Protein 6ZMX (pdb70)

Secondary structure (DSSP, 8-state):
---HHHHHHHHHHHHHHTT-HHHHHHHHHHHHHHHSGGGGGG-TTS--STT-HHHHHHHHHHHHHHHHHHHTTT-HHHHHHHHHIIIIIIS---THHHHHHHHHHHHHHHHH-TTT--HHHHHHHHHHHHHHHHHHT-/----HHHHHHHHHHHTT--HHHHHHHHHHHHHHHSGGGGGGGGGG---SSHHHHHH-HHHHHHHHHHHHHHHHHHTTTT-HHHHTHHHHIIIIIIS---THHHHHHHHHHHHHHHHHHGGGS-HHHHHHHHHHHHHHHHHHHGGG-/---HHHHHHHHHHHHHHGGGHHHHHHHHHHHHHHHSGGGGGG-TTS--STT-HHHHHHHHHHHHHHHHHHHTGGGHHHHHHHHHIIIIIIS---THHHHHHHHHHHHHHHHH-TTT--HHHHHHHHHHHHHHHHHHT-/----HHHHHHHHHHHTT--HHHHHHHHHHHHHHHSGGGGGGGGGG---SSHHHHHH-HHHHHHHHHHHHHHHHHHTTTT-HHHHTHHHHIIIIIIS---THHHHHHHHHHHHHHHHHHGGGS-HHHHHHHHHHHHHHHHHHTGGG-

Solvent-accessible surface area: 25103 Å² total; per-residue (Å²): 147,23,54,86,65,15,62,115,40,0,86,39,8,10,103,110,0,44,77,76,17,71,83,5,1,12,35,5,3,18,5,10,8,63,15,25,66,60,3,90,74,33,31,114,126,36,78,49,66,162,23,10,88,75,0,89,36,56,0,108,152,34,1,48,26,16,36,69,0,4,94,90,10,119,83,15,48,47,40,6,66,173,51,12,88,61,40,27,118,150,62,48,18,8,37,28,20,33,121,25,44,10,14,0,4,7,0,0,0,0,3,42,31,57,91,27,2,51,11,68,21,2,8,2,0,33,73,0,27,83,33,11,9,87,21,16,46,72,88,137,14,29,82,119,39,83,118,54,0,64,28,9,39,68,132,17,76,38,38,62,0,3,4,54,7,5,1,16,12,0,15,4,27,43,46,3,21,78,61,31,80,93,28,54,91,19,98,44,48,112,21,4,54,54,11,104,90,0,95,49,56,0,106,137,37,5,62,20,18,0,56,0,8,146,78,16,112,57,4,104,111,50,5,31,151,62,0,75,73,39,1,88,155,74,89,16,45,46,63,9,18,76,23,31,2,12,2,3,0,4,4,1,0,28,90,27,42,143,95,0,51,29,92,4,0,24,2,1,9,33,0,6,100,23,5,18,31,2,22,10,89,77,52,51,149,24,52,82,66,18,54,108,41,0,82,36,6,9,107,98,0,52,71,78,15,73,88,5,1,11,33,5,2,16,5,10,8,64,14,30,68,61,2,88,65,34,30,113,127,34,79,52,65,162,22,11,90,74,0,90,31,53,0,111,148,36,1,42,18,14,34,66,0,4,104,108,6,124,82,15,46,44,21,2,64,134,40,14,91,68,37,26,112,151,63,50,18,8,41,31,19,38,122,26,41,9,14,0,4,8,0,0,0,0,3,35,36,59,94,26,4,49,11,73,21,2,16,2,0,37,90,0,26,78,28,11,9,81,20,15,48,63,75,154,32,44,81,118,38,85,116,53,0,56,25,12,29,69,130,15,66,37,37,73,3,3,4,48,6,5,2,15,10,0,17,6,28,42,49,3,23,80,68,33,80,93,28,52,90,15,100,43,46,112,19,3,61,55,11,104,89,0,102,57,56,0,105,148,36,6,66,22,16,0,69,0,5,148,70,10,124,59,5,91,108,53,3,31,152,62,0,74,72,42,1,75,154,78,87,15,45,48,63,8,19,76,24,30,2,14,1,3,0,4,8,1,0,33,82,22,44,131,105,0,52,28,90,4,0,22,2,1,20,32,0,5,86,14,5,19,23,0,23,9,66,80,54,58

InterPro domains:
  IPR000971 Globin [PF00042] (28-136)
  IPR000971 Globin [PS01033] (2-142)
  IPR002338 Hemoglobin, alpha-type [PR00612] (16-28)
  IPR002338 Hemoglobin, alpha-type [PR00612] (33-43)
  IPR002338 Hemoglobin, alpha-type [PR00612] (48-57)
  IPR002338 Hemoglobin, alpha-type [PR00612] (75-88)
  IPR002338 Hemoglobin, alpha-type [PR00612] (123-139)
  IPR002338 Hemoglobin, alpha-type [cd08927] (3-142)
  IPR002339 Hemoglobin, pi [PR00815] (4-29)
  IPR002339 Hemoglobin, pi [PR00815] (49-58)
  IPR002339 Hemoglobin, pi [PR00815] (73-83)
  IPR002339 Hemoglobin, pi [PR00815] (105-116)
  IPR009050 Globin-like superfamily [SSF46458] (1-142)
  IPR012292 Globin/Protoglobin [G3DSA:1.10.490.10] (2-142)
  IPR050056 Hemoglobin and related oxygen transporters [PTHR11442] (1-142)

Structure (mmCIF, N/CA/C/O backbone):
data_6ZMX
#
_entry.id   6ZMX
#
_cell.length_a   79.760
_cell.length_b   82.140
_cell.length_c   90.540
_cell.angle_alpha   90.000
_cell.angle_beta   90.000
_cell.angle_gamma   90.000
#
_symmetry.space_group_name_H-M   'P 21 21 21'
#
loop_
_entity.id
_entity.type
_entity.pdbx_description
1 polymer 'Hemoglobin subunit alpha-A'
2 polymer 'Hemoglobin beta chain'
3 non-polymer 'PROTOPORPHYRIN IX CONTAINING FE'
4 non-polymer 'SODIUM ION'
5 water water
#
loop_
_atom_site.group_PDB
_atom_site.id
_atom_site.type_symbol
_atom_site.label_atom_id
_atom_site.label_alt_id
_atom_site.label_comp_id
_atom_site.label_asym_id
_atom_site.label_entity_id
_atom_site.label_seq_id
_atom_site.pdbx_PDB_ins_code
_atom_site.Cartn_x
_atom_site.Cartn_y
_atom_site.Cartn_z
_atom_site.occupancy
_atom_site.B_iso_or_equiv
_atom_site.auth_seq_id
_atom_site.auth_comp_id
_atom_site.auth_asym_id
_atom_site.auth_atom_id
_atom_site.pdbx_PDB_model_num
ATOM 1 N N . VAL A 1 1 ? 12.750 -16.121 -2.029 1.00 67.62 1 VAL A N 1
ATOM 2 C CA . VAL A 1 1 ? 12.879 -17.426 -1.390 1.00 83.38 1 VAL A CA 1
ATOM 3 C C . VAL A 1 1 ? 11.561 -18.190 -1.468 1.00 59.90 1 VAL A C 1
ATOM 4 O O . VAL A 1 1 ? 10.606 -17.726 -2.090 1.00 62.47 1 VAL A O 1
ATOM 8 N N . LEU A 1 2 ? 11.504 -19.355 -0.824 1.00 47.24 2 LEU A N 1
ATOM 9 C CA . LEU A 1 2 ? 10.268 -20.125 -0.777 1.00 35.39 2 LEU A CA 1
ATOM 10 C C . LEU A 1 2 ? 9.351 -19.525 0.277 1.00 38.79 2 LEU A C 1
ATOM 11 O O . LEU A 1 2 ? 9.705 -19.466 1.460 1.00 39.87 2 LEU A O 1
ATOM 16 N N . SER A 1 3 ? 8.178 -19.078 -0.152 1.00 34.12 3 SER A N 1
ATOM 17 C CA . SER A 1 3 ? 7.194 -18.561 0.780 1.00 29.46 3 SER A CA 1
ATOM 18 C C . SER A 1 3 ? 6.608 -19.711 1.588 1.00 31.33 3 SER A C 1
ATOM 19 O O . SER A 1 3 ? 6.859 -20.888 1.318 1.00 26.23 3 SER A O 1
ATOM 22 N N . ALA A 1 4 ? 5.800 -19.357 2.589 1.00 29.24 4 ALA A N 1
ATOM 23 C CA . ALA A 1 4 ? 5.107 -20.380 3.361 1.00 28.62 4 ALA A CA 1
ATOM 24 C C . ALA A 1 4 ? 4.167 -21.189 2.477 1.00 29.25 4 ALA A C 1
ATOM 25 O O . ALA A 1 4 ? 4.032 -22.407 2.647 1.00 24.52 4 ALA A O 1
ATOM 27 N N . ALA A 1 5 ? 3.509 -20.526 1.524 1.00 30.44 5 ALA A N 1
ATOM 28 C CA . ALA A 1 5 ? 2.650 -21.243 0.588 1.00 27.72 5 ALA A CA 1
ATOM 29 C C . ALA A 1 5 ? 3.457 -22.164 -0.325 1.00 20.96 5 ALA A C 1
ATOM 30 O O . ALA A 1 5 ? 3.037 -23.295 -0.593 1.00 25.82 5 ALA A O 1
ATOM 32 N N . ASP A 1 6 ? 4.612 -21.693 -0.812 1.00 25.30 6 ASP A N 1
ATOM 33 C CA . ASP A 1 6 ? 5.480 -22.544 -1.630 1.00 26.43 6 ASP A CA 1
ATOM 34 C C . ASP A 1 6 ? 5.838 -23.821 -0.881 1.00 24.84 6 ASP A C 1
ATOM 35 O O . ASP A 1 6 ? 5.762 -24.926 -1.429 1.00 21.30 6 ASP A O 1
ATOM 40 N N . LYS A 1 7 ? 6.226 -23.685 0.389 1.00 20.05 7 LYS A N 1
ATOM 41 C CA . LYS A 1 7 ? 6.631 -24.851 1.161 1.00 18.26 7 LYS A CA 1
ATOM 42 C C . LYS A 1 7 ? 5.477 -25.830 1.316 1.00 21.98 7 LYS A C 1
ATOM 43 O O . LYS A 1 7 ? 5.662 -27.043 1.186 1.00 19.72 7 LYS A O 1
ATOM 49 N N . ASN A 1 8 ? 4.268 -25.317 1.569 1.00 20.61 8 ASN A N 1
ATOM 50 C CA . ASN A 1 8 ? 3.107 -26.194 1.686 1.00 22.49 8 ASN A CA 1
ATOM 51 C C . ASN A 1 8 ? 2.795 -26.890 0.358 1.00 20.07 8 ASN A C 1
ATOM 52 O O . ASN A 1 8 ? 2.477 -28.087 0.331 1.00 22.77 8 ASN A O 1
ATOM 57 N N . ASN A 1 9 ? 2.902 -26.155 -0.755 1.00 20.99 9 ASN A N 1
ATOM 58 C CA . ASN A 1 9 ? 2.650 -26.745 -2.073 1.00 19.49 9 ASN A CA 1
ATOM 59 C C . ASN A 1 9 ? 3.643 -27.861 -2.385 1.00 23.74 9 ASN A C 1
ATOM 60 O O . ASN A 1 9 ? 3.264 -28.919 -2.903 1.00 26.63 9 ASN A O 1
ATOM 65 N N . VAL A 1 10 ? 4.920 -27.649 -2.055 1.00 19.30 10 VAL A N 1
ATOM 66 C CA . VAL A 1 10 ? 5.946 -28.637 -2.371 1.00 21.49 10 VAL A CA 1
ATOM 67 C C . VAL A 1 10 ? 5.754 -29.906 -1.548 1.00 26.76 10 VAL A C 1
ATOM 68 O O . VAL A 1 10 ? 5.818 -31.025 -2.073 1.00 21.55 10 VAL A O 1
ATOM 72 N N . LYS A 1 11 ? 5.498 -29.760 -0.263 1.00 23.98 11 LYS A N 1
ATOM 73 C CA . LYS A 1 11 ? 5.339 -30.943 0.535 1.00 20.37 11 LYS A CA 1
ATOM 74 C C . LYS A 1 11 ? 4.163 -31.798 0.105 1.00 25.13 11 LYS A C 1
ATOM 75 O O . LYS A 1 11 ? 4.253 -32.973 0.101 1.00 25.78 11 LYS A O 1
ATOM 81 N N . GLY A 1 12 ? 3.069 -31.165 -0.235 1.00 25.97 12 GLY A N 1
ATOM 82 C CA . GLY A 1 12 ? 1.882 -31.924 -0.596 1.00 28.52 12 GLY A CA 1
ATOM 83 C C . GLY A 1 12 ? 2.109 -32.819 -1.798 1.00 33.77 12 GLY A C 1
ATOM 84 O O . GLY A 1 12 ? 1.824 -34.018 -1.764 1.00 33.06 12 GLY A O 1
ATOM 85 N N . ILE A 1 13 ? 2.644 -32.252 -2.879 1.00 26.55 13 ILE A N 1
ATOM 86 C CA . ILE A 1 13 ? 2.850 -33.082 -4.061 1.00 32.42 13 ILE A CA 1
ATOM 87 C C . ILE A 1 13 ? 3.913 -34.151 -3.814 1.00 29.83 13 ILE A C 1
ATOM 88 O O . ILE A 1 13 ? 3.853 -35.237 -4.402 1.00 29.05 13 ILE A O 1
ATOM 93 N N . PHE A 1 14 ? 4.882 -33.888 -2.930 1.00 24.17 14 PHE A N 1
ATOM 94 C CA . PHE A 1 14 ? 5.911 -34.886 -2.654 1.00 25.57 14 PHE A CA 1
ATOM 95 C C . PHE A 1 14 ? 5.407 -36.073 -1.836 1.00 29.69 14 PHE A C 1
ATOM 96 O O . PHE A 1 14 ? 6.063 -37.122 -1.832 1.00 30.87 14 PHE A O 1
ATOM 104 N N . THR A 1 15 ? 4.268 -35.944 -1.147 1.00 33.18 15 THR A N 1
ATOM 105 C CA . THR A 1 15 ? 3.683 -37.125 -0.517 1.00 31.18 15 THR A CA 1
ATOM 106 C C . THR A 1 15 ? 3.309 -38.176 -1.554 1.00 38.26 15 THR A C 1
ATOM 107 O O . THR A 1 15 ? 3.289 -39.373 -1.245 1.00 47.13 15 THR A O 1
ATOM 111 N N . LYS A 1 16 ? 3.038 -37.754 -2.791 1.00 30.00 16 LYS A N 1
ATOM 112 C CA . LYS A 1 16 ? 2.772 -38.687 -3.877 1.00 30.06 16 LYS A CA 1
ATOM 113 C C . LYS A 1 16 ? 4.028 -39.120 -4.615 1.00 36.62 16 LYS A C 1
ATOM 114 O O . LYS A 1 16 ? 4.018 -40.171 -5.267 1.00 37.61 16 LYS A O 1
ATOM 120 N N . ILE A 1 17 ? 5.098 -38.337 -4.534 1.00 28.02 17 ILE A N 1
ATOM 121 C CA . ILE A 1 17 ? 6.343 -38.728 -5.177 1.00 26.76 17 ILE A CA 1
ATOM 122 C C . ILE A 1 17 ? 7.072 -39.749 -4.315 1.00 34.89 17 ILE A C 1
ATOM 123 O O . ILE A 1 17 ? 7.664 -40.704 -4.831 1.00 30.95 17 ILE A O 1
ATOM 128 N N . ALA A 1 18 ? 7.062 -39.551 -2.997 1.00 33.38 18 ALA A N 1
ATOM 129 C CA . ALA A 1 18 ? 7.677 -40.516 -2.100 1.00 31.40 18 ALA A CA 1
ATOM 130 C C . ALA A 1 18 ? 7.036 -41.880 -2.338 1.00 33.96 18 ALA A C 1
ATOM 131 O O . ALA A 1 18 ? 5.853 -41.985 -2.670 1.00 49.67 18 ALA A O 1
ATOM 133 N N . GLY A 1 19 ? 7.824 -42.933 -2.187 1.00 48.58 19 GLY A N 1
ATOM 134 C CA . GLY A 1 19 ? 7.311 -44.247 -2.502 1.00 47.16 19 GLY A CA 1
ATOM 135 C C . GLY A 1 19 ? 7.350 -44.585 -3.975 1.00 47.00 19 GLY A C 1
ATOM 136 O O . GLY A 1 19 ? 6.995 -45.710 -4.343 1.00 41.18 19 GLY A O 1
ATOM 137 N N . HIS A 1 20 ? 7.743 -43.637 -4.832 1.00 32.32 20 HIS A N 1
ATOM 138 C CA . HIS A 1 20 ? 7.995 -43.893 -6.244 1.00 29.51 20 HIS A CA 1
ATOM 139 C C . HIS A 1 20 ? 9.382 -43.386 -6.619 1.00 23.80 20 HIS A C 1
ATOM 140 O O . HIS A 1 20 ? 9.619 -43.038 -7.779 1.00 23.36 20 HIS A O 1
ATOM 147 N N . ALA A 1 21 ? 10.300 -43.343 -5.651 1.00 22.95 21 ALA A N 1
ATOM 148 C CA . ALA A 1 21 ? 11.584 -42.674 -5.863 1.00 26.03 21 ALA A CA 1
ATOM 149 C C . ALA A 1 21 ? 12.358 -43.320 -6.998 1.00 24.32 21 ALA A C 1
ATOM 150 O O . ALA A 1 21 ? 12.850 -42.635 -7.903 1.00 21.01 21 ALA A O 1
ATOM 152 N N . GLU A 1 22 ? 12.473 -44.644 -6.977 1.00 21.55 22 GLU A N 1
ATOM 153 C CA . GLU A 1 22 ? 13.209 -45.318 -8.036 1.00 21.61 22 GLU A CA 1
ATOM 154 C C . GLU A 1 22 ? 12.525 -45.140 -9.388 1.00 23.26 22 GLU A C 1
ATOM 155 O O . GLU A 1 22 ? 13.177 -44.793 -10.380 1.00 23.29 22 GLU A O 1
ATOM 161 N N . GLU A 1 23 ? 11.204 -45.352 -9.447 1.00 22.06 23 GLU A N 1
ATOM 162 C CA . GLU A 1 23 ? 10.498 -45.271 -10.721 1.00 21.56 23 GLU A CA 1
ATOM 163 C C . GLU A 1 23 ? 10.583 -43.868 -11.304 1.00 20.01 23 GLU A C 1
ATOM 164 O O . GLU A 1 23 ? 10.927 -43.695 -12.480 1.00 22.05 23 GLU A O 1
ATOM 170 N N . TYR A 1 24 ? 10.277 -42.851 -10.488 1.00 20.36 24 TYR A N 1
ATOM 171 C CA . TYR A 1 24 ? 10.247 -41.484 -11.006 1.00 18.99 24 TYR A CA 1
ATOM 172 C C . TYR A 1 24 ? 11.660 -40.974 -11.288 1.00 17.75 24 TYR A C 1
ATOM 173 O O . TYR A 1 24 ? 11.879 -40.256 -12.272 1.00 17.95 24 TYR A O 1
ATOM 182 N N . GLY A 1 25 ? 12.637 -41.347 -10.457 1.00 18.57 25 GLY A N 1
ATOM 183 C CA . GLY A 1 25 ? 14.018 -40.935 -10.720 1.00 17.87 25 GLY A CA 1
ATOM 184 C C . GLY A 1 25 ? 14.576 -41.548 -11.992 1.00 15.15 25 GLY A C 1
ATOM 185 O O . GLY A 1 25 ? 15.230 -40.866 -12.805 1.00 15.54 25 GLY A O 1
ATOM 186 N N . ALA A 1 26 ? 14.340 -42.848 -12.180 1.00 16.56 26 ALA A N 1
ATOM 187 C CA . ALA A 1 26 ? 14.769 -43.501 -13.407 1.00 17.55 26 ALA A CA 1
ATOM 188 C C . ALA A 1 26 ? 14.131 -42.852 -14.630 1.00 16.99 26 ALA A C 1
ATOM 189 O O . ALA A 1 26 ? 14.815 -42.599 -15.630 1.00 18.39 26 ALA A O 1
ATOM 191 N N . GLU A 1 27 ? 12.832 -42.530 -14.566 1.00 17.00 27 GLU A N 1
ATOM 192 C CA . GLU A 1 27 ? 12.179 -41.919 -15.718 1.00 19.17 27 GLU A CA 1
ATOM 193 C C . GLU A 1 27 ? 12.698 -40.506 -15.965 1.00 14.32 27 GLU A C 1
ATOM 194 O O . GLU A 1 27 ? 12.830 -40.076 -17.120 1.00 18.37 27 GLU A O 1
ATOM 200 N N . THR A 1 28 ? 12.946 -39.747 -14.896 1.00 16.16 28 THR A N 1
ATOM 201 C CA . THR A 1 28 ? 13.507 -38.405 -15.058 1.00 14.32 28 THR A CA 1
ATOM 202 C C . THR A 1 28 ? 14.847 -38.456 -15.787 1.00 13.40 28 THR A C 1
ATOM 203 O O . THR A 1 28 ? 15.070 -37.700 -16.743 1.00 15.68 28 THR A O 1
ATOM 207 N N . LEU A 1 29 ? 15.731 -39.364 -15.366 1.00 15.34 29 LEU A N 1
ATOM 208 C CA . LEU A 1 29 ? 17.042 -39.487 -16.005 1.00 17.93 29 LEU A CA 1
ATOM 209 C C . LEU A 1 29 ? 16.921 -39.957 -17.454 1.00 16.56 29 LEU A C 1
ATOM 210 O O . LEU A 1 29 ? 17.577 -39.401 -18.342 1.00 17.13 29 LEU A O 1
ATOM 215 N N . GLU A 1 30 ? 16.088 -40.972 -17.720 1.00 16.62 30 GLU A N 1
ATOM 216 C CA . GLU A 1 30 ? 15.904 -41.436 -19.089 1.00 16.99 30 GLU A CA 1
ATOM 217 C C . GLU A 1 30 ? 15.364 -40.319 -19.970 1.00 19.65 30 GLU A C 1
ATOM 218 O O . GLU A 1 30 ? 15.808 -40.144 -21.110 1.00 19.92 30 GLU A O 1
ATOM 224 N N . ARG A 1 31 ? 14.435 -39.518 -19.443 1.00 15.95 31 ARG A N 1
ATOM 225 C CA . ARG A 1 31 ? 13.940 -38.389 -20.212 1.00 16.76 31 ARG A CA 1
ATOM 226 C C . ARG A 1 31 ? 15.035 -37.373 -20.469 1.00 14.95 31 ARG A C 1
ATOM 227 O O . ARG A 1 31 ? 15.123 -36.819 -21.570 1.00 16.96 31 ARG A O 1
ATOM 235 N N . MET A 1 32 ? 15.880 -37.106 -19.479 1.00 16.49 32 MET A N 1
ATOM 236 C CA . MET A 1 32 ? 16.928 -36.112 -19.692 1.00 17.22 32 MET A CA 1
ATOM 237 C C . MET A 1 32 ? 17.927 -36.588 -20.743 1.00 16.02 32 MET A C 1
ATOM 238 O O . MET A 1 32 ? 18.299 -35.825 -21.643 1.00 16.88 32 MET A O 1
ATOM 243 N N . PHE A 1 33 ? 18.340 -37.853 -20.668 1.00 15.95 33 PHE A N 1
ATOM 244 C CA . PHE A 1 33 ? 19.309 -38.365 -21.641 1.00 16.34 33 PHE A CA 1
ATOM 245 C C . PHE A 1 33 ? 18.748 -38.393 -23.065 1.00 19.70 33 PHE A C 1
ATOM 246 O O . PHE A 1 33 ? 19.495 -38.179 -24.028 1.00 21.66 33 PHE A O 1
ATOM 254 N N . ILE A 1 34 ? 17.447 -38.657 -23.231 1.00 17.43 34 ILE A N 1
ATOM 255 C CA . ILE A 1 34 ? 16.846 -38.719 -24.560 1.00 19.33 34 ILE A CA 1
ATOM 256 C C . ILE A 1 34 ? 16.517 -37.330 -25.080 1.00 17.93 34 ILE A C 1
ATOM 257 O O . ILE A 1 34 ? 16.742 -37.031 -26.258 1.00 22.52 34 ILE A O 1
ATOM 262 N N . THR A 1 35 ? 15.993 -36.450 -24.217 1.00 15.43 35 THR A N 1
ATOM 263 C CA . THR A 1 35 ? 15.596 -35.117 -24.663 1.00 18.32 35 THR A CA 1
ATOM 264 C C . THR A 1 35 ? 16.810 -34.213 -24.831 1.00 16.92 35 THR A C 1
ATOM 265 O O . THR A 1 35 ? 16.832 -33.349 -25.720 1.00 19.50 35 THR A O 1
ATOM 269 N N . TYR A 1 36 ? 17.812 -34.375 -23.973 1.00 16.91 36 TYR A N 1
ATOM 270 C CA . TYR A 1 36 ? 19.004 -33.520 -23.986 1.00 20.23 36 TYR A CA 1
ATOM 271 C C . TYR A 1 36 ? 20.246 -34.412 -24.017 1.00 18.82 36 TYR A C 1
ATOM 272 O O . TYR A 1 36 ? 20.941 -34.586 -23.006 1.00 18.69 36 TYR A O 1
ATOM 281 N N . PRO A 1 37 ? 20.558 -34.992 -25.172 1.00 22.10 37 PRO A N 1
ATOM 282 C CA . PRO A 1 37 ? 21.627 -36.010 -25.242 1.00 20.92 37 PRO A CA 1
ATOM 283 C C . PRO A 1 37 ? 22.981 -35.541 -24.718 1.00 20.57 37 PRO A C 1
ATOM 284 O O . PRO A 1 37 ? 23.748 -36.375 -24.216 1.00 20.07 37 PRO A O 1
ATOM 288 N N . PRO A 1 38 ? 23.345 -34.251 -24.801 1.00 21.93 38 PRO A N 1
ATOM 289 C CA . PRO A 1 38 ? 24.640 -33.852 -24.208 1.00 23.68 38 PRO A CA 1
ATOM 290 C C . PRO A 1 38 ? 24.795 -34.157 -22.725 1.00 22.49 38 PRO A C 1
ATOM 291 O O . PRO A 1 38 ? 25.929 -34.290 -22.254 1.00 23.09 38 PRO A O 1
ATOM 295 N N . THR A 1 39 ? 23.702 -34.276 -21.961 1.00 18.59 39 THR A N 1
ATOM 296 C CA . THR A 1 39 ? 23.825 -34.579 -20.547 1.00 15.77 39 THR A CA 1
ATOM 297 C C . THR A 1 39 ? 24.433 -35.954 -20.310 1.00 14.37 39 THR A C 1
ATOM 298 O O . THR A 1 39 ? 24.931 -36.210 -19.209 1.00 16.83 39 THR A O 1
ATOM 302 N N . LYS A 1 40 ? 24.434 -36.822 -21.335 1.00 15.10 40 LYS A N 1
ATOM 303 C CA . LYS A 1 40 ? 25.046 -38.138 -21.186 1.00 15.58 40 LYS A CA 1
ATOM 304 C C . LYS A 1 40 ? 26.546 -38.044 -20.931 1.00 14.95 40 LYS A C 1
ATOM 305 O O . LYS A 1 40 ? 27.130 -38.990 -20.385 1.00 18.31 40 LYS A O 1
ATOM 311 N N A THR A 1 41 ? 27.165 -36.908 -21.293 0.59 17.70 41 THR A N 1
ATOM 312 N N B THR A 1 41 ? 27.183 -36.932 -21.291 0.41 17.55 41 THR A N 1
ATOM 313 C CA A THR A 1 41 ? 28.607 -36.723 -21.112 0.59 18.71 41 THR A CA 1
ATOM 314 C CA B THR A 1 41 ? 28.629 -36.862 -21.120 0.41 18.81 41 THR A CA 1
ATOM 315 C C A THR A 1 41 ? 29.037 -36.886 -19.659 0.59 17.56 41 THR A C 1
ATOM 316 C C B THR A 1 41 ? 29.070 -36.776 -19.659 0.41 17.83 41 THR A C 1
ATOM 317 O O A THR A 1 41 ? 30.184 -37.266 -19.389 0.59 16.83 41 THR A O 1
ATOM 318 O O B THR A 1 41 ? 30.272 -36.875 -19.391 0.41 17.53 41 THR A O 1
ATOM 325 N N . TYR A 1 42 ? 28.145 -36.605 -18.706 1.00 15.58 42 TYR A N 1
ATOM 326 C CA . TYR A 1 42 ? 28.504 -36.666 -17.302 1.00 15.70 42 TYR A CA 1
ATOM 327 C C . TYR A 1 42 ? 28.473 -38.081 -16.767 1.00 14.26 42 TYR A C 1
ATOM 328 O O . TYR A 1 42 ? 28.925 -38.309 -15.649 1.00 17.47 42 TYR A O 1
ATOM 337 N N . PHE A 1 43 ? 27.986 -39.028 -17.564 1.00 16.78 43 PHE A N 1
ATOM 338 C CA . PHE A 1 43 ? 27.838 -40.390 -17.076 1.00 15.44 43 PHE A CA 1
ATOM 339 C C . PHE A 1 43 ? 28.565 -41.387 -17.973 1.00 19.96 43 PHE A C 1
ATOM 340 O O . PHE A 1 43 ? 27.985 -42.416 -18.353 1.00 17.86 43 PHE A O 1
ATOM 348 N N . PRO A 1 44 ? 29.832 -41.138 -18.316 1.00 17.14 44 PRO A N 1
ATOM 349 C CA . PRO A 1 44 ? 30.525 -42.072 -19.212 1.00 19.13 44 PRO A CA 1
ATOM 350 C C . PRO A 1 44 ? 30.687 -43.440 -18.609 1.00 21.81 44 PRO A C 1
ATOM 351 O O . PRO A 1 44 ? 30.872 -44.408 -19.354 1.00 21.48 44 PRO A O 1
ATOM 355 N N . HIS A 1 45 ? 30.650 -43.544 -17.285 1.00 19.04 45 HIS A N 1
ATOM 356 C CA . HIS A 1 45 ? 30.821 -44.796 -16.550 1.00 16.74 45 HIS A CA 1
ATOM 357 C C . HIS A 1 45 ? 29.544 -45.622 -16.448 1.00 18.43 45 HIS A C 1
ATOM 358 O O . HIS A 1 45 ? 29.590 -46.751 -15.928 1.00 20.34 45 HIS A O 1
ATOM 365 N N . PHE A 1 46 ? 28.417 -45.099 -16.915 1.00 19.45 46 PHE A N 1
ATOM 366 C CA . PHE A 1 46 ? 27.136 -45.782 -16.803 1.00 19.50 46 PHE A CA 1
ATOM 367 C C . PHE A 1 46 ? 26.797 -46.554 -18.072 1.00 18.38 46 PHE A C 1
ATOM 368 O O . PHE A 1 46 ? 27.105 -46.129 -19.189 1.00 21.18 46 PHE A O 1
ATOM 376 N N . ASP A 1 47 ? 26.094 -47.674 -17.886 1.00 20.68 47 ASP A N 1
ATOM 377 C CA . ASP A 1 47 ? 25.247 -48.223 -18.934 1.00 23.70 47 ASP A CA 1
ATOM 378 C C . ASP A 1 47 ? 24.002 -47.346 -19.008 1.00 18.29 47 ASP A C 1
ATOM 379 O O . ASP A 1 47 ? 23.237 -47.278 -18.042 1.00 22.54 47 ASP A O 1
ATOM 384 N N . LEU A 1 48 ? 23.8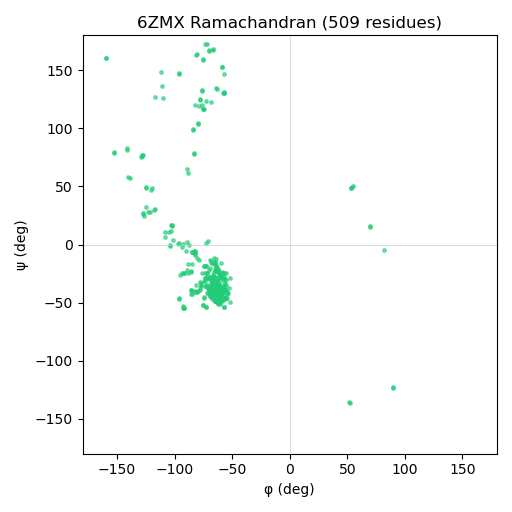00 -46.678 -20.145 1.00 23.81 48 LEU A N 1
ATOM 385 C CA . LEU A 1 48 ? 22.705 -45.730 -20.298 1.00 22.18 48 LEU A CA 1
ATOM 386 C C . LEU A 1 48 ? 21.523 -46.284 -21.093 1.00 28.52 48 LEU A C 1
ATOM 387 O O . LEU A 1 48 ? 20.665 -45.508 -21.533 1.00 30.35 48 LEU A O 1
ATOM 392 N N . SER A 1 49 ? 21.450 -47.600 -21.279 1.00 35.70 49 SER A N 1
ATOM 393 C CA . SER A 1 49 ? 20.289 -48.175 -21.944 1.00 43.15 49 SER A CA 1
ATOM 394 C C . SER A 1 49 ? 19.088 -48.185 -20.999 1.00 42.08 49 SER A C 1
ATOM 395 O O . SER A 1 49 ? 19.227 -48.093 -19.776 1.00 36.03 49 SER A O 1
ATOM 398 N N . HIS A 1 50 ? 17.894 -48.287 -21.588 1.00 45.63 50 HIS A N 1
ATOM 399 C CA . HIS A 1 50 ? 16.657 -48.161 -20.823 1.00 51.04 50 HIS A CA 1
ATOM 400 C C . HIS A 1 50 ? 16.604 -49.175 -19.687 1.00 38.39 50 HIS A C 1
ATOM 401 O O . HIS A 1 50 ? 16.848 -50.368 -19.886 1.00 39.69 50 HIS A O 1
ATOM 408 N N . GLY A 1 51 ? 16.289 -48.690 -18.487 1.00 38.80 51 GLY A N 1
ATOM 409 C CA . GLY A 1 51 ? 16.109 -49.575 -17.355 1.00 47.59 51 GLY A CA 1
ATOM 410 C C . GLY A 1 51 ? 17.366 -50.238 -16.847 1.00 60.46 51 GLY A C 1
ATOM 411 O O . GLY A 1 51 ? 17.275 -51.204 -16.083 1.00 37.58 51 GLY A O 1
ATOM 412 N N . SER A 1 52 ? 18.540 -49.746 -17.241 1.00 31.63 52 SER A N 1
ATOM 413 C CA . SER A 1 52 ? 19.782 -50.287 -16.712 1.00 31.79 52 SER A CA 1
ATOM 414 C C . SER A 1 52 ? 19.813 -50.148 -15.195 1.00 31.46 52 SER A C 1
ATOM 415 O O . SER A 1 52 ? 19.169 -49.270 -14.609 1.00 27.65 52 SER A O 1
ATOM 418 N N . ALA A 1 53 ? 20.560 -51.045 -14.554 1.00 26.18 53 ALA A N 1
ATOM 419 C CA . ALA A 1 53 ? 20.644 -51.030 -13.100 1.00 24.56 53 ALA A CA 1
ATOM 420 C C . ALA A 1 53 ? 21.267 -49.743 -12.580 1.00 23.97 53 ALA A C 1
ATOM 421 O O . ALA A 1 53 ? 20.898 -49.267 -11.503 1.00 23.98 53 ALA A O 1
ATOM 423 N N . GLN A 1 54 ? 22.224 -49.174 -13.315 1.00 22.37 54 GLN A N 1
ATOM 424 C CA . GLN A 1 54 ? 22.861 -47.950 -12.846 1.00 23.14 54 GLN A CA 1
ATOM 425 C C . GLN A 1 54 ? 21.900 -46.773 -12.910 1.00 19.46 54 GLN A C 1
ATOM 426 O O . GLN A 1 54 ? 21.888 -45.930 -12.005 1.00 21.83 54 GLN A O 1
ATOM 432 N N . ILE A 1 55 ? 21.101 -46.686 -13.974 1.00 20.66 55 ILE A N 1
ATOM 433 C CA . ILE A 1 55 ? 20.103 -45.615 -14.048 1.00 17.34 55 ILE A CA 1
ATOM 434 C C . ILE A 1 55 ? 19.078 -45.758 -12.929 1.00 21.57 55 ILE A C 1
ATOM 435 O O . ILE A 1 55 ? 18.743 -44.781 -12.252 1.00 19.15 55 ILE A O 1
ATOM 440 N N . LYS A 1 56 ? 18.590 -46.979 -12.685 1.00 22.70 56 LYS A N 1
ATOM 441 C CA . LYS A 1 56 ? 17.602 -47.156 -11.623 1.00 22.91 56 LYS A CA 1
ATOM 442 C C . LYS A 1 56 ? 18.187 -46.803 -10.263 1.00 21.55 56 LYS A C 1
ATOM 443 O O . LYS A 1 56 ? 17.552 -46.114 -9.453 1.00 20.94 56 LYS A O 1
ATOM 449 N N . GLY A 1 57 ? 19.396 -47.279 -9.980 1.00 19.85 57 GLY A N 1
ATOM 450 C CA . GLY A 1 57 ? 19.990 -46.997 -8.690 1.00 20.35 57 GLY A CA 1
ATOM 451 C C . GLY A 1 57 ? 20.264 -45.524 -8.510 1.00 20.06 57 GLY A C 1
ATOM 452 O O . GLY A 1 57 ? 20.033 -44.967 -7.435 1.00 21.69 57 GLY A O 1
ATOM 453 N N . HIS A 1 58 ? 20.743 -44.866 -9.570 1.00 18.31 58 HIS A N 1
ATOM 454 C CA . HIS A 1 58 ? 21.060 -43.447 -9.456 1.00 18.25 58 HIS A CA 1
ATOM 455 C C . HIS A 1 58 ? 19.791 -42.609 -9.361 1.00 16.78 58 HIS A C 1
ATOM 456 O O . HIS A 1 58 ? 19.734 -41.652 -8.576 1.00 16.92 58 HIS A O 1
ATOM 463 N N . GLY A 1 59 ? 18.773 -42.943 -10.156 1.00 20.03 59 GLY A N 1
ATOM 464 C CA . GLY A 1 59 ? 17.518 -42.203 -10.077 1.00 19.41 59 GLY A CA 1
ATOM 465 C C . GLY A 1 59 ? 16.906 -42.249 -8.691 1.00 17.81 59 GLY A C 1
ATOM 466 O O . GLY A 1 59 ? 16.373 -41.250 -8.194 1.00 17.70 59 GLY A O 1
ATOM 467 N N . LYS A 1 60 ? 16.972 -43.414 -8.045 1.00 18.56 60 LYS A N 1
ATOM 468 C CA . LYS A 1 60 ? 16.475 -43.508 -6.677 1.00 17.59 60 LYS A CA 1
ATOM 469 C C . LYS A 1 60 ? 17.229 -42.560 -5.753 1.00 17.00 60 LYS A C 1
ATOM 470 O O . LYS A 1 60 ? 16.625 -41.906 -4.901 1.00 21.27 60 LYS A O 1
ATOM 476 N N . LYS A 1 61 ? 18.553 -42.456 -5.920 1.00 17.05 61 LYS A N 1
ATOM 477 C CA . LYS A 1 61 ? 19.341 -41.567 -5.079 1.00 19.67 61 LYS A CA 1
ATOM 478 C C . LYS A 1 61 ? 19.004 -40.105 -5.343 1.00 16.79 61 LYS A C 1
ATOM 479 O O . LYS A 1 61 ? 18.960 -39.295 -4.405 1.00 18.15 61 LYS A O 1
ATOM 485 N N . VAL A 1 62 ? 18.782 -39.740 -6.611 1.00 18.21 62 VAL A N 1
ATOM 486 C CA . VAL A 1 62 ? 18.456 -38.346 -6.926 1.00 17.08 62 VAL A CA 1
ATOM 487 C C . VAL A 1 62 ? 17.152 -37.947 -6.249 1.00 16.45 62 VAL A C 1
ATOM 488 O O . VAL A 1 62 ? 17.075 -36.925 -5.560 1.00 16.32 62 VAL A O 1
ATOM 492 N N . VAL A 1 63 ? 16.103 -38.752 -6.444 1.00 18.25 63 VAL A N 1
ATOM 493 C CA . VAL A 1 63 ? 14.813 -38.409 -5.849 1.00 18.85 63 VAL A CA 1
ATOM 494 C C . VAL A 1 63 ? 14.864 -38.526 -4.322 1.00 20.25 63 VAL A C 1
ATOM 495 O O . VAL A 1 63 ? 14.269 -37.709 -3.607 1.00 21.74 63 VAL A O 1
ATOM 499 N N . ALA A 1 64 ? 15.608 -39.506 -3.790 1.00 19.00 64 ALA A N 1
ATOM 500 C CA . ALA A 1 64 ? 15.783 -39.575 -2.340 1.00 21.88 64 ALA A CA 1
ATOM 501 C C . ALA A 1 64 ? 16.420 -38.301 -1.794 1.00 22.18 64 ALA A C 1
ATOM 502 O O . ALA A 1 64 ? 16.035 -37.809 -0.724 1.00 25.97 64 ALA A O 1
ATOM 504 N N . ALA A 1 65 ? 17.372 -37.725 -2.534 1.00 18.33 65 ALA A N 1
ATOM 505 C CA . ALA A 1 65 ? 17.965 -36.461 -2.121 1.00 16.93 65 ALA A CA 1
ATOM 506 C C . ALA A 1 65 ? 16.948 -35.324 -2.174 1.00 19.32 65 ALA A C 1
ATOM 507 O O . ALA A 1 65 ? 16.955 -34.447 -1.305 1.00 22.83 65 ALA A O 1
ATOM 509 N N . LEU A 1 66 ? 16.080 -35.314 -3.190 1.00 21.11 66 LEU A N 1
ATOM 510 C CA . LEU A 1 66 ? 15.026 -34.301 -3.250 1.00 20.25 66 LEU A CA 1
ATOM 511 C C . LEU A 1 66 ? 14.068 -34.442 -2.082 1.00 24.39 66 LEU A C 1
ATOM 512 O O . LEU A 1 66 ? 13.656 -33.441 -1.487 1.00 23.42 66 LEU A O 1
ATOM 517 N N . ILE A 1 67 ? 13.706 -35.682 -1.743 1.00 25.04 67 ILE A N 1
ATOM 518 C CA . ILE A 1 67 ? 12.777 -35.911 -0.638 1.00 21.59 67 ILE A CA 1
ATOM 519 C C . ILE A 1 67 ? 13.396 -35.421 0.665 1.00 29.63 67 ILE A C 1
ATOM 520 O O . ILE A 1 67 ? 12.721 -34.809 1.506 1.00 28.18 67 ILE A O 1
ATOM 525 N N . GLU A 1 68 ? 14.682 -35.598 0.813 1.00 29.83 68 GLU A N 1
ATOM 526 C CA . GLU A 1 68 ? 15.425 -35.125 1.955 1.00 33.85 68 GLU A CA 1
ATOM 527 C C . GLU A 1 68 ? 15.403 -33.611 2.033 1.00 30.60 68 GLU A C 1
ATOM 528 O O . GLU A 1 68 ? 15.211 -33.055 3.081 1.00 33.45 68 GLU A O 1
ATOM 534 N N . ALA A 1 69 ? 15.599 -32.948 0.914 1.00 25.78 69 ALA A N 1
ATOM 535 C CA . ALA A 1 69 ? 15.512 -31.492 0.907 1.00 25.78 69 ALA A CA 1
ATOM 536 C C . ALA A 1 69 ? 14.094 -31.013 1.214 1.00 21.35 69 ALA A C 1
ATOM 537 O O . ALA A 1 69 ? 13.924 -29.964 1.841 1.00 31.01 69 ALA A O 1
ATOM 539 N N . ALA A 1 70 ? 13.076 -31.762 0.786 1.00 23.95 70 ALA A N 1
ATOM 540 C CA . ALA A 1 70 ? 11.696 -31.409 1.118 1.00 22.36 70 ALA A CA 1
ATOM 541 C C . ALA A 1 70 ? 11.444 -31.569 2.613 1.00 38.75 70 ALA A C 1
ATOM 542 O O . ALA A 1 70 ? 10.784 -30.723 3.232 1.00 31.46 70 ALA A O 1
ATOM 544 N N . ASN A 1 71 ? 11.971 -32.647 3.208 1.00 35.68 71 ASN A N 1
ATOM 545 C CA . ASN A 1 71 ? 11.786 -32.886 4.639 1.00 34.14 71 ASN A CA 1
ATOM 546 C C . ASN A 1 71 ? 12.434 -31.792 5.473 1.00 39.64 71 ASN A C 1
ATOM 547 O O . ASN A 1 71 ? 11.978 -31.506 6.586 1.00 55.24 71 ASN A O 1
ATOM 552 N N . HIS A 1 72 ? 13.490 -31.170 4.958 1.00 29.53 72 HIS A N 1
ATOM 553 C CA . HIS A 1 72 ? 14.167 -30.089 5.661 1.00 33.04 72 HIS A CA 1
ATOM 554 C C . HIS A 1 72 ? 14.126 -28.837 4.802 1.00 34.51 72 HIS A C 1
ATOM 555 O O . HIS A 1 72 ? 15.144 -28.161 4.615 1.00 32.01 72 HIS A O 1
ATOM 562 N N . ILE A 1 73 ? 12.943 -28.550 4.280 1.00 29.48 73 ILE A N 1
ATOM 563 C CA . ILE A 1 73 ? 12.765 -27.454 3.349 1.00 42.20 73 ILE A CA 1
ATOM 564 C C . ILE A 1 73 ? 13.124 -26.084 3.856 1.00 47.73 73 ILE A C 1
ATOM 565 O O . ILE A 1 73 ? 13.292 -25.191 3.094 1.00 31.57 73 ILE A O 1
ATOM 570 N N . ASP A 1 74 ? 13.246 -25.955 5.180 1.00 36.16 74 ASP A N 1
ATOM 571 C CA . ASP A 1 74 ? 13.623 -24.685 5.787 1.00 46.64 74 ASP A CA 1
ATOM 572 C C . ASP A 1 74 ? 15.111 -24.386 5.648 1.00 38.65 74 ASP A C 1
ATOM 573 O O . ASP A 1 74 ? 15.500 -23.214 5.688 1.00 47.51 74 ASP A O 1
ATOM 578 N N . ASP A 1 75 ? 15.952 -25.422 5.488 1.00 50.35 75 ASP A N 1
ATOM 579 C CA . ASP A 1 75 ? 17.395 -25.266 5.266 1.00 36.89 75 ASP A CA 1
ATOM 580 C C . ASP A 1 75 ? 17.825 -26.327 4.246 1.00 52.63 75 ASP A C 1
ATOM 581 O O . ASP A 1 75 ? 18.340 -27.394 4.591 1.00 39.52 75 ASP A O 1
ATOM 586 N N . ILE A 1 76 ? 17.603 -26.024 2.965 1.00 38.14 76 ILE A N 1
ATOM 587 C CA . ILE A 1 76 ? 18.008 -26.944 1.905 1.00 34.71 76 ILE A CA 1
ATOM 588 C C . ILE A 1 76 ? 19.527 -26.999 1.791 1.00 31.62 76 ILE A C 1
ATOM 589 O O . ILE A 1 76 ? 20.108 -28.063 1.541 1.00 43.81 76 ILE A O 1
ATOM 594 N N . ALA A 1 77 ? 20.193 -25.858 1.984 1.00 30.71 77 ALA A N 1
ATOM 595 C CA . ALA A 1 77 ? 21.642 -25.784 1.801 1.00 39.57 77 ALA A CA 1
ATOM 596 C C . ALA A 1 77 ? 22.399 -26.669 2.786 1.00 55.84 77 ALA A C 1
ATOM 597 O O . ALA A 1 77 ? 23.417 -27.274 2.429 1.00 61.99 77 ALA A O 1
ATOM 599 N N . GLY A 1 78 ? 21.928 -26.752 4.031 1.00 56.47 78 GLY A N 1
ATOM 600 C CA . GLY A 1 78 ? 22.595 -27.607 5.000 1.00 51.61 78 GLY A CA 1
ATOM 601 C C . GLY A 1 78 ? 22.404 -29.077 4.683 1.00 39.12 78 GLY A C 1
ATOM 602 O O . GLY A 1 78 ? 23.315 -29.890 4.865 1.00 56.16 78 GLY A O 1
ATOM 603 N N . THR A 1 79 ? 21.230 -29.420 4.226 1.00 39.07 79 THR A N 1
ATOM 604 C CA . THR A 1 79 ? 20.929 -30.768 3.907 1.00 39.31 79 THR A CA 1
ATOM 605 C C . THR A 1 79 ? 21.732 -31.286 2.682 1.00 34.61 79 THR A C 1
ATOM 606 O O . THR A 1 79 ? 22.101 -32.415 2.669 1.00 39.64 79 THR A O 1
ATOM 610 N N . LEU A 1 80 ? 21.994 -30.434 1.688 1.00 40.85 80 LEU A N 1
ATOM 611 C CA . LEU A 1 80 ? 22.594 -30.821 0.416 1.00 41.49 80 LEU A CA 1
ATOM 612 C C . LEU A 1 80 ? 24.034 -30.348 0.265 1.00 41.93 80 LEU A C 1
ATOM 613 O O . LEU A 1 80 ? 24.593 -30.435 -0.835 1.00 37.08 80 LEU A O 1
ATOM 618 N N . SER A 1 81 ? 24.648 -29.853 1.342 1.00 43.52 81 SER A N 1
ATOM 619 C CA . SER A 1 81 ? 25.983 -29.268 1.243 1.00 34.74 81 SER A CA 1
ATOM 620 C C . SER A 1 81 ? 27.017 -30.271 0.741 1.00 35.71 81 SER A C 1
ATOM 621 O O . SER A 1 81 ? 27.927 -29.903 -0.012 1.00 32.19 81 SER A O 1
ATOM 624 N N . LYS A 1 82 ? 26.908 -31.536 1.150 1.00 37.85 82 LYS A N 1
ATOM 625 C CA . LYS A 1 82 ? 27.878 -32.524 0.686 1.00 38.55 82 LYS A CA 1
ATOM 626 C C . LYS A 1 82 ? 27.753 -32.749 -0.816 1.00 42.08 82 LYS A C 1
ATOM 627 O O . LYS A 1 82 ? 28.761 -32.904 -1.521 1.00 35.44 82 LYS A O 1
ATOM 633 N N . LEU A 1 83 ? 26.525 -32.738 -1.332 1.00 24.36 83 LEU A N 1
ATOM 634 C CA . LEU A 1 83 ? 26.346 -32.900 -2.767 1.00 22.58 83 LEU A CA 1
ATOM 635 C C . LEU A 1 83 ? 26.873 -31.712 -3.553 1.00 22.13 83 LEU A C 1
ATOM 636 O O . LEU A 1 83 ? 27.182 -31.860 -4.747 1.00 20.27 83 LEU A O 1
ATOM 641 N N A SER A 1 84 ? 26.974 -30.537 -2.927 0.57 26.11 84 SER A N 1
ATOM 642 N N B SER A 1 84 ? 26.979 -30.539 -2.923 0.43 26.13 84 SER A N 1
ATOM 643 C CA A SER A 1 84 ? 27.449 -29.359 -3.645 0.57 25.48 84 SER A CA 1
ATOM 644 C CA B SER A 1 84 ? 27.446 -29.358 -3.642 0.43 25.50 84 SER A CA 1
ATOM 645 C C A SER A 1 84 ? 28.909 -29.508 -4.044 0.57 26.02 84 SER A C 1
ATOM 646 C C B SER A 1 84 ? 28.909 -29.493 -4.038 0.43 26.10 84 SER A C 1
ATOM 647 O O A SER A 1 84 ? 29.285 -29.185 -5.177 0.57 27.84 84 SER A O 1
ATOM 648 O O B SER A 1 84 ? 29.287 -29.148 -5.164 0.43 27.89 84 SER A O 1
ATOM 653 N N . ASP A 1 85 ? 29.750 -29.987 -3.125 1.00 28.27 85 ASP A N 1
ATOM 654 C CA . ASP A 1 85 ? 31.145 -30.230 -3.471 1.00 35.19 85 ASP A CA 1
ATOM 655 C C . ASP A 1 85 ? 31.256 -31.236 -4.606 1.00 26.01 85 ASP A C 1
ATOM 656 O O . ASP A 1 85 ? 32.058 -31.060 -5.532 1.00 27.16 85 ASP A O 1
ATOM 661 N N . LEU A 1 86 ? 30.432 -32.285 -4.574 1.00 23.68 86 LEU A N 1
ATOM 662 C CA . LEU A 1 86 ? 30.485 -33.282 -5.632 1.00 19.35 86 LEU A CA 1
ATOM 663 C C . LEU A 1 86 ? 30.125 -32.677 -6.987 1.00 22.91 86 LEU A C 1
ATOM 664 O O . LEU A 1 86 ? 30.819 -32.905 -7.983 1.00 19.97 86 LEU A O 1
ATOM 669 N N . HIS A 1 87 ? 29.044 -31.894 -7.050 1.00 18.27 87 HIS A N 1
ATOM 670 C CA . HIS A 1 87 ? 28.583 -31.430 -8.358 1.00 17.26 87 HIS A CA 1
ATOM 671 C C . HIS A 1 87 ? 29.373 -30.237 -8.869 1.00 18.41 87 HIS A C 1
ATOM 672 O O . HIS A 1 87 ? 29.681 -30.161 -10.067 1.00 21.46 87 HIS A O 1
ATOM 679 N N . ALA A 1 88 ? 29.694 -29.304 -7.990 1.00 18.67 88 ALA A N 1
ATOM 680 C CA . ALA A 1 88 ? 30.353 -28.084 -8.437 1.00 20.09 88 ALA A CA 1
ATOM 681 C C . ALA A 1 88 ? 31.866 -28.230 -8.524 1.00 27.71 88 ALA A C 1
ATOM 682 O O . ALA A 1 88 ? 32.485 -27.691 -9.445 1.00 26.91 88 ALA A O 1
ATOM 684 N N . HIS A 1 89 ? 32.482 -28.930 -7.578 1.00 22.33 89 HIS A N 1
ATOM 685 C CA . HIS A 1 89 ? 33.937 -29.044 -7.577 1.00 21.86 89 HIS A CA 1
ATOM 686 C C . HIS A 1 89 ? 34.427 -30.277 -8.326 1.00 24.78 89 HIS A C 1
ATOM 687 O O . HIS A 1 89 ? 35.277 -30.171 -9.216 1.00 28.26 89 HIS A O 1
ATOM 694 N N . LYS A 1 90 ? 33.914 -31.458 -7.978 1.00 22.54 90 LYS A N 1
ATOM 695 C CA . LYS A 1 90 ? 34.443 -32.672 -8.589 1.00 21.15 90 LYS A CA 1
ATOM 696 C C . LYS A 1 90 ? 33.954 -32.854 -10.019 1.00 24.58 90 LYS A C 1
ATOM 697 O O . LYS A 1 90 ? 34.756 -33.056 -10.936 1.00 28.95 90 LYS A O 1
ATOM 703 N N . LEU A 1 91 ? 32.637 -32.791 -10.231 1.00 20.18 91 LEU A N 1
ATOM 704 C CA . LEU A 1 91 ? 32.048 -33.078 -11.527 1.00 20.70 91 LEU A CA 1
ATOM 705 C C . LEU A 1 91 ? 32.015 -31.882 -12.471 1.00 21.25 91 LEU A C 1
ATOM 706 O O . LEU A 1 91 ? 31.921 -32.089 -13.684 1.00 20.42 91 LEU A O 1
ATOM 711 N N . ARG A 1 92 ? 32.041 -30.673 -11.946 1.00 19.01 92 ARG A N 1
ATOM 712 C CA . ARG A 1 92 ? 31.965 -29.491 -12.775 1.00 17.24 92 ARG A CA 1
ATOM 713 C C . ARG A 1 92 ? 30.734 -29.494 -13.677 1.00 17.25 92 ARG A C 1
ATOM 714 O O . ARG A 1 92 ? 30.825 -29.238 -14.833 1.00 19.38 92 ARG A O 1
ATOM 722 N N . VAL A 1 93 ? 29.582 -29.730 -13.108 1.00 17.53 93 VAL A N 1
ATOM 723 C CA . VAL A 1 93 ? 28.385 -29.734 -13.897 1.00 17.54 93 VAL A CA 1
ATOM 724 C C . VAL A 1 93 ? 27.999 -28.322 -14.316 1.00 15.32 93 VAL A C 1
ATOM 725 O O . VAL A 1 93 ? 27.865 -27.494 -13.519 1.00 19.11 93 VAL A O 1
ATOM 729 N N . ASP A 1 94 ? 27.862 -28.100 -15.600 1.00 16.87 94 ASP A N 1
ATOM 730 C CA . ASP A 1 94 ? 27.408 -26.795 -16.092 1.00 18.00 94 ASP A CA 1
ATOM 731 C C . ASP A 1 94 ? 26.036 -26.478 -15.490 1.00 16.08 94 ASP A C 1
ATOM 732 O O . ASP A 1 94 ? 25.122 -27.317 -15.567 1.00 16.49 94 ASP A O 1
ATOM 737 N N . PRO A 1 95 ? 25.838 -25.286 -14.910 1.00 14.70 95 PRO A N 1
ATOM 738 C CA . PRO A 1 95 ? 24.545 -24.976 -14.273 1.00 16.04 95 PRO A CA 1
ATOM 739 C C . PRO A 1 95 ? 23.347 -25.134 -15.183 1.00 17.01 95 PRO A C 1
ATOM 740 O O . PRO A 1 95 ? 22.240 -25.342 -14.661 1.00 17.91 95 PRO A O 1
ATOM 744 N N . VAL A 1 96 ? 23.507 -25.043 -16.510 1.00 16.95 96 VAL A N 1
ATOM 745 C CA . VAL A 1 96 ? 22.349 -25.198 -17.394 1.00 20.01 96 VAL A CA 1
ATOM 746 C C . VAL A 1 96 ? 21.708 -26.564 -17.210 1.00 18.19 96 VAL A C 1
ATOM 747 O O . VAL A 1 96 ? 20.502 -26.728 -17.420 1.00 18.32 96 VAL A O 1
ATOM 751 N N . ASN A 1 97 ? 22.492 -27.560 -16.804 1.00 16.99 97 ASN A N 1
ATOM 752 C CA . ASN A 1 97 ? 21.964 -28.916 -16.752 1.00 16.01 97 ASN A CA 1
ATOM 753 C C . ASN A 1 97 ? 20.969 -29.096 -15.623 1.00 16.50 97 ASN A C 1
ATOM 754 O O . ASN A 1 97 ? 20.115 -29.991 -15.705 1.00 16.73 97 ASN A O 1
ATOM 759 N N . PHE A 1 98 ? 21.054 -28.271 -14.578 1.00 16.07 98 PHE A N 1
ATOM 760 C CA . PHE A 1 98 ? 20.094 -28.382 -13.488 1.00 16.12 98 PHE A CA 1
ATOM 761 C C . PHE A 1 98 ? 18.705 -27.987 -13.946 1.00 14.77 98 PHE A C 1
ATOM 762 O O . PHE A 1 98 ? 17.725 -28.613 -13.531 1.00 17.48 98 PHE A O 1
ATOM 770 N N . LYS A 1 99 ? 18.606 -27.011 -14.853 1.00 16.79 99 LYS A N 1
ATOM 771 C CA . LYS A 1 99 ? 17.311 -26.668 -15.425 1.00 19.46 99 LYS A CA 1
ATOM 772 C C . LYS A 1 99 ? 16.767 -27.787 -16.297 1.00 16.26 99 LYS A C 1
ATOM 773 O O . LYS A 1 99 ? 15.544 -27.975 -16.364 1.00 19.16 99 LYS A O 1
ATOM 779 N N . LEU A 1 100 ? 17.647 -28.522 -16.981 1.00 15.15 100 LEU A N 1
ATOM 780 C CA . LEU A 1 100 ? 17.205 -29.605 -17.851 1.00 16.49 100 LEU A CA 1
ATOM 781 C C . LEU A 1 100 ? 16.657 -30.760 -17.027 1.00 16.82 100 LEU A C 1
ATOM 782 O O . LEU A 1 100 ? 15.586 -31.304 -17.332 1.00 16.77 100 LEU A O 1
ATOM 787 N N A LEU A 1 101 ? 17.389 -31.154 -15.983 0.70 15.37 101 LEU A N 1
ATOM 788 N N B LEU A 1 101 ? 17.384 -31.167 -15.985 0.30 15.43 101 LEU A N 1
ATOM 789 C CA A LEU A 1 101 ? 16.911 -32.212 -15.101 0.70 15.40 101 LEU A CA 1
ATOM 790 C CA B LEU A 1 101 ? 16.876 -32.232 -15.129 0.30 15.43 101 LEU A CA 1
ATOM 791 C C A LEU A 1 101 ? 15.610 -31.799 -14.427 0.70 14.83 101 LEU A C 1
ATOM 792 C C B LEU A 1 101 ? 15.591 -31.800 -14.435 0.30 14.83 101 LEU A C 1
ATOM 793 O O A LEU A 1 101 ? 14.667 -32.595 -14.344 0.70 15.01 101 LEU A O 1
ATOM 794 O O B LEU A 1 101 ? 14.644 -32.589 -14.325 0.30 15.09 101 LEU A O 1
ATOM 803 N N . GLY A 1 102 ? 15.534 -30.551 -13.963 1.00 15.93 102 GLY A N 1
ATOM 804 C CA . GLY A 1 102 ? 14.308 -30.073 -13.334 1.00 17.01 102 GLY A CA 1
ATOM 805 C C . GLY A 1 102 ? 13.114 -30.115 -14.271 1.00 16.64 102 GLY A C 1
ATOM 806 O O . GLY A 1 102 ? 11.994 -30.446 -13.861 1.00 16.71 102 GLY A O 1
ATOM 807 N N . GLN A 1 103 ? 13.323 -29.747 -15.534 1.00 14.46 103 GLN A N 1
ATOM 808 C CA . GLN A 1 103 ? 12.259 -29.839 -16.526 1.00 15.10 103 GLN A CA 1
ATOM 809 C C . GLN A 1 103 ? 11.798 -31.277 -16.697 1.00 14.57 103 GLN A C 1
ATOM 810 O O . GLN A 1 103 ? 10.589 -31.547 -16.729 1.00 15.95 103 GLN A O 1
ATOM 816 N N . CYS A 1 104 ? 12.742 -32.225 -16.760 1.00 14.31 104 CYS A N 1
ATOM 817 C CA . CYS A 1 104 ? 12.348 -33.619 -16.923 1.00 16.85 104 CYS A CA 1
ATOM 818 C C . CYS A 1 104 ? 11.595 -34.139 -15.700 1.00 14.86 104 CYS A C 1
ATOM 819 O O . CYS A 1 104 ? 10.642 -34.922 -15.842 1.00 15.09 104 CYS A O 1
ATOM 822 N N . PHE A 1 105 ? 12.004 -33.716 -14.501 1.00 15.36 105 PHE A N 1
ATOM 823 C CA . PHE A 1 105 ? 11.283 -34.119 -13.298 1.00 15.62 105 PHE A CA 1
ATOM 824 C C . PHE A 1 105 ? 9.855 -33.585 -13.325 1.00 16.52 105 PHE A C 1
ATOM 825 O O . PHE A 1 105 ? 8.902 -34.317 -13.024 1.00 15.25 105 PHE A O 1
ATOM 833 N N . LEU A 1 106 ? 9.677 -32.323 -13.732 1.00 14.16 106 LEU A N 1
ATOM 834 C CA . LEU A 1 106 ? 8.326 -31.778 -13.801 1.00 13.83 106 LEU A CA 1
ATOM 835 C C . LEU A 1 106 ? 7.479 -32.517 -14.825 1.00 15.00 106 LEU A C 1
ATOM 836 O O . LEU A 1 106 ? 6.274 -32.711 -14.620 1.00 16.15 106 LEU A O 1
ATOM 841 N N . VAL A 1 107 ? 8.084 -32.943 -15.939 1.00 14.02 107 VAL A N 1
ATOM 842 C CA . VAL A 1 107 ? 7.367 -33.750 -16.919 1.00 13.62 107 VAL A CA 1
ATOM 843 C C . VAL A 1 107 ? 6.916 -35.068 -16.297 1.00 13.52 107 VAL A C 1
ATOM 844 O O . VAL A 1 107 ? 5.775 -35.510 -16.516 1.00 15.49 107 VAL A O 1
ATOM 848 N N . VAL A 1 108 ? 7.799 -35.727 -15.534 1.00 14.28 108 VAL A N 1
ATOM 849 C CA . VAL A 1 108 ? 7.410 -36.980 -14.874 1.00 15.27 108 VAL A CA 1
ATOM 850 C C . VAL A 1 108 ? 6.261 -36.750 -13.902 1.00 15.44 108 VAL A C 1
ATOM 851 O O . VAL A 1 108 ? 5.284 -37.514 -13.886 1.00 17.98 108 VAL A O 1
ATOM 855 N N . VAL A 1 109 ? 6.338 -35.682 -13.108 1.00 13.80 109 VAL A N 1
ATOM 856 C CA . VAL A 1 109 ? 5.248 -35.380 -12.176 1.00 15.03 109 VAL A CA 1
ATOM 857 C C . VAL A 1 109 ? 3.944 -35.128 -12.930 1.00 16.46 109 VAL A C 1
ATOM 858 O O . VAL A 1 109 ? 2.882 -35.627 -12.535 1.00 17.67 109 VAL A O 1
ATOM 862 N N . ALA A 1 110 ? 3.995 -34.356 -14.027 1.00 14.43 110 ALA A N 1
ATOM 863 C CA . ALA A 1 110 ? 2.791 -34.084 -14.817 1.00 13.94 110 ALA A CA 1
ATOM 864 C C . ALA A 1 110 ? 2.192 -35.348 -15.417 1.00 17.27 110 ALA A C 1
ATOM 865 O O . ALA A 1 110 ? 0.963 -35.481 -15.495 1.00 19.69 110 ALA A O 1
ATOM 867 N N . ILE A 1 111 ? 3.035 -36.289 -15.855 1.00 15.15 111 ILE A N 1
ATOM 868 C CA . ILE A 1 111 ? 2.544 -37.521 -16.465 1.00 15.12 111 ILE A CA 1
ATOM 869 C C . ILE A 1 111 ? 1.790 -38.362 -15.440 1.00 18.21 111 ILE A C 1
ATOM 870 O O . ILE A 1 111 ? 0.753 -38.967 -15.755 1.00 21.73 111 ILE A O 1
ATOM 875 N N . HIS A 1 112 ? 2.298 -38.428 -14.207 1.00 18.15 112 HIS A N 1
ATOM 876 C CA . HIS A 1 112 ? 1.729 -39.334 -13.207 1.00 18.60 112 HIS A CA 1
ATOM 877 C C . HIS A 1 112 ? 0.705 -38.690 -12.292 1.00 24.22 112 HIS A C 1
ATOM 878 O O . HIS A 1 112 ? -0.178 -39.388 -11.774 1.00 21.98 112 HIS A O 1
ATOM 885 N N . HIS A 1 113 ? 0.779 -37.389 -12.083 1.00 19.34 113 HIS A N 1
ATOM 886 C CA . HIS A 1 113 ? -0.082 -36.715 -11.115 1.00 19.52 113 HIS A CA 1
ATOM 887 C C . HIS A 1 113 ? -0.547 -35.401 -11.703 1.00 18.10 113 HIS A C 1
ATOM 888 O O . HIS A 1 113 ? -0.354 -34.343 -11.106 1.00 19.22 113 HIS A O 1
ATOM 895 N N . PRO A 1 114 ? -1.203 -35.441 -12.879 1.00 18.10 114 PRO A N 1
ATOM 896 C CA . PRO A 1 114 ? -1.565 -34.182 -13.550 1.00 20.86 114 PRO A CA 1
ATOM 897 C C . PRO A 1 114 ? -2.466 -33.293 -12.720 1.00 24.85 114 PRO A C 1
ATOM 898 O O . PRO A 1 114 ? -2.273 -32.074 -12.704 1.00 24.24 114 PRO A O 1
ATOM 902 N N . ALA A 1 115 ? -3.443 -33.874 -12.013 1.00 22.53 115 ALA A N 1
ATOM 903 C CA . ALA A 1 115 ? -4.358 -33.061 -11.214 1.00 21.78 115 ALA A CA 1
ATOM 904 C C . ALA A 1 115 ? -3.668 -32.435 -10.009 1.00 20.51 115 ALA A C 1
ATOM 905 O O . ALA A 1 115 ? -4.072 -31.355 -9.558 1.00 29.32 115 ALA A O 1
ATOM 907 N N . ALA A 1 116 ? -2.641 -33.090 -9.475 1.00 20.97 116 ALA A N 1
ATOM 908 C CA . ALA A 1 116 ? -1.899 -32.511 -8.363 1.00 25.55 116 ALA A CA 1
ATOM 909 C C . ALA A 1 116 ? -1.010 -31.365 -8.822 1.00 25.41 116 ALA A C 1
ATOM 910 O O . ALA A 1 116 ? -0.725 -30.460 -8.033 1.00 21.81 116 ALA A O 1
ATOM 912 N N . LEU A 1 117 ? -0.550 -31.395 -10.078 1.00 19.70 117 LEU A N 1
ATOM 913 C CA . LEU A 1 117 ? 0.379 -30.392 -10.598 1.00 19.78 117 LEU A CA 1
ATOM 914 C C . LEU A 1 117 ? -0.390 -29.205 -11.187 1.00 19.79 117 LEU A C 1
ATOM 915 O O . LEU A 1 117 ? -0.312 -28.880 -12.374 1.00 19.45 117 LEU A O 1
ATOM 920 N N . THR A 1 118 ? -1.148 -28.545 -10.314 1.00 17.48 118 THR A N 1
ATOM 921 C CA . THR A 1 118 ? -1.885 -27.347 -10.678 1.00 17.00 118 THR A CA 1
ATOM 922 C C . THR A 1 118 ? -0.886 -26.230 -10.991 1.00 17.48 118 THR A C 1
ATOM 923 O O . THR A 1 118 ? 0.313 -26.346 -10.703 1.00 17.79 118 THR A O 1
ATOM 927 N N . PRO A 1 119 ? -1.341 -25.123 -11.574 1.00 19.33 119 PRO A N 1
ATOM 928 C CA . PRO A 1 119 ? -0.397 -24.025 -11.831 1.00 17.76 119 PRO A CA 1
ATOM 929 C C . PRO A 1 119 ? 0.312 -23.517 -10.591 1.00 20.65 119 PRO A C 1
ATOM 930 O O . PRO A 1 119 ? 1.516 -23.228 -10.650 1.00 16.74 119 PRO A O 1
ATOM 934 N N . GLU A 1 120 ? -0.386 -23.428 -9.453 1.00 21.27 120 GLU A N 1
ATOM 935 C CA . GLU A 1 120 ? 0.268 -22.913 -8.255 1.00 21.16 120 GLU A CA 1
ATOM 936 C C . GLU A 1 120 ? 1.296 -23.897 -7.717 1.00 19.39 120 GLU A C 1
ATOM 937 O O . GLU A 1 120 ? 2.357 -23.487 -7.235 1.00 18.59 120 GLU A O 1
ATOM 943 N N . VAL A 1 121 ? 1.005 -25.194 -7.800 1.00 17.75 121 VAL A N 1
ATOM 944 C CA . VAL A 1 121 ? 1.965 -26.203 -7.361 1.00 18.10 121 VAL A CA 1
ATOM 945 C C . VAL A 1 121 ? 3.178 -26.235 -8.292 1.00 17.24 121 VAL A C 1
ATOM 946 O O . VAL A 1 121 ? 4.327 -26.337 -7.844 1.00 18.25 121 VAL A O 1
ATOM 950 N N . HIS A 1 122 ? 2.934 -26.169 -9.604 1.00 16.11 122 HIS A N 1
ATOM 951 C CA . HIS A 1 122 ? 3.997 -26.071 -10.594 1.00 15.31 122 HIS A CA 1
ATOM 952 C C . HIS A 1 122 ? 4.902 -24.883 -10.271 1.00 13.00 122 HIS A C 1
ATOM 953 O O . HIS A 1 122 ? 6.130 -25.006 -10.245 1.00 15.33 122 HIS A O 1
ATOM 960 N N . ALA A 1 123 ? 4.308 -23.737 -9.960 1.00 15.21 123 ALA A N 1
ATOM 961 C CA . ALA A 1 123 ? 5.118 -22.584 -9.599 1.00 14.59 123 ALA A CA 1
ATOM 962 C C . ALA A 1 123 ? 6.001 -22.853 -8.377 1.00 17.20 123 ALA A C 1
ATOM 963 O O . ALA A 1 123 ? 7.184 -22.487 -8.368 1.00 18.91 123 ALA A O 1
ATOM 965 N N . SER A 1 124 ? 5.448 -23.500 -7.343 1.00 16.05 124 SER A N 1
ATOM 966 C CA . SER A 1 124 ? 6.224 -23.760 -6.129 1.00 16.96 124 SER A CA 1
ATOM 967 C C . SER A 1 124 ? 7.304 -24.806 -6.375 1.00 16.99 124 SER A C 1
ATOM 968 O O . SER A 1 124 ? 8.434 -24.672 -5.884 1.00 16.65 124 SER A O 1
ATOM 971 N N . LEU A 1 125 ? 6.982 -25.845 -7.153 1.00 16.67 125 LEU A N 1
ATOM 972 C CA . LEU A 1 125 ? 7.972 -26.879 -7.432 1.00 18.88 125 LEU A CA 1
ATOM 973 C C . LEU A 1 125 ? 9.102 -26.315 -8.277 1.00 18.36 125 LEU A C 1
ATOM 974 O O . LEU A 1 125 ? 10.265 -26.682 -8.085 1.00 18.12 125 LEU A O 1
ATOM 979 N N . ASP A 1 126 ? 8.782 -25.398 -9.198 1.00 17.03 126 ASP A N 1
ATOM 980 C CA . ASP A 1 126 ? 9.831 -24.747 -9.981 1.00 17.65 126 ASP A CA 1
ATOM 981 C C . ASP A 1 126 ? 10.781 -23.968 -9.083 1.00 18.49 126 ASP A C 1
ATOM 982 O O . ASP A 1 126 ? 12.005 -24.060 -9.240 1.00 20.06 126 ASP A O 1
ATOM 987 N N . LYS A 1 127 ? 10.246 -23.217 -8.117 1.00 19.25 127 LYS A N 1
ATOM 988 C CA . LYS A 1 127 ? 11.110 -22.486 -7.189 1.00 18.26 127 LYS A CA 1
ATOM 989 C C . LYS A 1 127 ? 11.942 -23.432 -6.331 1.00 19.37 127 LYS A C 1
ATOM 990 O O . LYS A 1 127 ? 13.118 -23.160 -6.064 1.00 20.92 127 LYS A O 1
ATOM 996 N N . PHE A 1 128 ? 11.352 -24.543 -5.887 1.00 15.66 128 PHE A N 1
ATOM 997 C CA . PHE A 1 128 ? 12.103 -25.530 -5.117 1.00 15.95 128 PHE A CA 1
ATOM 998 C C . PHE A 1 128 ? 13.243 -26.125 -5.943 1.00 19.39 128 PHE A C 1
ATOM 999 O O . PHE A 1 128 ? 14.380 -26.223 -5.470 1.00 18.65 128 PHE A O 1
ATOM 1007 N N . LEU A 1 129 ? 12.948 -26.552 -7.175 1.00 16.50 129 LEU A N 1
ATOM 1008 C CA . LEU A 1 129 ? 13.991 -27.140 -8.022 1.00 15.20 129 LEU A CA 1
ATOM 1009 C C . LEU A 1 129 ? 15.084 -26.119 -8.322 1.00 19.29 129 LEU A C 1
ATOM 1010 O O . LEU A 1 129 ? 16.270 -26.472 -8.389 1.00 20.93 129 LEU A O 1
ATOM 1015 N N A CYS A 1 130 ? 14.707 -24.849 -8.498 0.54 18.58 130 CYS A N 1
ATOM 1016 N N B CYS A 1 130 ? 14.714 -24.845 -8.490 0.46 18.61 130 CYS A N 1
ATOM 1017 C CA A CYS A 1 130 ? 15.711 -23.808 -8.702 0.54 22.26 130 CYS A CA 1
ATOM 1018 C CA B CYS A 1 130 ? 15.730 -23.814 -8.700 0.46 22.25 130 CYS A CA 1
ATOM 1019 C C A CYS A 1 130 ? 16.583 -23.627 -7.464 0.54 23.63 130 CYS A C 1
ATOM 1020 C C B CYS A 1 130 ? 16.589 -23.615 -7.458 0.46 23.64 130 CYS A C 1
ATOM 1021 O O A CYS A 1 130 ? 17.799 -23.420 -7.578 0.54 23.32 130 CYS A O 1
ATOM 1022 O O B CYS A 1 130 ? 17.800 -23.377 -7.564 0.46 23.24 130 CYS A O 1
ATOM 1027 N N . ALA A 1 131 ? 15.979 -23.694 -6.273 1.00 21.58 131 ALA A N 1
ATOM 1028 C CA . ALA A 1 131 ? 16.744 -23.555 -5.039 1.00 20.92 131 ALA A CA 1
ATOM 1029 C C . ALA A 1 131 ? 17.717 -24.719 -4.864 1.00 20.94 131 ALA A C 1
ATOM 1030 O O . ALA A 1 131 ? 18.865 -24.521 -4.445 1.00 23.26 131 ALA A O 1
ATOM 1032 N N . VAL A 1 132 ? 17.287 -25.932 -5.205 1.00 18.92 132 VAL A N 1
ATOM 1033 C CA . VAL A 1 132 ? 18.186 -27.083 -5.154 1.00 19.03 132 VAL A CA 1
ATOM 1034 C C . VAL A 1 132 ? 19.346 -26.899 -6.122 1.00 21.24 132 VAL A C 1
ATOM 1035 O O . VAL A 1 132 ? 20.512 -27.143 -5.777 1.00 22.24 132 VAL A O 1
ATOM 1039 N N . GLY A 1 133 ? 19.042 -26.475 -7.348 1.00 20.96 133 GLY A N 1
ATOM 1040 C CA . GLY A 1 133 ? 20.093 -26.258 -8.328 1.00 20.61 133 GLY A CA 1
ATOM 1041 C C . GLY A 1 133 ? 21.083 -25.198 -7.886 1.00 27.88 133 GLY A C 1
ATOM 1042 O O . GLY A 1 133 ? 22.277 -25.285 -8.192 1.00 24.23 133 GLY A O 1
ATOM 1043 N N . THR A 1 134 ? 20.603 -24.179 -7.168 1.00 25.48 134 THR A N 1
ATOM 1044 C CA . THR A 1 134 ? 21.503 -23.143 -6.660 1.00 25.69 134 THR A CA 1
ATOM 1045 C C . THR A 1 134 ? 22.442 -23.705 -5.602 1.00 27.66 134 THR A C 1
ATOM 1046 O O . THR A 1 134 ? 23.635 -23.376 -5.582 1.00 30.52 134 THR A O 1
ATOM 1050 N N . VAL A 1 135 ? 21.931 -24.569 -4.724 1.00 24.43 135 VAL A N 1
ATOM 1051 C CA . VAL A 1 135 ? 22.773 -25.195 -3.709 1.00 22.71 135 VAL A CA 1
ATOM 1052 C C . VAL A 1 135 ? 23.819 -26.096 -4.358 1.00 29.80 135 VAL A C 1
ATOM 1053 O O . VAL A 1 135 ? 24.997 -26.083 -3.975 1.00 28.23 135 VAL A O 1
ATOM 1057 N N . LEU A 1 136 ? 23.414 -26.880 -5.360 1.00 24.56 136 LEU A N 1
ATOM 1058 C CA . LEU A 1 136 ? 24.319 -27.863 -5.951 1.00 25.91 136 LEU A CA 1
ATOM 1059 C C . LEU A 1 136 ? 25.396 -27.224 -6.817 1.00 21.55 136 LEU A C 1
ATOM 1060 O O . LEU A 1 136 ? 26.416 -27.867 -7.088 1.00 28.12 136 LEU A O 1
ATOM 1065 N N . THR A 1 137 ? 25.198 -25.987 -7.248 1.00 24.02 137 THR A N 1
ATOM 1066 C CA . THR A 1 137 ? 26.197 -25.228 -7.991 1.00 29.49 137 THR A CA 1
ATOM 1067 C C . THR A 1 137 ? 26.909 -24.189 -7.132 1.00 43.34 137 THR A C 1
ATOM 1068 O O . THR A 1 137 ? 27.567 -23.299 -7.678 1.00 60.48 137 THR A O 1
ATOM 1072 N N . ALA A 1 138 ? 26.816 -24.321 -5.821 1.00 44.22 138 ALA A N 1
ATOM 1073 C CA . ALA A 1 138 ? 27.574 -23.434 -4.915 1.00 55.68 138 ALA A CA 1
ATOM 1074 C C . ALA A 1 138 ? 28.951 -24.079 -4.704 1.00 66.48 138 ALA A C 1
ATOM 1075 O O . ALA A 1 138 ? 29.688 -23.599 -3.836 1.00 72.28 138 ALA A O 1
ATOM 1077 N N . VAL B 2 1 ? 17.418 -26.876 -39.241 1.00 58.07 1 VAL B N 1
ATOM 1078 C CA . VAL B 2 1 ? 17.567 -28.189 -38.623 1.00 45.35 1 VAL B CA 1
ATOM 1079 C C . VAL B 2 1 ? 16.923 -29.262 -39.499 1.00 36.91 1 VAL B C 1
ATOM 1080 O O . VAL B 2 1 ? 16.144 -28.954 -40.400 1.00 45.87 1 VAL B O 1
ATOM 1084 N N . HIS B 2 2 ? 17.249 -30.522 -39.220 1.00 46.92 2 HIS B N 1
ATOM 1085 C CA . HIS B 2 2 ? 16.793 -31.666 -39.998 1.00 41.73 2 HIS B CA 1
ATOM 1086 C C . HIS B 2 2 ? 15.806 -32.487 -39.178 1.00 50.52 2 HIS B C 1
ATOM 1087 O O . HIS B 2 2 ? 16.034 -32.741 -37.991 1.00 57.27 2 HIS B O 1
ATOM 1094 N N . TRP B 2 3 ? 14.714 -32.903 -39.818 1.00 36.48 3 TRP B N 1
ATOM 1095 C CA . TRP B 2 3 ? 13.651 -33.658 -39.166 1.00 31.50 3 TRP B CA 1
ATOM 1096 C C . TRP B 2 3 ? 13.667 -35.089 -39.677 1.00 43.92 3 TRP B C 1
ATOM 1097 O O . TRP B 2 3 ? 13.629 -35.320 -40.889 1.00 40.85 3 TRP B O 1
ATOM 1108 N N . SER B 2 4 ? 13.731 -36.041 -38.756 1.00 32.88 4 SER B N 1
ATOM 1109 C CA . SER B 2 4 ? 13.646 -37.434 -39.148 1.00 37.19 4 SER B CA 1
ATOM 1110 C C . SER B 2 4 ? 12.189 -37.835 -39.359 1.00 43.61 4 SER B C 1
ATOM 1111 O O . SER B 2 4 ? 11.254 -37.160 -38.915 1.00 28.40 4 SER B O 1
ATOM 1114 N N . ALA B 2 5 ? 12.004 -38.960 -40.051 1.00 34.01 5 ALA B N 1
ATOM 1115 C CA . ALA B 2 5 ? 10.658 -39.481 -40.255 1.00 41.13 5 ALA B CA 1
ATOM 1116 C C . ALA B 2 5 ? 9.966 -39.753 -38.924 1.00 27.60 5 ALA B C 1
ATOM 1117 O O . ALA B 2 5 ? 8.774 -39.463 -38.768 1.00 34.61 5 ALA B O 1
ATOM 1119 N N . GLU B 2 6 ? 10.695 -40.297 -37.946 1.00 33.70 6 GLU B N 1
ATOM 1120 C CA . GLU B 2 6 ? 10.061 -40.591 -36.664 1.00 33.29 6 GLU B CA 1
ATOM 1121 C C . GLU B 2 6 ? 9.674 -39.309 -35.937 1.00 30.92 6 GLU B C 1
ATOM 1122 O O . GLU B 2 6 ? 8.591 -39.231 -35.344 1.00 31.20 6 GLU B O 1
ATOM 1128 N N . GLU B 2 7 ? 10.536 -38.290 -35.985 1.00 29.37 7 GLU B N 1
ATOM 1129 C CA . GLU B 2 7 ? 10.205 -37.022 -35.335 1.00 25.51 7 GLU B CA 1
ATOM 1130 C C . GLU B 2 7 ? 8.958 -36.404 -35.949 1.00 31.90 7 GLU B C 1
ATOM 1131 O O . GLU B 2 7 ? 8.069 -35.940 -35.227 1.00 28.35 7 GLU B O 1
ATOM 1137 N N . LYS B 2 8 ? 8.870 -36.397 -37.282 1.00 28.98 8 LYS B N 1
ATOM 1138 C CA . LYS B 2 8 ? 7.702 -35.828 -37.941 1.00 26.10 8 LYS B CA 1
ATOM 1139 C C 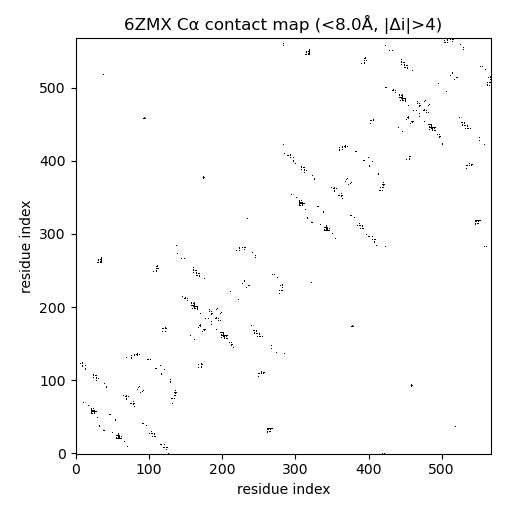. LYS B 2 8 ? 6.434 -36.562 -37.527 1.00 29.06 8 LYS B C 1
ATOM 1140 O O . LYS B 2 8 ? 5.400 -35.935 -37.263 1.00 30.44 8 LYS B O 1
ATOM 1146 N N . GLN B 2 9 ? 6.498 -37.893 -37.452 1.00 25.80 9 GLN B N 1
ATOM 1147 C CA . GLN B 2 9 ? 5.339 -38.673 -37.035 1.00 27.54 9 GLN B CA 1
ATOM 1148 C C . GLN B 2 9 ? 4.948 -38.377 -35.590 1.00 29.19 9 GLN B C 1
ATOM 1149 O O . GLN B 2 9 ? 3.761 -38.236 -35.279 1.00 29.22 9 GLN B O 1
ATOM 1155 N N . LEU B 2 10 ? 5.932 -38.283 -34.691 1.00 29.79 10 LEU B N 1
ATOM 1156 C CA . LEU B 2 10 ? 5.629 -37.983 -33.293 1.00 25.64 10 LEU B CA 1
ATOM 1157 C C . LEU B 2 10 ? 4.979 -36.612 -33.157 1.00 24.52 10 LEU B C 1
ATOM 1158 O O . LEU B 2 10 ? 4.050 -36.424 -32.360 1.00 26.58 10 LEU B O 1
ATOM 1163 N N . ILE B 2 11 ? 5.442 -35.646 -33.941 1.00 24.59 11 ILE B N 1
ATOM 1164 C CA . ILE B 2 11 ? 4.899 -34.295 -33.854 1.00 21.31 11 ILE B CA 1
ATOM 1165 C C . ILE B 2 11 ? 3.494 -34.241 -34.451 1.00 24.97 11 ILE B C 1
ATOM 1166 O O . ILE B 2 11 ? 2.536 -33.827 -33.787 1.00 27.41 11 ILE B O 1
ATOM 1171 N N . THR B 2 12 ? 3.337 -34.692 -35.700 1.00 25.77 12 THR B N 1
ATOM 1172 C CA . THR B 2 12 ? 2.021 -34.612 -36.330 1.00 25.29 12 THR B CA 1
ATOM 1173 C C . THR B 2 12 ? 0.999 -35.501 -35.634 1.00 25.40 12 THR B C 1
ATOM 1174 O O . THR B 2 12 ? -0.176 -35.129 -35.540 1.00 28.12 12 THR B O 1
ATOM 1178 N N . GLY B 2 13 ? 1.428 -36.658 -35.123 1.00 26.16 13 GLY B N 1
ATOM 1179 C CA . GLY B 2 13 ? 0.506 -37.542 -34.432 1.00 27.14 13 GLY B CA 1
ATOM 1180 C C . GLY B 2 13 ? -0.035 -36.937 -33.151 1.00 28.81 13 GLY B C 1
ATOM 1181 O O . GLY B 2 13 ? -1.248 -36.942 -32.910 1.00 28.32 13 GLY B O 1
ATOM 1182 N N . LEU B 2 14 ? 0.854 -36.399 -32.313 1.00 26.46 14 LEU B N 1
ATOM 1183 C CA . LEU B 2 14 ? 0.386 -35.781 -31.078 1.00 25.54 14 LEU B CA 1
ATOM 1184 C C . LEU B 2 14 ? -0.457 -34.547 -31.371 1.00 21.23 14 LEU B C 1
ATOM 1185 O O . LEU B 2 14 ? -1.483 -34.317 -30.713 1.00 20.97 14 LEU B O 1
ATOM 1190 N N . TRP B 2 15 ? -0.051 -33.757 -32.367 1.00 24.79 15 TRP B N 1
ATOM 1191 C CA . TRP B 2 15 ? -0.763 -32.520 -32.661 1.00 24.46 15 TRP B CA 1
ATOM 1192 C C . TRP B 2 15 ? -2.242 -32.774 -32.946 1.00 22.71 15 TRP B C 1
ATOM 1193 O O . TRP B 2 15 ? -3.101 -31.972 -32.563 1.00 23.99 15 TRP B O 1
ATOM 1204 N N . GLY B 2 16 ? -2.561 -33.881 -33.622 1.00 24.24 16 GLY B N 1
ATOM 1205 C CA . GLY B 2 16 ? -3.955 -34.146 -33.946 1.00 30.29 16 GLY B CA 1
ATOM 1206 C C . GLY B 2 16 ? -4.841 -34.404 -32.744 1.00 29.88 16 GLY B C 1
ATOM 1207 O O . GLY B 2 16 ? -6.069 -34.342 -32.866 1.00 30.23 16 GLY B O 1
ATOM 1208 N N . LYS B 2 17 ? -4.250 -34.689 -31.590 1.00 21.02 17 LYS B N 1
ATOM 1209 C CA . LYS B 2 17 ? -4.979 -34.948 -30.361 1.00 19.32 17 LYS B CA 1
ATOM 1210 C C . LYS B 2 17 ? -4.940 -33.775 -29.390 1.00 19.32 17 LYS B C 1
ATOM 1211 O O . LYS B 2 17 ? -5.552 -33.845 -28.317 1.00 23.18 17 LYS B O 1
ATOM 1217 N N . VAL B 2 18 ? -4.261 -32.693 -29.743 1.00 17.97 18 VAL B N 1
ATOM 1218 C CA . VAL B 2 18 ? -4.123 -31.568 -28.824 1.00 22.54 18 VAL B CA 1
ATOM 1219 C C . VAL B 2 18 ? -5.428 -30.780 -28.785 1.00 17.59 18 VAL B C 1
ATOM 1220 O O . VAL B 2 18 ? -6.004 -30.448 -29.831 1.00 21.14 18 VAL B O 1
ATOM 1224 N N . ASN B 2 19 ? -5.896 -30.467 -27.578 1.00 21.71 19 ASN B N 1
ATOM 1225 C CA . ASN B 2 19 ? -7.014 -29.542 -27.403 1.00 18.40 19 ASN B CA 1
ATOM 1226 C C . ASN B 2 19 ? -6.420 -28.140 -27.424 1.00 20.95 19 ASN B C 1
ATOM 1227 O O . ASN B 2 19 ? -5.858 -27.683 -26.431 1.00 21.20 19 ASN B O 1
ATOM 1232 N N . VAL B 2 20 ? -6.502 -27.473 -28.571 1.00 19.31 20 VAL B N 1
ATOM 1233 C CA . VAL B 2 20 ? -5.774 -26.217 -28.755 1.00 22.82 20 VAL B CA 1
ATOM 1234 C C . VAL B 2 20 ? -6.250 -25.163 -27.764 1.00 23.36 20 VAL B C 1
ATOM 1235 O O . VAL B 2 20 ? -5.440 -24.461 -27.141 1.00 20.32 20 VAL B O 1
ATOM 1239 N N . ALA B 2 21 ? -7.565 -25.032 -27.595 1.00 20.58 21 ALA B N 1
ATOM 1240 C CA . ALA B 2 21 ? -8.091 -24.019 -26.683 1.00 21.74 21 ALA B CA 1
ATOM 1241 C C . ALA B 2 21 ? -7.664 -24.289 -25.243 1.00 22.01 21 ALA B C 1
ATOM 1242 O O . ALA B 2 21 ? -7.223 -23.374 -24.528 1.00 21.19 21 ALA B O 1
ATOM 1244 N N . ASP B 2 22 ? -7.803 -25.538 -24.788 1.00 18.52 22 ASP B N 1
ATOM 1245 C CA . ASP B 2 22 ? -7.534 -25.842 -23.386 1.00 20.27 22 ASP B CA 1
ATOM 1246 C C . ASP B 2 22 ? -6.040 -25.851 -23.084 1.00 19.88 22 ASP B C 1
ATOM 1247 O O . ASP B 2 22 ? -5.608 -25.304 -22.060 1.00 19.92 22 ASP B O 1
ATOM 1252 N N . CYS B 2 23 ? -5.244 -26.506 -23.934 1.00 17.21 23 CYS B N 1
ATOM 1253 C CA . CYS B 2 23 ? -3.798 -26.545 -23.716 1.00 18.15 23 CYS B CA 1
ATOM 1254 C C . CYS B 2 23 ? -3.193 -25.157 -23.881 1.00 19.43 23 CYS B C 1
ATOM 1255 O O . CYS B 2 23 ? -2.255 -24.796 -23.161 1.00 18.04 23 CYS B O 1
ATOM 1258 N N . GLY B 2 24 ? -3.704 -24.378 -24.833 1.00 18.90 24 GLY B N 1
ATOM 1259 C CA . GLY B 2 24 ? -3.199 -23.026 -25.029 1.00 21.06 24 GLY B CA 1
ATOM 1260 C C . GLY B 2 24 ? -3.514 -22.108 -23.863 1.00 17.88 24 GLY B C 1
ATOM 1261 O O . GLY B 2 24 ? -2.654 -21.353 -23.403 1.00 18.03 24 GLY B O 1
ATOM 1262 N N . ALA B 2 25 ? -4.749 -22.160 -23.362 1.00 17.51 25 ALA B N 1
ATOM 1263 C CA . ALA B 2 25 ? -5.104 -21.377 -22.185 1.00 17.10 25 ALA B CA 1
ATOM 1264 C C . ALA B 2 25 ? -4.258 -21.788 -20.989 1.00 19.28 25 ALA B C 1
ATOM 1265 O O . ALA B 2 25 ? -3.775 -20.938 -20.229 1.00 18.31 25 ALA B O 1
ATOM 1267 N N . GLU B 2 26 ? -4.079 -23.090 -20.792 1.00 15.73 26 GLU B N 1
ATOM 1268 C CA . GLU B 2 26 ? -3.298 -23.592 -19.637 1.00 16.96 26 GLU B CA 1
ATOM 1269 C C . GLU B 2 26 ? -1.825 -23.167 -19.758 1.00 15.89 26 GLU B C 1
ATOM 1270 O O . GLU B 2 26 ? -1.263 -22.806 -18.773 1.00 15.77 26 GLU B O 1
ATOM 1276 N N . ALA B 2 27 ? -1.242 -23.199 -20.947 1.00 14.91 27 ALA B N 1
ATOM 1277 C CA . ALA B 2 27 ? 0.168 -22.847 -21.094 1.00 15.30 27 ALA B CA 1
ATOM 1278 C C . ALA B 2 27 ? 0.377 -21.366 -20.810 1.00 16.58 27 ALA B C 1
ATOM 1279 O O . ALA B 2 27 ? 1.299 -20.994 -20.085 1.00 16.50 27 ALA B O 1
ATOM 1281 N N . LEU B 2 28 ? -0.480 -20.506 -21.355 1.00 17.46 28 LEU B N 1
ATOM 1282 C CA . LEU B 2 28 ? -0.313 -19.080 -21.080 1.00 16.18 28 LEU B CA 1
ATOM 1283 C C . LEU B 2 28 ? -0.582 -18.751 -19.616 1.00 14.87 28 LEU B C 1
ATOM 1284 O O . LEU B 2 28 ? 0.138 -17.942 -19.005 1.00 16.05 28 LEU B O 1
ATOM 1289 N N . ALA B 2 29 ? -1.627 -19.338 -19.026 1.00 15.23 29 ALA B N 1
ATOM 1290 C CA . ALA B 2 29 ? -1.880 -19.066 -17.615 1.00 13.77 29 ALA B CA 1
ATOM 1291 C C . ALA B 2 29 ? -0.704 -19.525 -16.754 1.00 14.58 29 ALA B C 1
ATOM 1292 O O . ALA B 2 29 ? -0.283 -18.816 -15.830 1.00 15.07 29 ALA B O 1
ATOM 1294 N N . ARG B 2 30 ? -0.110 -20.683 -17.076 1.00 13.98 30 ARG B N 1
ATOM 1295 C CA . ARG B 2 30 ? 1.045 -21.133 -16.308 1.00 15.68 30 ARG B CA 1
ATOM 1296 C C . ARG B 2 30 ? 2.244 -20.208 -16.503 1.00 15.72 30 ARG B C 1
ATOM 1297 O O . ARG B 2 30 ? 3.022 -19.994 -15.568 1.00 17.73 30 ARG B O 1
ATOM 1305 N N . LEU B 2 31 ? 2.440 -19.677 -17.712 1.00 14.86 31 LEU B N 1
ATOM 1306 C CA . LEU B 2 31 ? 3.528 -18.719 -17.893 1.00 14.13 31 LEU B CA 1
ATOM 1307 C C . LEU B 2 31 ? 3.362 -17.549 -16.939 1.00 15.23 31 LEU B C 1
ATOM 1308 O O . LEU B 2 31 ? 4.319 -17.115 -16.280 1.00 16.99 31 LEU B O 1
ATOM 1313 N N . LEU B 2 32 ? 2.143 -17.018 -16.852 1.00 14.93 32 LEU B N 1
ATOM 1314 C CA . LEU B 2 32 ? 1.914 -15.833 -16.017 1.00 14.86 32 LEU B CA 1
ATOM 1315 C C . LEU B 2 32 ? 1.983 -16.144 -14.522 1.00 14.97 32 LEU B C 1
ATOM 1316 O O . LEU B 2 32 ? 2.301 -15.252 -13.726 1.00 16.95 32 LEU B O 1
ATOM 1321 N N . ILE B 2 33 ? 1.659 -17.374 -14.113 1.00 15.20 33 ILE B N 1
ATOM 1322 C CA . ILE B 2 33 ? 1.679 -17.779 -12.713 1.00 17.20 33 ILE B CA 1
ATOM 1323 C C . ILE B 2 33 ? 3.061 -18.252 -12.270 1.00 16.03 33 ILE B C 1
ATOM 1324 O O . ILE B 2 33 ? 3.518 -17.904 -11.180 1.00 16.65 33 ILE B O 1
ATOM 1329 N N . VAL B 2 34 ? 3.745 -19.045 -13.102 1.00 15.04 34 VAL B N 1
ATOM 1330 C CA . VAL B 2 34 ? 5.043 -19.596 -12.731 1.00 14.09 34 VAL B CA 1
ATOM 1331 C C . VAL B 2 34 ? 6.134 -18.544 -12.864 1.00 13.45 34 VAL B C 1
ATOM 1332 O O . VAL B 2 34 ? 7.085 -18.532 -12.070 1.00 17.24 34 VAL B O 1
ATOM 1336 N N . TYR B 2 35 ? 5.995 -17.633 -13.840 1.00 14.34 35 TYR B N 1
ATOM 1337 C CA . TYR B 2 35 ? 7.005 -16.611 -14.148 1.00 14.86 35 TYR B CA 1
ATOM 1338 C C . TYR B 2 35 ? 6.335 -15.242 -14.167 1.00 15.07 35 TYR B C 1
ATOM 1339 O O . TYR B 2 35 ? 6.109 -14.653 -15.235 1.00 16.02 35 TYR B O 1
ATOM 1348 N N . PRO B 2 36 ? 6.043 -14.682 -12.988 1.00 16.87 36 PRO B N 1
ATOM 1349 C CA . PRO B 2 36 ? 5.077 -13.570 -12.918 1.00 19.56 36 PRO B CA 1
ATOM 1350 C C . PRO B 2 36 ? 5.557 -12.274 -13.546 1.00 19.26 36 PRO B C 1
ATOM 1351 O O . PRO B 2 36 ? 4.730 -11.389 -13.819 1.00 18.04 36 PRO B O 1
ATOM 1355 N N . TRP B 2 37 ? 6.859 -12.130 -13.803 1.00 16.43 37 TRP B N 1
ATOM 1356 C CA . TRP B 2 37 ? 7.289 -10.929 -14.514 1.00 17.56 37 TRP B CA 1
ATOM 1357 C C . TRP B 2 37 ? 6.698 -10.843 -15.913 1.00 19.78 37 TRP B C 1
ATOM 1358 O O . TRP B 2 37 ? 6.583 -9.736 -16.460 1.00 18.50 37 TRP B O 1
ATOM 1369 N N . THR B 2 38 ? 6.304 -11.984 -16.505 1.00 16.24 38 THR B N 1
ATOM 1370 C CA . THR B 2 38 ? 5.679 -11.965 -17.818 1.00 14.75 38 THR B CA 1
ATOM 1371 C C . THR B 2 38 ? 4.352 -11.213 -17.810 1.00 15.45 38 THR B C 1
ATOM 1372 O O . THR B 2 38 ? 3.907 -10.766 -18.872 1.00 17.49 38 THR B O 1
ATOM 1376 N N . GLN B 2 39 ? 3.741 -11.022 -16.635 1.00 16.20 39 GLN B N 1
ATOM 1377 C CA . GLN B 2 39 ? 2.496 -10.269 -16.571 1.00 17.30 39 GLN B CA 1
ATOM 1378 C C . GLN B 2 39 ? 2.687 -8.841 -17.057 1.00 19.19 39 GLN B C 1
ATOM 1379 O O . GLN B 2 39 ? 1.723 -8.210 -17.512 1.00 19.41 39 GLN B O 1
ATOM 1385 N N . ARG B 2 40 ? 3.917 -8.333 -17.003 1.00 17.18 40 ARG B N 1
ATOM 1386 C CA . ARG B 2 40 ? 4.155 -6.956 -17.446 1.00 20.95 40 ARG B CA 1
ATOM 1387 C C . ARG B 2 40 ? 3.727 -6.739 -18.897 1.00 20.15 40 ARG B C 1
ATOM 1388 O O . ARG B 2 40 ? 3.349 -5.626 -19.275 1.00 22.71 40 ARG B O 1
ATOM 1396 N N . PHE B 2 41 ? 3.793 -7.775 -19.729 1.00 17.03 41 PHE B N 1
ATOM 1397 C CA . PHE B 2 41 ? 3.456 -7.673 -21.143 1.00 20.50 41 PHE B CA 1
ATOM 1398 C C . PHE B 2 41 ? 1.963 -7.733 -21.420 1.00 19.17 41 PHE B C 1
ATOM 1399 O O . PHE B 2 41 ? 1.554 -7.467 -22.555 1.00 22.80 41 PHE B O 1
ATOM 1407 N N . PHE B 2 42 ? 1.150 -8.095 -20.425 1.00 18.44 42 PHE B N 1
ATOM 1408 C CA . PHE B 2 42 ? -0.263 -8.400 -20.627 1.00 20.20 42 PHE B CA 1
ATOM 1409 C C . PHE B 2 42 ? -1.186 -7.530 -19.771 1.00 22.16 42 PHE B C 1
ATOM 1410 O O . PHE B 2 42 ? -2.295 -7.945 -19.435 1.00 22.08 42 PHE B O 1
ATOM 1418 N N . ALA B 2 43 ? -0.762 -6.310 -19.416 1.00 20.55 43 ALA B N 1
ATOM 1419 C CA . ALA B 2 43 ? -1.634 -5.433 -18.633 1.00 24.26 43 ALA B CA 1
ATOM 1420 C C . ALA B 2 43 ? -2.944 -5.118 -19.355 1.00 23.97 43 ALA B C 1
ATOM 1421 O O . ALA B 2 43 ? -3.959 -4.843 -18.706 1.00 27.12 43 ALA B O 1
ATOM 1423 N N . SER B 2 44 ? -2.949 -5.137 -20.688 1.00 21.65 44 SER B N 1
ATOM 1424 C CA . SER B 2 44 ? -4.180 -4.912 -21.436 1.00 27.02 44 SER B CA 1
ATOM 1425 C C . SER B 2 44 ? -5.210 -6.014 -21.227 1.00 23.29 44 SER B C 1
ATOM 1426 O O . SER B 2 44 ? -6.363 -5.856 -21.648 1.00 25.69 44 SER B O 1
ATOM 1429 N N . PHE B 2 45 ? -4.819 -7.136 -20.618 1.00 25.21 45 PHE B N 1
ATOM 1430 C CA . PHE B 2 45 ? -5.754 -8.235 -20.414 1.00 20.87 45 PHE B CA 1
ATOM 1431 C C . PHE B 2 45 ? -6.592 -8.070 -19.155 1.00 30.14 45 PHE B C 1
ATOM 1432 O O . PHE B 2 45 ? -7.491 -8.887 -18.923 1.00 28.67 45 PHE B O 1
ATOM 1440 N N . GLY B 2 46 ? -6.311 -7.061 -18.341 1.00 27.77 46 GLY B N 1
ATOM 1441 C CA . GLY B 2 46 ? -7.128 -6.769 -17.163 1.00 27.70 46 GLY B CA 1
ATOM 1442 C C . GLY B 2 46 ? -6.639 -7.507 -15.917 1.00 24.44 46 GLY B C 1
ATOM 1443 O O . GLY B 2 46 ? -5.490 -7.364 -15.520 1.00 31.57 46 GLY B O 1
ATOM 1444 N N . ASN B 2 47 ? -7.527 -8.294 -15.318 1.00 28.51 47 ASN B N 1
ATOM 1445 C CA . ASN B 2 47 ? -7.324 -8.826 -13.972 1.00 30.41 47 ASN B CA 1
ATOM 1446 C C . ASN B 2 47 ? -6.381 -10.023 -14.028 1.00 24.84 47 ASN B C 1
ATOM 1447 O O . ASN B 2 47 ? -6.780 -11.127 -14.403 1.00 25.58 47 ASN B O 1
ATOM 1452 N N . LEU B 2 48 ? -5.130 -9.803 -13.623 1.00 28.79 48 LEU B N 1
ATOM 1453 C CA . LEU B 2 48 ? -4.137 -10.859 -13.451 1.00 25.27 48 LEU B CA 1
ATOM 1454 C C . LEU B 2 48 ? -3.683 -10.958 -11.996 1.00 27.96 48 LEU B C 1
ATOM 1455 O O . LEU B 2 48 ? -2.549 -11.356 -11.714 1.00 31.49 48 LEU B O 1
ATOM 1460 N N . SER B 2 49 ? -4.576 -10.630 -11.058 1.00 30.40 49 SER B N 1
ATOM 1461 C CA . SER B 2 49 ? -4.170 -10.395 -9.676 1.00 38.25 49 SER B CA 1
ATOM 1462 C C . SER B 2 49 ? -4.002 -11.666 -8.849 1.00 37.41 49 SER B C 1
ATOM 1463 O O . SER B 2 49 ? -3.512 -11.579 -7.719 1.00 36.24 49 SER B O 1
ATOM 1466 N N . SER B 2 50 ? -4.372 -12.832 -9.367 1.00 27.45 50 SER B N 1
ATOM 1467 C CA . SER B 2 50 ? -4.262 -14.074 -8.616 1.00 32.71 50 SER B CA 1
ATOM 1468 C C . SER B 2 50 ? -4.275 -15.235 -9.601 1.00 26.42 50 SER B C 1
ATOM 1469 O O . SER B 2 50 ? -4.701 -15.072 -10.750 1.00 23.70 50 SER B O 1
ATOM 1472 N N . PRO B 2 51 ? -3.797 -16.417 -9.195 1.00 23.13 51 PRO B N 1
ATOM 1473 C CA . PRO B 2 51 ? -3.913 -17.582 -10.084 1.00 23.84 51 PRO B CA 1
ATOM 1474 C C . PRO B 2 51 ? -5.340 -17.837 -10.534 1.00 21.42 51 PRO B C 1
ATOM 1475 O O . PRO B 2 51 ? -5.574 -18.112 -11.713 1.00 26.53 51 PRO B O 1
ATOM 1479 N N . THR B 2 52 ? -6.311 -17.728 -9.622 1.00 28.96 52 THR B N 1
ATOM 1480 C CA . THR B 2 52 ? -7.702 -17.935 -10.012 1.00 30.21 52 THR B CA 1
ATOM 1481 C C . THR B 2 52 ? -8.143 -16.907 -11.047 1.00 19.69 52 THR B C 1
ATOM 1482 O O . THR B 2 52 ? -8.793 -17.257 -12.043 1.00 27.68 52 THR B O 1
ATOM 1486 N N . ALA B 2 53 ? -7.793 -15.637 -10.835 1.00 26.23 53 ALA B N 1
ATOM 1487 C CA . ALA B 2 53 ? -8.161 -14.597 -11.793 1.00 26.14 53 ALA B CA 1
ATOM 1488 C C . ALA B 2 53 ? -7.522 -14.843 -13.156 1.00 22.89 53 ALA B C 1
ATOM 1489 O O . ALA B 2 53 ? -8.179 -14.691 -14.191 1.00 24.21 53 ALA B O 1
ATOM 1491 N N . ILE B 2 54 ? -6.247 -15.247 -13.171 1.00 21.30 54 ILE B N 1
ATOM 1492 C CA . ILE B 2 54 ? -5.553 -15.521 -14.428 1.00 18.50 54 ILE B CA 1
ATOM 1493 C C . ILE B 2 54 ? -6.212 -16.683 -15.170 1.00 19.80 54 ILE B C 1
ATOM 1494 O O . ILE B 2 54 ? -6.468 -16.604 -16.379 1.00 21.93 54 ILE B O 1
ATOM 1499 N N . LEU B 2 55 ? -6.476 -17.793 -14.460 1.00 21.48 55 LEU B N 1
ATOM 1500 C CA . LEU B 2 55 ? -7.068 -18.960 -15.115 1.00 23.50 55 LEU B CA 1
ATOM 1501 C C . LEU B 2 55 ? -8.481 -18.693 -15.615 1.00 24.47 55 LEU B C 1
ATOM 1502 O O . LEU B 2 55 ? -8.915 -19.315 -16.590 1.00 35.58 55 LEU B O 1
ATOM 1507 N N . GLY B 2 56 ? -9.201 -17.783 -14.980 1.00 25.21 56 GLY B N 1
ATOM 1508 C CA . GLY B 2 56 ? -10.539 -17.450 -15.419 1.00 32.32 56 GLY B CA 1
ATOM 1509 C C . GLY B 2 56 ? -10.637 -16.244 -16.322 1.00 37.34 56 GLY B C 1
ATOM 1510 O O . GLY B 2 56 ? -11.744 -15.879 -16.729 1.00 33.07 56 GLY B O 1
ATOM 1511 N N . ASN B 2 57 ? -9.518 -15.615 -16.650 1.00 26.41 57 ASN B N 1
ATOM 1512 C CA . ASN B 2 57 ? -9.522 -14.397 -17.451 1.00 23.89 57 ASN B CA 1
ATOM 1513 C C . ASN B 2 57 ? -9.796 -14.743 -18.913 1.00 23.50 57 ASN B C 1
ATOM 1514 O O . ASN B 2 57 ? -9.019 -15.487 -19.528 1.00 21.44 57 ASN B O 1
ATOM 1519 N N . PRO B 2 58 ? -10.941 -14.309 -19.638 1.00 22.79 58 PRO B N 1
ATOM 1520 C CA . PRO B 2 58 ? -11.474 -14.550 -21.195 1.00 21.11 58 PRO B CA 1
ATOM 1521 C C . PRO B 2 58 ? -10.259 -14.129 -22.039 1.00 19.07 58 PRO B C 1
ATOM 1522 O O . PRO B 2 58 ? -9.998 -14.835 -22.927 1.00 22.00 58 PRO B O 1
ATOM 1526 N N . MET B 2 59 ? -9.491 -13.089 -21.671 1.00 20.79 59 MET B N 1
ATOM 1527 C CA . MET B 2 59 ? -8.479 -12.634 -22.620 1.00 18.74 59 MET B CA 1
ATOM 1528 C C . MET B 2 59 ? -7.224 -13.500 -22.560 1.00 17.86 59 MET B C 1
ATOM 1529 O O . MET B 2 59 ? -6.583 -13.738 -23.592 1.00 20.97 59 MET B O 1
ATOM 1534 N N . VAL B 2 60 ? -6.864 -13.979 -21.367 1.00 19.53 60 VAL B N 1
ATOM 1535 C CA . VAL B 2 60 ? -5.775 -14.949 -21.253 1.00 20.72 60 VAL B CA 1
ATOM 1536 C C . VAL B 2 60 ? -6.124 -16.208 -22.030 1.00 16.75 60 VAL B C 1
ATOM 1537 O O . VAL B 2 60 ? -5.314 -16.734 -22.798 1.00 17.98 60 VAL B O 1
ATOM 1541 N N . ARG B 2 61 ? -7.340 -16.711 -21.836 1.00 18.82 61 ARG B N 1
ATOM 1542 C CA . ARG B 2 61 ? -7.726 -17.944 -22.515 1.00 16.26 61 ARG B CA 1
ATOM 1543 C C . ARG B 2 61 ? -7.756 -17.768 -24.028 1.00 17.31 61 ARG B C 1
ATOM 1544 O O . ARG B 2 61 ? -7.278 -18.635 -24.774 1.00 19.64 61 ARG B O 1
ATOM 1552 N N . ALA B 2 62 ? -8.305 -16.645 -24.512 1.00 19.03 62 ALA B N 1
ATOM 1553 C CA . ALA B 2 62 ? -8.340 -16.406 -25.951 1.00 20.78 62 ALA B CA 1
ATOM 1554 C C . ALA B 2 62 ? -6.938 -16.255 -26.520 1.00 17.71 62 ALA B C 1
ATOM 1555 O O . ALA B 2 62 ? -6.644 -16.762 -27.603 1.00 19.16 62 ALA B O 1
ATOM 1557 N N . HIS B 2 63 ? -6.060 -15.541 -25.810 1.00 19.28 63 HIS B N 1
ATOM 1558 C CA . HIS B 2 63 ? -4.713 -15.365 -26.329 1.00 17.13 63 HIS B CA 1
ATOM 1559 C C . HIS B 2 63 ? -3.970 -16.691 -26.357 1.00 19.82 63 HIS B C 1
ATOM 1560 O O . HIS B 2 63 ? -3.286 -16.997 -27.335 1.00 20.86 63 HIS B O 1
ATOM 1567 N N . GLY B 2 64 ? -4.116 -17.493 -25.302 1.00 18.12 64 GLY B N 1
ATOM 1568 C CA . GLY B 2 64 ? -3.428 -18.774 -25.265 1.00 18.79 64 GLY B CA 1
ATOM 1569 C C . GLY B 2 64 ? -3.808 -19.674 -26.420 1.00 16.24 64 GLY B C 1
ATOM 1570 O O . GLY B 2 64 ? -2.966 -20.388 -26.966 1.00 17.63 64 GLY B O 1
ATOM 1571 N N . LYS B 2 65 ? -5.084 -19.646 -26.815 1.00 18.48 65 LYS B N 1
ATOM 1572 C CA . LYS B 2 65 ? -5.486 -20.400 -27.997 1.00 18.09 65 LYS B CA 1
ATOM 1573 C C . LYS B 2 65 ? -4.774 -19.900 -29.250 1.00 19.39 65 LYS B C 1
ATOM 1574 O O . LYS B 2 65 ? -4.346 -20.699 -30.083 1.00 20.80 65 LYS B O 1
ATOM 1580 N N . LYS B 2 66 ? -4.642 -18.578 -29.409 1.00 18.71 66 LYS B N 1
ATOM 1581 C CA . LYS B 2 66 ? -3.952 -18.043 -30.581 1.00 20.48 66 LYS B CA 1
ATOM 1582 C C . LYS B 2 66 ? -2.483 -18.450 -30.592 1.00 20.52 66 LYS B C 1
ATOM 1583 O O . LYS B 2 66 ? -1.916 -18.759 -31.651 1.00 23.14 66 LYS B O 1
ATOM 1589 N N . VAL B 2 67 ? -1.852 -18.462 -29.420 1.00 19.81 67 VAL B N 1
ATOM 1590 C CA . VAL B 2 67 ? -0.448 -18.836 -29.332 1.00 21.13 67 VAL B CA 1
ATOM 1591 C C . VAL B 2 67 ? -0.261 -20.290 -29.739 1.00 19.43 67 VAL B C 1
ATOM 1592 O O . VAL B 2 67 ? 0.614 -20.624 -30.545 1.00 20.33 67 VAL B O 1
ATOM 1596 N N . LEU B 2 68 ? -1.079 -21.181 -29.187 1.00 19.07 68 LEU B N 1
ATOM 1597 C CA . LEU B 2 68 ? -0.924 -22.594 -29.532 1.00 21.41 68 LEU B CA 1
ATOM 1598 C C . LEU B 2 68 ? -1.290 -22.867 -30.992 1.00 19.56 68 LEU B C 1
ATOM 1599 O O . LEU B 2 68 ? -0.675 -23.736 -31.629 1.00 22.15 68 LEU B O 1
ATOM 1604 N N . THR B 2 69 ? -2.271 -22.142 -31.537 1.00 21.08 69 THR B N 1
ATOM 1605 C CA . THR B 2 69 ? -2.578 -22.245 -32.964 1.00 25.77 69 THR B CA 1
ATOM 1606 C C . THR B 2 69 ? -1.357 -21.910 -33.809 1.00 24.73 69 THR B C 1
ATOM 1607 O O . THR B 2 69 ? -1.098 -22.563 -34.828 1.00 28.17 69 THR B O 1
ATOM 1611 N N . SER B 2 70 ? -0.573 -20.920 -33.376 1.00 22.71 70 SER B N 1
ATOM 1612 C CA . SER B 2 70 ? 0.663 -20.579 -34.075 1.00 24.07 70 SER B CA 1
ATOM 1613 C C . SER B 2 70 ? 1.662 -21.731 -34.032 1.00 35.93 70 SER B C 1
ATOM 1614 O O . SER B 2 70 ? 2.353 -22.000 -35.025 1.00 28.66 70 SER B O 1
ATOM 1617 N N . PHE B 2 71 ? 1.776 -22.413 -32.886 1.00 28.07 71 PHE B N 1
ATOM 1618 C CA . PHE B 2 71 ? 2.595 -23.619 -32.845 1.00 30.03 71 PHE B CA 1
ATOM 1619 C C . PHE B 2 71 ? 2.118 -24.630 -33.879 1.00 28.26 71 PHE B C 1
ATOM 1620 O O . PHE B 2 71 ? 2.929 -25.333 -34.493 1.00 35.60 71 PHE B O 1
ATOM 1628 N N . GLY B 2 72 ? 0.803 -24.702 -34.100 1.00 27.01 72 GLY B N 1
ATOM 1629 C CA . GLY B 2 72 ? 0.275 -25.595 -35.112 1.00 28.47 72 GLY B CA 1
ATOM 1630 C C . GLY B 2 72 ? 0.740 -25.254 -36.511 1.00 37.84 72 GLY B C 1
ATOM 1631 O O . GLY B 2 72 ? 0.917 -26.147 -37.341 1.00 33.64 72 GLY B O 1
ATOM 1632 N N . ASP B 2 73 ? 0.934 -23.964 -36.799 1.00 33.17 73 ASP B N 1
ATOM 1633 C CA . ASP B 2 73 ? 1.485 -23.583 -38.095 1.00 35.75 73 ASP B CA 1
ATOM 1634 C C . ASP B 2 73 ? 2.897 -24.122 -38.277 1.00 35.38 73 ASP B C 1
ATOM 1635 O O . ASP B 2 73 ? 3.309 -24.425 -39.403 1.00 37.28 73 ASP B O 1
ATOM 1640 N N . ALA B 2 74 ? 3.649 -24.258 -37.184 1.00 29.43 74 ALA B N 1
ATOM 1641 C CA . ALA B 2 74 ? 4.951 -24.903 -37.271 1.00 23.56 74 ALA B CA 1
ATOM 1642 C C . ALA B 2 74 ? 4.800 -26.391 -37.562 1.00 32.92 74 ALA B C 1
ATOM 1643 O O . ALA B 2 74 ? 5.510 -26.935 -38.414 1.00 32.89 74 ALA B O 1
ATOM 1645 N N . VAL B 2 75 ? 3.862 -27.053 -36.875 1.00 29.84 75 VAL B N 1
ATOM 1646 C CA . VAL B 2 75 ? 3.627 -28.483 -37.067 1.00 29.36 75 VAL B CA 1
ATOM 1647 C C . VAL B 2 75 ? 3.284 -28.779 -38.519 1.00 36.96 75 VAL B C 1
ATOM 1648 O O . VAL B 2 75 ? 3.728 -29.790 -39.084 1.00 34.04 75 VAL B O 1
ATOM 1652 N N . LYS B 2 76 ? 2.518 -27.886 -39.157 1.00 39.50 76 LYS B N 1
ATOM 1653 C CA . LYS B 2 76 ? 2.003 -28.133 -40.499 1.00 43.22 76 LYS B CA 1
ATOM 1654 C C . LYS B 2 76 ? 3.006 -27.814 -41.597 1.00 55.66 76 LYS B C 1
ATOM 1655 O O . LYS B 2 76 ? 2.754 -28.154 -42.759 1.00 53.60 76 LYS B O 1
ATOM 1661 N N . ASN B 2 77 ? 4.140 -27.189 -41.267 1.00 38.91 77 ASN B N 1
ATOM 1662 C CA . ASN B 2 77 ? 5.192 -27.009 -42.267 1.00 44.74 77 ASN B CA 1
ATOM 1663 C C . ASN B 2 77 ? 6.527 -26.920 -41.519 1.00 32.05 77 ASN B C 1
ATOM 1664 O O . ASN B 2 77 ? 7.095 -25.844 -41.315 1.00 35.23 77 ASN B O 1
ATOM 1669 N N . LEU B 2 78 ? 7.040 -28.094 -41.130 1.00 30.82 78 LEU B N 1
ATOM 1670 C CA . LEU B 2 78 ? 8.189 -28.185 -40.237 1.00 35.00 78 LEU B CA 1
ATOM 1671 C C . LEU B 2 78 ? 9.487 -27.715 -40.878 1.00 37.91 78 LEU B C 1
ATOM 1672 O O . LEU B 2 78 ? 10.447 -27.432 -40.157 1.00 35.72 78 LEU B O 1
ATOM 1677 N N . ASP B 2 79 ? 9.564 -27.671 -42.204 1.00 38.93 79 ASP B N 1
ATOM 1678 C CA . ASP B 2 79 ? 10.774 -27.218 -42.876 1.00 42.54 79 ASP B CA 1
ATOM 1679 C C . ASP B 2 79 ? 10.740 -25.734 -43.209 1.00 38.85 79 ASP B C 1
ATOM 1680 O O . ASP B 2 79 ? 11.732 -25.205 -43.723 1.00 52.39 79 ASP B O 1
ATOM 1685 N N . ASN B 2 80 ? 9.633 -25.051 -42.906 1.00 35.38 80 ASN B N 1
ATOM 1686 C CA . ASN B 2 80 ? 9.460 -23.642 -43.240 1.00 39.35 80 ASN B CA 1
ATOM 1687 C C . ASN B 2 80 ? 9.080 -22.828 -42.010 1.00 36.82 80 ASN B C 1
ATOM 1688 O O . ASN B 2 80 ? 8.521 -21.735 -42.142 1.00 36.16 80 ASN B O 1
ATOM 1693 N N . ILE B 2 81 ? 9.430 -23.319 -40.820 1.00 34.11 81 ILE B N 1
ATOM 1694 C CA . ILE B 2 81 ? 9.062 -22.637 -39.584 1.00 31.26 81 ILE B CA 1
ATOM 1695 C C . ILE B 2 81 ? 9.616 -21.217 -39.605 1.00 40.90 81 ILE B C 1
ATOM 1696 O O . ILE B 2 81 ? 8.975 -20.270 -39.128 1.00 29.74 81 ILE B O 1
ATOM 1701 N N . LYS B 2 82 ? 10.807 -21.056 -40.181 1.00 37.32 82 LYS B N 1
ATOM 1702 C CA . LYS B 2 82 ? 11.460 -19.755 -40.179 1.00 40.08 82 LYS B CA 1
ATOM 1703 C C . LYS B 2 82 ? 10.605 -18.717 -40.907 1.00 46.36 82 LYS B C 1
ATOM 1704 O O . LYS B 2 82 ? 10.257 -17.683 -40.346 1.00 40.49 82 LYS B O 1
ATOM 1710 N N . ASN B 2 83 ? 10.140 -19.021 -42.113 1.00 41.98 83 ASN B N 1
ATOM 1711 C CA . ASN B 2 83 ? 9.296 -18.049 -42.810 1.00 40.58 83 ASN B CA 1
ATOM 1712 C C . ASN B 2 83 ? 7.972 -17.853 -42.088 1.00 40.19 83 ASN B C 1
ATOM 1713 O O . ASN B 2 83 ? 7.471 -16.728 -41.990 1.00 37.15 83 ASN B O 1
ATOM 1718 N N . THR B 2 84 ? 7.404 -18.937 -41.559 1.00 35.69 84 THR B N 1
ATOM 1719 C CA . THR B 2 84 ? 6.117 -18.856 -40.883 1.00 44.69 84 THR B CA 1
ATOM 1720 C C . THR B 2 84 ? 6.134 -17.842 -39.742 1.00 33.29 84 THR B C 1
ATOM 1721 O O . THR B 2 84 ? 5.123 -17.178 -39.495 1.00 32.37 84 THR B O 1
ATOM 1725 N N . PHE B 2 85 ? 7.266 -17.690 -39.049 1.00 32.38 85 PHE B N 1
ATOM 1726 C CA . PHE B 2 85 ? 7.325 -16.876 -37.838 1.00 38.26 85 PHE B CA 1
ATOM 1727 C C . PHE B 2 85 ? 8.002 -15.528 -38.029 1.00 34.95 85 PHE B C 1
ATOM 1728 O O . PHE B 2 85 ? 8.250 -14.828 -37.041 1.00 31.33 85 PHE B O 1
ATOM 1736 N N . SER B 2 86 ? 8.271 -15.133 -39.276 1.00 35.59 86 SER B N 1
ATOM 1737 C CA . SER B 2 86 ? 9.036 -13.916 -39.522 1.00 33.06 86 SER B CA 1
ATOM 1738 C C . SER B 2 86 ? 8.293 -12.683 -39.021 1.00 26.82 86 SER B C 1
ATOM 1739 O O . SER B 2 86 ? 8.878 -11.824 -38.351 1.00 31.17 86 SER B O 1
ATOM 1742 N N . GLN B 2 87 ? 7.004 -12.572 -39.356 1.00 33.23 87 GLN B N 1
ATOM 1743 C CA . GLN B 2 87 ? 6.208 -11.441 -38.887 1.00 33.36 87 GLN B CA 1
ATOM 1744 C C . GLN B 2 87 ? 6.065 -11.450 -37.369 1.00 30.49 87 GLN B C 1
ATOM 1745 O O . GLN B 2 87 ? 6.165 -10.400 -36.724 1.00 31.23 87 GLN B O 1
ATOM 1751 N N . LEU B 2 88 ? 5.838 -12.630 -36.780 1.00 32.99 88 LEU B N 1
ATOM 1752 C CA . LEU B 2 88 ? 5.723 -12.711 -35.327 1.00 33.14 88 LEU B CA 1
ATOM 1753 C C . LEU B 2 88 ? 7.027 -12.328 -34.651 1.00 26.19 88 LEU B C 1
ATOM 1754 O O . LEU B 2 88 ? 7.024 -11.770 -33.547 1.00 27.60 88 LEU B O 1
ATOM 1759 N N . SER B 2 89 ? 8.152 -12.616 -35.298 1.00 25.53 89 SER B N 1
ATOM 1760 C CA . SER B 2 89 ? 9.431 -12.194 -34.753 1.00 25.57 89 SER B CA 1
ATOM 1761 C C . SER B 2 89 ? 9.530 -10.672 -34.701 1.00 27.46 89 SER B C 1
ATOM 1762 O O . SER B 2 89 ? 9.999 -10.107 -33.707 1.00 25.43 89 SER B O 1
ATOM 1765 N N . GLU B 2 90 ? 9.077 -9.991 -35.757 1.00 29.97 90 GLU B N 1
ATOM 1766 C CA . GLU B 2 90 ? 9.080 -8.530 -35.757 1.00 32.85 90 GLU B CA 1
ATOM 1767 C C . GLU B 2 90 ? 8.247 -7.982 -34.604 1.00 25.21 90 GLU B C 1
ATOM 1768 O O . GLU B 2 90 ? 8.667 -7.053 -33.903 1.00 32.94 90 GLU B O 1
ATOM 1774 N N . LEU B 2 91 ? 7.058 -8.552 -34.393 1.00 27.90 91 LEU B N 1
ATOM 1775 C CA . LEU B 2 91 ? 6.208 -8.136 -33.281 1.00 25.19 91 LEU B CA 1
ATOM 1776 C C . LEU B 2 91 ? 6.918 -8.282 -31.937 1.00 28.51 91 LEU B C 1
ATOM 1777 O O . LEU B 2 91 ? 7.002 -7.328 -31.156 1.00 27.88 91 LEU B O 1
ATOM 1782 N N . HIS B 2 92 ? 7.437 -9.477 -31.647 1.00 25.91 92 HIS B N 1
ATOM 1783 C CA . HIS B 2 92 ? 7.965 -9.741 -30.313 1.00 24.58 92 HIS B CA 1
ATOM 1784 C C . HIS B 2 92 ? 9.302 -9.068 -30.067 1.00 27.18 92 HIS B C 1
ATOM 1785 O O . HIS B 2 92 ? 9.613 -8.728 -28.923 1.00 28.02 92 HIS B O 1
ATOM 1792 N N . CYS B 2 93 ? 10.117 -8.909 -31.107 1.00 27.86 93 CYS B N 1
ATOM 1793 C CA . CYS B 2 93 ? 11.466 -8.386 -30.947 1.00 35.36 93 CYS B CA 1
ATOM 1794 C C . CYS B 2 93 ? 11.507 -6.873 -31.120 1.00 32.62 93 CYS B C 1
ATOM 1795 O O . CYS B 2 93 ? 11.973 -6.157 -30.231 1.00 40.14 93 CYS B O 1
ATOM 1798 N N . ASP B 2 94 ? 10.997 -6.374 -32.246 1.00 40.16 94 ASP B N 1
ATOM 1799 C CA . ASP B 2 94 ? 11.084 -4.947 -32.532 1.00 49.46 94 ASP B CA 1
ATOM 1800 C C . ASP B 2 94 ? 10.056 -4.145 -31.748 1.00 40.14 94 ASP B C 1
ATOM 1801 O O . ASP B 2 94 ? 10.355 -3.042 -31.276 1.00 51.74 94 ASP B O 1
ATOM 1806 N N . LYS B 2 95 ? 8.844 -4.674 -31.595 1.00 38.29 95 LYS B N 1
ATOM 1807 C CA . LYS B 2 95 ? 7.758 -3.909 -30.997 1.00 35.63 95 LYS B CA 1
ATOM 1808 C C . LYS B 2 95 ? 7.567 -4.175 -29.506 1.00 53.70 95 LYS B C 1
ATOM 1809 O O . LYS B 2 95 ? 7.419 -3.230 -28.725 1.00 36.65 95 LYS B O 1
ATOM 1815 N N . LEU B 2 96 ? 7.565 -5.442 -29.085 1.00 33.27 96 LEU B N 1
ATOM 1816 C CA . LEU B 2 96 ? 7.308 -5.772 -27.686 1.00 27.42 96 LEU B CA 1
ATOM 1817 C C . LEU B 2 96 ? 8.571 -5.859 -26.845 1.00 28.64 96 LEU B C 1
ATOM 1818 O O . LEU B 2 96 ? 8.487 -5.690 -25.625 1.00 31.57 96 LEU B O 1
ATOM 1823 N N . HIS B 2 97 ? 9.721 -6.125 -27.460 1.00 29.72 97 HIS B N 1
ATOM 1824 C CA . HIS B 2 97 ? 10.987 -6.307 -26.746 1.00 39.29 97 HIS B CA 1
ATOM 1825 C C . HIS B 2 97 ? 10.868 -7.366 -25.648 1.00 34.21 97 HIS B C 1
ATOM 1826 O O . HIS B 2 97 ? 11.260 -7.161 -24.498 1.00 35.88 97 HIS B O 1
ATOM 1833 N N . VAL B 2 98 ? 10.311 -8.513 -26.018 1.00 28.44 98 VAL B N 1
ATOM 1834 C CA . VAL B 2 98 ? 10.279 -9.668 -25.126 1.00 24.08 98 VAL B CA 1
ATOM 1835 C C . VAL B 2 98 ? 11.665 -10.299 -25.165 1.00 21.75 98 VAL B C 1
ATOM 1836 O O . VAL B 2 98 ? 12.148 -10.674 -26.240 1.00 26.92 98 VAL B O 1
ATOM 1840 N N . ASP B 2 99 ? 12.301 -10.453 -23.995 1.00 24.25 99 ASP B N 1
ATOM 1841 C CA . ASP B 2 99 ? 13.595 -11.123 -23.971 1.00 20.82 99 ASP B CA 1
ATOM 1842 C C . ASP B 2 99 ? 13.423 -12.568 -24.431 1.00 24.84 99 ASP B C 1
ATOM 1843 O O . ASP B 2 99 ? 12.487 -13.252 -23.981 1.00 20.27 99 ASP B O 1
ATOM 1848 N N . PRO B 2 100 ? 14.287 -13.065 -25.320 1.00 22.73 100 PRO B N 1
ATOM 1849 C CA . PRO B 2 100 ? 14.099 -14.423 -25.863 1.00 24.84 100 PRO B CA 1
ATOM 1850 C C . PRO B 2 100 ? 14.160 -15.537 -24.838 1.00 20.88 100 PRO B C 1
ATOM 1851 O O . PRO B 2 100 ? 13.621 -16.621 -25.111 1.00 24.06 100 PRO B O 1
ATOM 1855 N N . GLU B 2 101 ? 14.787 -15.327 -23.675 1.00 22.20 101 GLU B N 1
ATOM 1856 C CA . GLU B 2 101 ? 14.731 -16.370 -22.653 1.00 17.14 101 GLU B CA 1
ATOM 1857 C C . GLU B 2 101 ? 13.285 -16.703 -22.309 1.00 22.31 101 GLU B C 1
ATOM 1858 O O . GLU B 2 101 ? 12.977 -17.847 -21.949 1.00 19.62 101 GLU B O 1
ATOM 1864 N N . ASN B 2 102 ? 12.376 -15.735 -22.470 1.00 16.37 102 ASN B N 1
ATOM 1865 C CA . ASN B 2 102 ? 10.976 -15.992 -22.164 1.00 14.32 102 ASN B CA 1
ATOM 1866 C C . ASN B 2 102 ? 10.327 -16.930 -23.177 1.00 17.33 102 ASN B C 1
ATOM 1867 O O . ASN B 2 102 ? 9.378 -17.641 -22.826 1.00 17.27 102 ASN B O 1
ATOM 1872 N N . PHE B 2 103 ? 10.813 -16.936 -24.430 1.00 16.59 103 PHE B N 1
ATOM 1873 C CA . PHE B 2 103 ? 10.308 -17.878 -25.425 1.00 17.73 103 PHE B CA 1
ATOM 1874 C C . PHE B 2 103 ? 10.654 -19.296 -25.014 1.00 16.65 103 PHE B C 1
ATOM 1875 O O . PHE B 2 103 ? 9.862 -20.232 -25.220 1.00 18.64 103 PHE B O 1
ATOM 1883 N N . ARG B 2 104 ? 11.860 -19.469 -24.453 1.00 16.39 104 ARG B N 1
ATOM 1884 C CA . ARG B 2 104 ? 12.283 -20.765 -23.938 1.00 18.07 104 ARG B CA 1
ATOM 1885 C C . ARG B 2 104 ? 11.382 -21.208 -22.800 1.00 16.49 104 ARG B C 1
ATOM 1886 O O . ARG B 2 104 ? 10.995 -22.384 -22.727 1.00 17.20 104 ARG B O 1
ATOM 1894 N N . LEU B 2 105 ? 11.049 -20.278 -21.894 1.00 15.23 105 LEU B N 1
ATOM 1895 C CA . LEU B 2 105 ? 10.217 -20.642 -20.748 1.00 15.05 105 LEU B CA 1
ATOM 1896 C C . LEU B 2 105 ? 8.820 -21.060 -21.190 1.00 14.00 105 LEU B C 1
ATOM 1897 O O . LEU B 2 105 ? 8.264 -22.029 -20.656 1.00 15.34 105 LEU B O 1
ATOM 1902 N N . LEU B 2 106 ? 8.235 -20.346 -22.153 1.00 14.56 106 LEU B N 1
ATOM 1903 C CA . LEU B 2 106 ? 6.912 -20.734 -22.646 1.00 13.62 106 LEU B CA 1
ATOM 1904 C C . LEU B 2 106 ? 6.940 -22.111 -23.296 1.00 16.23 106 LEU B C 1
ATOM 1905 O O . LEU B 2 106 ? 6.033 -22.921 -23.078 1.00 16.32 106 LEU B O 1
ATOM 1910 N N . GLY B 2 107 ? 7.978 -22.398 -24.084 1.00 16.02 107 GLY B N 1
ATOM 1911 C CA . GLY B 2 107 ? 8.095 -23.716 -24.688 1.00 17.45 107 GLY B CA 1
ATOM 1912 C C . GLY B 2 107 ? 8.199 -24.808 -23.644 1.00 15.64 107 GLY B C 1
ATOM 1913 O O . GLY B 2 107 ? 7.568 -25.867 -23.778 1.00 17.76 107 GLY B O 1
ATOM 1914 N N . ASP B 2 108 ? 8.992 -24.570 -22.589 1.00 16.39 108 ASP B N 1
ATOM 1915 C CA . ASP B 2 108 ? 9.115 -25.577 -21.535 1.00 15.62 108 ASP B CA 1
ATOM 1916 C C . ASP B 2 108 ? 7.787 -25.784 -20.823 1.00 14.24 108 ASP B C 1
ATOM 1917 O O . ASP B 2 108 ? 7.442 -26.914 -20.460 1.00 16.69 108 ASP B O 1
ATOM 1922 N N A ILE B 2 109 ? 7.035 -24.703 -20.603 0.76 14.05 109 ILE B N 1
ATOM 1923 N N B ILE B 2 109 ? 7.039 -24.695 -20.602 0.24 13.99 109 ILE B N 1
ATOM 1924 C CA A ILE B 2 109 ? 5.724 -24.868 -19.990 0.76 12.68 109 ILE B CA 1
ATOM 1925 C CA B ILE B 2 109 ? 5.709 -24.794 -20.003 0.24 12.64 109 ILE B CA 1
ATOM 1926 C C A ILE B 2 109 ? 4.818 -25.691 -20.884 0.76 14.61 109 ILE B C 1
ATOM 1927 C C B ILE B 2 109 ? 4.794 -25.637 -20.877 0.24 14.68 109 ILE B C 1
ATOM 1928 O O A ILE B 2 109 ? 4.074 -26.556 -20.403 0.76 16.35 109 ILE B O 1
ATOM 1929 O O B ILE B 2 109 ? 4.016 -26.459 -20.377 0.24 15.98 109 ILE B O 1
ATOM 1938 N N . LEU B 2 110 ? 4.866 -25.438 -22.196 1.00 13.36 110 LEU B N 1
ATOM 1939 C CA . LEU B 2 110 ? 4.008 -26.177 -23.111 1.00 14.57 110 LEU B CA 1
ATOM 1940 C C . LEU B 2 110 ? 4.295 -27.663 -23.031 1.00 14.45 110 LEU B C 1
ATOM 1941 O O . LEU B 2 110 ? 3.363 -28.479 -23.040 1.00 15.34 110 LEU B O 1
ATOM 1946 N N . ILE B 2 111 ? 5.570 -28.029 -22.916 1.00 14.47 111 ILE B N 1
ATOM 1947 C CA . ILE B 2 111 ? 5.946 -29.440 -22.778 1.00 15.28 111 ILE B CA 1
ATOM 1948 C C . ILE B 2 111 ? 5.291 -30.053 -21.539 1.00 13.11 111 ILE B C 1
ATOM 1949 O O . ILE B 2 111 ? 4.777 -31.174 -21.591 1.00 15.06 111 ILE B O 1
ATOM 1954 N N A ILE B 2 112 ? 5.291 -29.318 -20.427 0.67 14.60 112 ILE B N 1
ATOM 1955 N N B ILE B 2 112 ? 5.328 -29.313 -20.425 0.33 14.73 112 ILE B N 1
ATOM 1956 C CA A ILE B 2 112 ? 4.693 -29.853 -19.207 0.67 13.69 112 ILE B CA 1
ATOM 1957 C CA B ILE B 2 112 ? 4.684 -29.740 -19.182 0.33 14.20 112 ILE B CA 1
ATOM 1958 C C A ILE B 2 112 ? 3.174 -29.948 -19.354 0.67 13.32 112 ILE B C 1
ATOM 1959 C C B ILE B 2 112 ? 3.197 -29.959 -19.407 0.33 13.37 112 ILE B C 1
ATOM 1960 O O A ILE B 2 112 ? 2.557 -30.882 -18.835 0.67 15.14 112 ILE B O 1
ATOM 1961 O O B ILE B 2 112 ? 2.623 -30.963 -18.969 0.33 14.91 112 ILE B O 1
ATOM 1970 N N . VAL B 2 113 ? 2.553 -28.998 -20.067 1.00 12.71 113 VAL B N 1
ATOM 1971 C CA . VAL B 2 113 ? 1.107 -29.083 -20.309 1.00 13.36 113 VAL B CA 1
ATOM 1972 C C . VAL B 2 113 ? 0.774 -30.295 -21.165 1.00 16.22 113 VAL B C 1
ATOM 1973 O O . VAL B 2 113 ? -0.199 -31.014 -20.894 1.00 17.63 113 VAL B O 1
ATOM 1977 N N . LEU B 2 114 ? 1.565 -30.540 -22.210 1.00 14.55 114 LEU B N 1
ATOM 1978 C CA . LEU B 2 114 ? 1.331 -31.709 -23.055 1.00 15.53 114 LEU B CA 1
ATOM 1979 C C . LEU B 2 114 ? 1.527 -32.991 -22.264 1.00 18.10 114 LEU B C 1
ATOM 1980 O O . LEU B 2 114 ? 0.769 -33.958 -22.431 1.00 17.82 114 LEU B O 1
ATOM 1985 N N . ALA B 2 115 ? 2.544 -33.021 -21.395 1.00 14.84 115 ALA B N 1
ATOM 1986 C CA . ALA B 2 115 ? 2.754 -34.191 -20.544 1.00 14.04 115 ALA B CA 1
ATOM 1987 C C . ALA B 2 115 ? 1.539 -34.446 -19.665 1.00 16.97 115 ALA B C 1
ATOM 1988 O O . ALA B 2 115 ? 1.116 -35.599 -19.484 1.00 18.69 115 ALA B O 1
ATOM 1990 N N . ALA B 2 116 ? 0.954 -33.376 -19.113 1.00 16.99 116 ALA B N 1
ATOM 1991 C CA . ALA B 2 116 ? -0.220 -33.561 -18.266 1.00 16.86 116 ALA B CA 1
ATOM 1992 C C . ALA B 2 116 ? -1.414 -34.071 -19.070 1.00 17.76 116 ALA B C 1
ATOM 1993 O O . ALA B 2 116 ? -2.187 -34.908 -18.575 1.00 21.35 116 ALA B O 1
ATOM 1995 N N A HIS B 2 117 ? -1.589 -33.566 -20.289 0.58 19.75 117 HIS B N 1
ATOM 1996 N N B HIS B 2 117 ? -1.586 -33.566 -20.290 0.42 19.78 117 HIS B N 1
ATOM 1997 C CA A HIS B 2 117 ? -2.747 -33.953 -21.147 0.58 15.83 117 HIS B CA 1
ATOM 1998 C CA B HIS B 2 117 ? -2.732 -33.920 -21.179 0.42 15.81 117 HIS B CA 1
ATOM 1999 C C A HIS B 2 117 ? -2.612 -35.336 -21.797 0.58 21.72 117 HIS B C 1
ATOM 2000 C C B HIS B 2 117 ? -2.611 -35.317 -21.809 0.42 20.10 117 HIS B C 1
ATOM 2001 O O A HIS B 2 117 ? -3.591 -36.045 -21.794 0.58 19.36 117 HIS B O 1
ATOM 2002 O O B HIS B 2 117 ? -3.604 -36.024 -21.791 0.42 18.05 117 HIS B O 1
ATOM 2015 N N . PHE B 2 118 ? -1.391 -35.810 -21.992 1.00 21.31 118 PHE B N 1
ATOM 2016 C CA . PHE B 2 118 ? -1.191 -37.088 -22.665 1.00 17.87 118 PHE B CA 1
ATOM 2017 C C . PHE B 2 118 ? -0.667 -38.196 -21.766 1.00 20.59 118 PHE B C 1
ATOM 2018 O O . PHE B 2 118 ? -0.683 -39.365 -22.184 1.00 20.03 118 PHE B O 1
ATOM 2026 N N . SER B 2 119 ? -0.204 -37.874 -20.562 1.00 17.36 119 SER B N 1
ATOM 2027 C CA . SER B 2 119 ? 0.305 -38.873 -19.626 1.00 19.33 119 SER B CA 1
ATOM 2028 C C . SER B 2 119 ? 1.350 -39.776 -20.284 1.00 20.28 119 SER B C 1
ATOM 2029 O O . SER B 2 119 ? 2.236 -39.278 -20.987 1.00 18.63 119 SER B O 1
ATOM 2032 N N . LYS B 2 120 ? 1.274 -41.095 -20.073 1.00 21.08 120 LYS B N 1
ATOM 2033 C CA . LYS B 2 120 ? 2.352 -41.958 -20.549 1.00 22.13 120 LYS B CA 1
ATOM 2034 C C . LYS B 2 120 ? 2.446 -42.054 -22.067 1.00 22.17 120 LYS B C 1
ATOM 2035 O O . LYS B 2 120 ? 3.475 -42.534 -22.561 1.00 22.30 120 LYS B O 1
ATOM 2041 N N . ASP B 2 121 ? 1.429 -41.615 -22.819 1.00 20.37 121 ASP B N 1
ATOM 2042 C CA . ASP B 2 121 ? 1.580 -41.523 -24.271 1.00 21.73 121 ASP B CA 1
ATOM 2043 C C . ASP B 2 121 ? 2.626 -40.486 -24.667 1.00 19.96 121 ASP B C 1
ATOM 2044 O O . ASP B 2 121 ? 3.141 -40.521 -25.789 1.00 22.29 121 ASP B O 1
ATOM 2049 N N . PHE B 2 122 ? 2.933 -39.547 -23.780 1.00 19.88 122 PHE B N 1
ATOM 2050 C CA . PHE B 2 122 ? 3.993 -38.570 -24.033 1.00 17.28 122 PHE B CA 1
ATOM 2051 C C . PHE B 2 122 ? 5.304 -39.260 -23.659 1.00 15.75 122 PHE B C 1
ATOM 2052 O O . PHE B 2 122 ? 5.875 -39.058 -22.584 1.00 18.22 122 PHE B O 1
ATOM 2060 N N . THR B 2 123 ? 5.783 -40.117 -24.568 1.00 17.45 123 THR B N 1
ATOM 2061 C CA . THR B 2 123 ? 6.965 -40.942 -24.294 1.00 18.16 123 THR B CA 1
ATOM 2062 C C . THR B 2 123 ? 8.219 -40.066 -24.253 1.00 18.07 123 THR B C 1
ATOM 2063 O O . THR B 2 123 ? 8.186 -38.909 -24.662 1.00 18.24 123 THR B O 1
ATOM 2067 N N . PRO B 2 124 ? 9.349 -40.601 -23.765 1.00 19.52 124 PRO B N 1
ATOM 2068 C CA . PRO B 2 124 ? 10.602 -39.824 -23.853 1.00 17.88 124 PRO B CA 1
ATOM 2069 C C . PRO B 2 124 ? 10.956 -39.392 -25.267 1.00 17.70 124 PRO B C 1
ATOM 2070 O O . PRO B 2 124 ? 11.413 -38.259 -25.479 1.00 18.52 124 PRO B O 1
ATOM 2074 N N . GLU B 2 125 ? 10.739 -40.261 -26.263 1.00 20.11 125 GLU B N 1
ATOM 2075 C CA . GLU B 2 125 ? 11.018 -39.869 -27.642 1.00 21.37 125 GLU B CA 1
ATOM 2076 C C . GLU B 2 125 ? 10.064 -38.775 -28.118 1.00 16.34 125 GLU B C 1
ATOM 2077 O O . GLU B 2 125 ? 10.461 -37.883 -28.868 1.00 20.17 125 GLU B O 1
ATOM 2083 N N A CYS B 2 126 ? 8.801 -38.828 -27.684 0.61 17.87 126 CYS B N 1
ATOM 2084 N N B CYS B 2 126 ? 8.791 -38.841 -27.704 0.39 17.76 126 CYS B N 1
ATOM 2085 C CA A CYS B 2 126 ? 7.859 -37.767 -28.021 0.61 17.63 126 CYS B CA 1
ATOM 2086 C CA B CYS B 2 126 ? 7.849 -37.765 -28.009 0.39 17.75 126 CYS B CA 1
ATOM 2087 C C A CYS B 2 126 ? 8.282 -36.448 -27.388 0.61 15.76 126 CYS B C 1
ATOM 2088 C C B CYS B 2 126 ? 8.316 -36.454 -27.398 0.39 15.68 126 CYS B C 1
ATOM 2089 O O A CYS B 2 126 ? 8.228 -35.392 -28.030 0.61 18.55 126 CYS B O 1
ATOM 2090 O O B CYS B 2 126 ? 8.314 -35.407 -28.057 0.39 18.50 126 CYS B O 1
ATOM 2095 N N . GLN B 2 127 ? 8.698 -36.494 -26.122 1.00 18.12 127 GLN B N 1
ATOM 2096 C CA . GLN B 2 127 ? 9.190 -35.289 -25.459 1.00 17.94 127 GLN B CA 1
ATOM 2097 C C . GLN B 2 127 ? 10.395 -34.725 -26.200 1.00 18.37 127 GLN B C 1
ATOM 2098 O O . GLN B 2 127 ? 10.494 -33.511 -26.413 1.00 17.43 127 GLN B O 1
ATOM 2104 N N . ALA B 2 128 ? 11.310 -35.603 -26.626 1.00 15.61 128 ALA B N 1
ATOM 2105 C CA . ALA B 2 128 ? 12.494 -35.133 -27.339 1.00 17.79 128 ALA B CA 1
ATOM 2106 C C . ALA B 2 128 ? 12.121 -34.396 -28.620 1.00 17.71 128 ALA B C 1
ATOM 2107 O O . ALA B 2 128 ? 12.687 -33.342 -28.920 1.00 19.82 128 ALA B O 1
ATOM 2109 N N . ALA B 2 129 ? 11.164 -34.938 -29.385 1.00 15.87 129 ALA B N 1
ATOM 2110 C CA . ALA B 2 129 ? 10.762 -34.307 -30.636 1.00 18.95 129 ALA B CA 1
ATOM 2111 C C . ALA B 2 129 ? 10.062 -32.981 -30.380 1.00 18.91 129 ALA B C 1
ATOM 2112 O O . ALA B 2 129 ? 10.298 -32.001 -31.093 1.00 19.11 129 ALA B O 1
ATOM 2114 N N . TRP B 2 130 ? 9.182 -32.939 -29.377 1.00 18.88 130 TRP B N 1
ATOM 2115 C CA . TRP B 2 130 ? 8.464 -31.701 -29.084 1.00 16.53 130 TRP B CA 1
ATOM 2116 C C . TRP B 2 130 ? 9.375 -30.656 -28.458 1.00 16.69 130 TRP B C 1
ATOM 2117 O O . TRP B 2 130 ? 9.207 -29.455 -28.713 1.00 15.61 130 TRP B O 1
ATOM 2128 N N . GLN B 2 131 ? 10.334 -31.078 -27.634 1.00 16.79 131 GLN B N 1
ATOM 2129 C CA . GLN B 2 131 ? 11.294 -30.103 -27.113 1.00 18.44 131 GLN B CA 1
ATOM 2130 C C . GLN B 2 131 ? 12.089 -29.482 -28.254 1.00 17.64 131 GLN B C 1
ATOM 2131 O O . GLN B 2 131 ? 12.322 -28.264 -28.279 1.00 19.53 131 GLN B O 1
ATOM 2137 N N . LYS B 2 132 ? 12.473 -30.303 -29.230 1.00 19.80 132 LYS B N 1
ATOM 2138 C CA . LYS B 2 132 ? 13.143 -29.789 -30.418 1.00 22.47 132 LYS B CA 1
ATOM 2139 C C . LYS B 2 132 ? 12.255 -28.804 -31.166 1.00 20.15 132 LYS B C 1
ATOM 2140 O O . LYS B 2 132 ? 12.720 -27.738 -31.585 1.00 24.66 132 LYS B O 1
ATOM 2146 N N . LEU B 2 133 ? 10.972 -29.135 -31.325 1.00 18.87 133 LEU B N 1
ATOM 2147 C CA . LEU B 2 133 ? 10.056 -28.231 -32.012 1.00 19.93 133 LEU B CA 1
ATOM 2148 C C . LEU B 2 133 ? 9.943 -26.887 -31.292 1.00 21.91 133 LEU B C 1
ATOM 2149 O O . LEU B 2 133 ? 10.030 -25.824 -31.925 1.00 21.25 133 LEU B O 1
ATOM 2154 N N . VAL B 2 134 ? 9.737 -26.898 -29.969 1.00 18.49 134 VAL B N 1
ATOM 2155 C CA . VAL B 2 134 ? 9.593 -25.600 -29.291 1.00 17.72 134 VAL B CA 1
ATOM 2156 C C . VAL B 2 134 ? 10.891 -24.800 -29.332 1.00 19.18 134 VAL B C 1
ATOM 2157 O O . VAL B 2 134 ? 10.857 -23.563 -29.350 1.00 20.18 134 VAL B O 1
ATOM 2161 N N . ARG B 2 135 ? 12.042 -25.483 -29.330 1.00 18.96 135 ARG B N 1
ATOM 2162 C CA . ARG B 2 135 ? 13.326 -24.807 -29.496 1.00 23.99 135 ARG B CA 1
ATOM 2163 C C . ARG B 2 135 ? 13.443 -24.172 -30.877 1.00 18.96 135 ARG B C 1
ATOM 2164 O O . ARG B 2 135 ? 13.897 -23.024 -30.998 1.00 24.04 135 ARG B O 1
ATOM 2172 N N . VAL B 2 136 ? 13.023 -24.895 -31.922 1.00 21.00 136 VAL B N 1
ATOM 2173 C CA . VAL B 2 136 ? 13.092 -24.357 -33.282 1.00 27.49 136 VAL B CA 1
ATOM 2174 C C . VAL B 2 136 ? 12.167 -23.154 -33.435 1.00 27.64 136 VAL B C 1
ATOM 2175 O O . VAL B 2 136 ? 12.527 -22.154 -34.071 1.00 27.36 136 VAL B O 1
ATOM 2179 N N . VAL B 2 137 ? 10.967 -23.223 -32.849 1.00 22.33 137 VAL B N 1
ATOM 2180 C CA . VAL B 2 137 ? 10.039 -22.092 -32.885 1.00 22.97 137 VAL B CA 1
ATOM 2181 C C . VAL B 2 137 ? 10.605 -20.902 -32.121 1.00 25.00 137 VAL B C 1
ATOM 2182 O O . VAL B 2 137 ? 10.547 -19.757 -32.590 1.00 23.91 137 VAL B O 1
ATOM 2186 N N . ALA B 2 138 ? 11.150 -21.148 -30.921 1.00 20.09 138 ALA B N 1
ATOM 2187 C CA . ALA B 2 138 ? 11.750 -20.055 -30.161 1.00 19.88 138 ALA B CA 1
ATOM 2188 C C . ALA B 2 138 ? 12.878 -19.407 -30.951 1.00 25.42 138 ALA B C 1
ATOM 2189 O O . ALA B 2 138 ? 13.032 -18.180 -30.930 1.00 23.48 138 ALA B O 1
ATOM 2191 N N . HIS B 2 139 ? 13.658 -20.216 -31.671 1.00 21.68 139 HIS B N 1
ATOM 2192 C CA . HIS B 2 139 ? 14.737 -19.663 -32.483 1.00 26.76 139 HIS B CA 1
ATOM 2193 C C . HIS B 2 139 ? 14.176 -18.818 -33.616 1.00 22.79 139 HIS B C 1
ATOM 2194 O O . HIS B 2 139 ? 14.689 -17.725 -33.894 1.00 27.66 139 HIS B O 1
ATOM 2201 N N . ALA B 2 140 ? 13.117 -19.301 -34.271 1.00 23.26 140 ALA B N 1
ATOM 2202 C CA . ALA B 2 140 ? 12.498 -18.517 -35.336 1.00 25.98 140 ALA B CA 1
ATOM 2203 C C . ALA B 2 140 ? 11.905 -17.221 -34.799 1.00 28.15 140 ALA B C 1
ATOM 2204 O O . ALA B 2 140 ? 11.968 -16.183 -35.467 1.00 27.11 140 ALA B O 1
ATOM 2206 N N . LEU B 2 141 ? 11.341 -17.250 -33.584 1.00 22.71 141 LEU B N 1
ATOM 2207 C CA . LEU B 2 141 ? 10.761 -16.034 -33.017 1.00 25.51 141 LEU B CA 1
ATOM 2208 C C . LEU B 2 141 ? 11.814 -15.000 -32.656 1.00 24.41 141 LEU B C 1
ATOM 2209 O O . LEU B 2 141 ? 11.511 -13.801 -32.640 1.00 25.11 141 LEU B O 1
ATOM 2214 N N . ALA B 2 142 ? 13.030 -15.435 -32.329 1.00 22.76 142 ALA B N 1
ATOM 2215 C CA . ALA B 2 142 ? 14.099 -14.567 -31.846 1.00 23.11 142 ALA B CA 1
ATOM 2216 C C . ALA B 2 142 ? 14.979 -13.986 -32.949 1.00 31.14 142 ALA B C 1
ATOM 2217 O O . ALA B 2 142 ? 15.881 -13.203 -32.647 1.00 33.45 142 ALA B O 1
ATOM 2219 N N . ARG B 2 143 ? 14.739 -14.424 -34.178 1.00 28.82 143 ARG B N 1
ATOM 2220 C CA . ARG B 2 143 ? 15.551 -14.100 -35.374 1.00 39.28 143 ARG B CA 1
ATOM 2221 C C . ARG B 2 143 ? 15.720 -12.597 -35.615 1.00 41.57 143 ARG B C 1
ATOM 2222 O O . ARG B 2 143 ? 16.797 -12.202 -35.981 1.00 39.14 143 ARG B O 1
ATOM 2230 N N . LYS B 2 144 ? 14.675 -11.812 -35.421 1.00 30.75 144 LYS B N 1
ATOM 2231 C CA . LYS B 2 144 ? 14.719 -10.376 -35.707 1.00 35.86 144 LYS B CA 1
ATOM 2232 C C . LYS B 2 144 ? 15.552 -9.609 -34.693 1.00 39.84 144 LYS B C 1
ATOM 2233 O O . LYS B 2 144 ? 15.650 -8.383 -34.794 1.00 44.88 144 LYS B O 1
ATOM 2239 N N . TYR B 2 145 ? 16.143 -10.299 -33.719 1.00 35.57 145 TYR B N 1
ATOM 2240 C CA . TYR B 2 145 ? 17.146 -9.714 -32.844 1.00 44.13 145 TYR B CA 1
ATOM 2241 C C . TYR B 2 145 ? 18.551 -9.830 -33.406 1.00 50.42 145 TYR B C 1
ATOM 2242 O O . TYR B 2 145 ? 19.452 -9.128 -32.935 1.00 71.55 145 TYR B O 1
ATOM 2251 N N . HIS B 2 146 ? 18.756 -10.700 -34.389 1.00 44.60 146 HIS B N 1
ATOM 2252 C CA . HIS B 2 146 ? 20.088 -10.999 -34.891 1.00 61.18 146 HIS B CA 1
ATOM 2253 C C . HIS B 2 146 ? 20.239 -10.630 -36.360 1.00 51.99 146 HIS B C 1
ATOM 2254 O O . HIS B 2 146 ? 21.216 -11.019 -37.000 1.00 50.81 146 HIS B O 1
ATOM 2261 N N . VAL C 1 1 ? 27.519 -20.170 -1.438 1.00 58.28 1 VAL C N 1
ATOM 2262 C CA . VAL C 1 1 ? 27.340 -18.881 -0.780 1.00 72.36 1 VAL C CA 1
ATOM 2263 C C . VAL C 1 1 ? 28.603 -18.028 -0.888 1.00 70.06 1 VAL C C 1
ATOM 2264 O O . VAL C 1 1 ? 29.556 -18.396 -1.578 1.00 59.09 1 VAL C O 1
ATOM 2268 N N . LEU C 1 2 ? 28.599 -16.878 -0.220 1.00 43.29 2 LEU C N 1
ATOM 2269 C CA . LEU C 1 2 ? 29.767 -16.008 -0.199 1.00 49.63 2 LEU C CA 1
ATOM 2270 C C . LEU C 1 2 ? 30.758 -16.506 0.851 1.00 54.05 2 LEU C C 1
ATOM 2271 O O . LEU C 1 2 ? 30.427 -16.582 2.040 1.00 44.97 2 LEU C O 1
ATOM 2276 N N . SER C 1 3 ? 31.966 -16.851 0.413 1.00 50.11 3 SER C N 1
ATOM 2277 C CA . SER C 1 3 ? 33.012 -17.278 1.326 1.00 39.49 3 SER C CA 1
ATOM 2278 C C . SER C 1 3 ? 33.568 -16.086 2.103 1.00 54.89 3 SER C C 1
ATOM 2279 O O . SER C 1 3 ? 33.246 -14.923 1.841 1.00 40.76 3 SER C O 1
ATOM 2282 N N . ALA C 1 4 ? 34.430 -16.393 3.074 1.00 46.32 4 ALA C N 1
ATOM 2283 C CA . ALA C 1 4 ? 35.116 -15.334 3.802 1.00 43.61 4 ALA C CA 1
ATOM 2284 C C . ALA C 1 4 ? 36.004 -14.522 2.868 1.00 36.10 4 ALA C C 1
ATOM 2285 O O . ALA C 1 4 ? 36.112 -13.297 3.007 1.00 35.71 4 ALA C O 1
ATOM 2287 N N . ALA C 1 5 ? 36.658 -15.195 1.918 1.00 36.67 5 ALA C N 1
ATOM 2288 C CA . ALA C 1 5 ? 37.463 -14.487 0.929 1.00 32.59 5 ALA C CA 1
ATOM 2289 C C . ALA C 1 5 ? 36.584 -13.631 0.029 1.00 26.59 5 ALA C C 1
ATOM 2290 O O . ALA C 1 5 ? 36.938 -12.486 -0.283 1.00 34.03 5 ALA C O 1
ATOM 2292 N N . ASP C 1 6 ? 35.428 -14.166 -0.373 1.00 35.18 6 ASP C N 1
ATOM 2293 C CA . ASP C 1 6 ? 34.485 -13.392 -1.175 1.00 30.59 6 ASP C CA 1
ATOM 2294 C C . ASP C 1 6 ? 34.107 -12.103 -0.465 1.00 29.06 6 ASP C C 1
ATOM 2295 O O . ASP C 1 6 ? 34.139 -11.021 -1.060 1.00 27.96 6 ASP C O 1
ATOM 2300 N N . LYS C 1 7 ? 33.785 -12.195 0.829 1.00 30.98 7 LYS C N 1
ATOM 2301 C CA . LYS C 1 7 ? 33.347 -11.019 1.573 1.00 25.10 7 LYS C CA 1
ATOM 2302 C C . LYS C 1 7 ? 34.445 -9.974 1.696 1.00 28.08 7 LYS C C 1
ATOM 2303 O O . LYS C 1 7 ? 34.187 -8.776 1.534 1.00 24.46 7 LYS C O 1
ATOM 2309 N N . ASN C 1 8 ? 35.677 -10.397 2.002 1.00 25.50 8 ASN C N 1
ATOM 2310 C CA . ASN C 1 8 ? 36.763 -9.425 2.077 1.00 32.52 8 ASN C CA 1
ATOM 2311 C C . ASN C 1 8 ? 37.089 -8.842 0.706 1.00 24.50 8 ASN C C 1
ATOM 2312 O O . ASN C 1 8 ? 37.462 -7.663 0.597 1.00 25.53 8 ASN C O 1
ATOM 2317 N N . ASN C 1 9 ? 37.006 -9.666 -0.341 1.00 27.71 9 ASN C N 1
ATOM 2318 C CA . ASN C 1 9 ? 37.229 -9.155 -1.691 1.00 27.22 9 ASN C CA 1
ATOM 2319 C C . ASN C 1 9 ? 36.194 -8.104 -2.051 1.00 26.87 9 ASN C C 1
ATOM 2320 O O . ASN C 1 9 ? 36.534 -7.064 -2.622 1.00 25.40 9 ASN C O 1
ATOM 2325 N N . VAL C 1 10 ? 34.929 -8.354 -1.707 1.00 24.33 10 VAL C N 1
ATOM 2326 C CA . VAL C 1 10 ? 33.872 -7.394 -2.014 1.00 25.15 10 VAL C CA 1
ATOM 2327 C C . VAL C 1 10 ? 34.052 -6.124 -1.193 1.00 28.03 10 VAL C C 1
ATOM 2328 O O . VAL C 1 10 ? 34.014 -5.012 -1.730 1.00 27.99 10 VAL C O 1
ATOM 2332 N N . LYS C 1 11 ? 34.293 -6.266 0.120 1.00 23.15 11 LYS C N 1
ATOM 2333 C CA . LYS C 1 11 ? 34.504 -5.087 0.951 1.00 28.25 11 LYS C CA 1
ATOM 2334 C C . LYS C 1 11 ? 35.725 -4.309 0.482 1.00 25.69 11 LYS C C 1
ATOM 2335 O O . LYS C 1 11 ? 35.744 -3.072 0.532 1.00 30.60 11 LYS C O 1
ATOM 2341 N N . GLY C 1 12 ? 36.764 -5.021 0.045 1.00 25.99 12 GLY C N 1
ATOM 2342 C CA . GLY C 1 12 ? 37.975 -4.353 -0.398 1.00 31.07 12 GLY C CA 1
ATOM 2343 C C . GLY C 1 12 ? 37.735 -3.464 -1.601 1.00 37.38 12 GLY C C 1
ATOM 2344 O O . GLY C 1 12 ? 38.139 -2.297 -1.619 1.00 32.25 12 GLY C O 1
ATOM 2345 N N . ILE C 1 13 ? 37.072 -4.005 -2.628 1.00 30.87 13 ILE C N 1
ATOM 2346 C CA . ILE C 1 13 ? 36.812 -3.214 -3.825 1.00 29.32 13 ILE C CA 1
ATOM 2347 C C . ILE C 1 13 ? 35.868 -2.058 -3.515 1.00 29.94 13 ILE C C 1
ATOM 2348 O O . ILE C 1 13 ? 36.007 -0.972 -4.088 1.00 31.75 13 ILE C O 1
ATOM 2353 N N . PHE C 1 14 ? 34.943 -2.239 -2.564 1.00 27.40 14 PHE C N 1
ATOM 2354 C CA . PHE C 1 14 ? 33.995 -1.174 -2.250 1.00 28.55 14 PHE C CA 1
ATOM 2355 C C . PHE C 1 14 ? 34.618 -0.024 -1.465 1.00 29.84 14 PHE C C 1
ATOM 2356 O O . PHE C 1 14 ? 34.035 1.066 -1.437 1.00 35.21 14 PHE C O 1
ATOM 2364 N N . THR C 1 15 ? 35.780 -0.227 -0.835 1.00 34.07 15 THR C N 1
ATOM 2365 C CA . THR C 1 15 ? 36.480 0.923 -0.269 1.00 29.91 15 THR C CA 1
ATOM 2366 C C . THR C 1 15 ? 36.854 1.922 -1.350 1.00 37.42 15 THR C C 1
ATOM 2367 O O . THR C 1 15 ? 37.020 3.110 -1.054 1.00 42.73 15 THR C O 1
ATOM 2371 N N . LYS C 1 16 ? 36.981 1.463 -2.597 1.00 35.36 16 LYS C N 1
ATOM 2372 C CA . LYS C 1 16 ? 37.239 2.349 -3.721 1.00 29.17 16 LYS C CA 1
ATOM 2373 C C . LYS C 1 16 ? 35.953 2.876 -4.341 1.00 34.02 16 LYS C C 1
ATOM 2374 O O . LYS C 1 16 ? 35.964 3.949 -4.954 1.00 38.79 16 LYS C O 1
ATOM 2380 N N . ILE C 1 17 ? 34.849 2.150 -4.178 1.00 36.43 17 ILE C N 1
ATOM 2381 C CA . ILE C 1 17 ? 33.563 2.562 -4.736 1.00 36.09 17 ILE C CA 1
ATOM 2382 C C . ILE C 1 17 ? 32.827 3.528 -3.814 1.00 43.51 17 ILE C C 1
ATOM 2383 O O . ILE C 1 17 ? 32.249 4.518 -4.277 1.00 38.74 17 ILE C O 1
ATOM 2388 N N . ALA C 1 18 ? 32.875 3.275 -2.498 1.00 49.04 18 ALA C N 1
ATOM 2389 C CA . ALA C 1 18 ? 32.001 3.952 -1.536 1.00 41.67 18 ALA C CA 1
ATOM 2390 C C . ALA C 1 18 ? 32.018 5.473 -1.634 1.00 45.66 18 ALA C C 1
ATOM 2391 O O . ALA C 1 18 ? 31.018 6.123 -1.302 1.00 49.97 18 ALA C O 1
ATOM 2393 N N . GLY C 1 19 ? 33.122 6.062 -2.066 1.00 44.92 19 GLY C N 1
ATOM 2394 C CA . GLY C 1 19 ? 33.160 7.503 -2.177 1.00 31.10 19 GLY C CA 1
ATOM 2395 C C . GLY C 1 19 ? 32.665 8.050 -3.497 1.00 45.46 19 GLY C C 1
ATOM 2396 O O . GLY C 1 19 ? 32.641 9.271 -3.687 1.00 37.96 19 GLY C O 1
ATOM 2397 N N . HIS C 1 20 ? 32.251 7.179 -4.422 1.00 38.72 20 HIS C N 1
ATOM 2398 C CA . HIS C 1 20 ? 31.842 7.585 -5.763 1.00 32.08 20 HIS C CA 1
ATOM 2399 C C . HIS C 1 20 ? 30.444 7.098 -6.127 1.00 28.47 20 HIS C C 1
ATOM 2400 O O . HIS C 1 20 ? 30.184 6.799 -7.297 1.00 27.33 20 HIS C O 1
ATOM 2407 N N . ALA C 1 21 ? 29.538 7.001 -5.148 1.00 25.58 21 ALA C N 1
ATOM 2408 C CA . ALA C 1 21 ? 28.258 6.329 -5.381 1.00 29.13 21 ALA C CA 1
ATOM 2409 C C . ALA C 1 21 ? 27.480 6.985 -6.514 1.00 27.25 21 ALA C C 1
ATOM 2410 O O . ALA C 1 21 ? 26.993 6.302 -7.424 1.00 24.30 21 ALA C O 1
ATOM 2412 N N . GLU C 1 22 ? 27.354 8.310 -6.484 1.00 21.59 22 GLU C N 1
ATOM 2413 C CA . GLU C 1 22 ? 26.614 8.991 -7.542 1.00 20.92 22 GLU C CA 1
ATOM 2414 C C . GLU C 1 22 ? 27.304 8.835 -8.892 1.00 28.12 22 GLU C C 1
ATOM 2415 O O . GLU C 1 22 ? 26.663 8.477 -9.888 1.00 23.07 22 GLU C O 1
ATOM 2421 N N . GLU C 1 23 ? 28.621 9.057 -8.939 1.00 24.26 23 GLU C N 1
ATOM 2422 C CA . GLU C 1 23 ? 29.337 8.999 -10.210 1.00 23.75 23 GLU C CA 1
ATOM 2423 C C . GLU C 1 23 ? 29.270 7.602 -10.815 1.00 20.46 23 GLU C C 1
ATOM 2424 O O . GLU C 1 23 ? 28.959 7.445 -12.004 1.00 21.98 23 GLU C O 1
ATOM 2430 N N . TYR C 1 24 ? 29.571 6.573 -10.013 1.00 21.06 24 TYR C N 1
ATOM 2431 C CA . TYR C 1 24 ? 29.608 5.215 -10.559 1.00 20.49 24 TYR C CA 1
ATOM 2432 C C . TYR C 1 24 ? 28.205 4.700 -10.839 1.00 18.64 24 TYR C C 1
ATOM 2433 O O . TYR C 1 24 ? 27.994 3.965 -11.810 1.00 17.41 24 TYR C O 1
ATOM 2442 N N . GLY C 1 25 ? 27.238 5.067 -10.001 1.00 19.03 25 GLY C N 1
ATOM 2443 C CA . GLY C 1 25 ? 25.861 4.659 -10.249 1.00 19.13 25 GLY C CA 1
ATOM 2444 C C . GLY C 1 25 ? 25.301 5.276 -11.518 1.00 15.91 25 GLY C C 1
ATOM 2445 O O . GLY C 1 25 ? 24.656 4.590 -12.329 1.00 16.63 25 GLY C O 1
ATOM 2446 N N . ALA C 1 26 ? 25.523 6.586 -11.704 1.00 17.23 26 ALA C N 1
ATOM 2447 C CA . ALA C 1 26 ? 25.075 7.244 -12.925 1.00 18.17 26 ALA C CA 1
ATOM 2448 C C . ALA C 1 26 ? 25.718 6.618 -14.153 1.00 18.09 26 ALA C C 1
ATOM 2449 O O . ALA C 1 26 ? 25.041 6.372 -15.156 1.00 18.97 26 ALA C O 1
ATOM 2451 N N . GLU C 1 27 ? 27.011 6.310 -14.080 1.00 14.21 27 GLU C N 1
ATOM 2452 C CA . GLU C 1 27 ? 27.687 5.722 -15.230 1.00 15.82 27 GLU C CA 1
ATOM 2453 C C . GLU C 1 27 ? 27.183 4.312 -15.500 1.00 16.12 27 GLU C C 1
ATOM 2454 O O . GLU C 1 27 ? 27.067 3.898 -16.661 1.00 15.02 27 GLU C O 1
ATOM 2460 N N . THR C 1 28 ? 26.927 3.541 -14.442 1.00 14.60 28 THR C N 1
ATOM 2461 C CA . THR C 1 28 ? 26.361 2.207 -14.604 1.00 13.80 28 THR C CA 1
ATOM 2462 C C . THR C 1 28 ? 25.032 2.264 -15.348 1.00 12.18 28 THR C C 1
ATOM 2463 O O . THR C 1 28 ? 24.816 1.510 -16.308 1.00 13.77 28 THR C O 1
ATOM 2467 N N . LEU C 1 29 ? 24.144 3.164 -14.933 1.00 13.54 29 LEU C N 1
ATOM 2468 C CA . LEU C 1 29 ? 22.840 3.277 -15.589 1.00 16.24 29 LEU C CA 1
ATOM 2469 C C . LEU C 1 29 ? 22.986 3.756 -17.026 1.00 16.39 29 LEU C C 1
ATOM 2470 O O . LEU C 1 29 ? 22.339 3.218 -17.932 1.00 16.32 29 LEU C O 1
ATOM 2475 N N . GLU C 1 30 ? 23.812 4.779 -17.261 1.00 15.92 30 GLU C N 1
ATOM 2476 C CA . GLU C 1 30 ? 23.983 5.256 -18.630 1.00 14.55 30 GLU C CA 1
ATOM 2477 C C . GLU C 1 30 ? 24.525 4.159 -19.533 1.00 16.58 30 GLU C C 1
ATOM 2478 O O . GLU C 1 30 ? 24.066 3.987 -20.671 1.00 18.81 30 GLU C O 1
ATOM 2484 N N . ARG C 1 31 ? 25.470 3.370 -19.031 1.00 14.55 31 ARG C N 1
ATOM 2485 C CA . ARG C 1 31 ? 25.961 2.255 -19.821 1.00 15.80 31 ARG C CA 1
ATOM 2486 C C . ARG C 1 31 ? 24.867 1.233 -20.084 1.00 14.23 31 ARG C C 1
ATOM 2487 O O . ARG C 1 31 ? 24.819 0.630 -21.166 1.00 15.33 31 ARG C O 1
ATOM 2495 N N . MET C 1 32 ? 24.020 0.966 -19.098 1.00 14.14 32 MET C N 1
ATOM 2496 C CA . MET C 1 32 ? 22.970 -0.021 -19.316 1.00 15.12 32 MET C CA 1
ATOM 2497 C C . MET C 1 32 ? 21.982 0.468 -20.360 1.00 17.75 32 MET C C 1
ATOM 2498 O O . MET C 1 32 ? 21.608 -0.287 -21.267 1.00 15.19 32 MET C O 1
ATOM 2503 N N . PHE C 1 33 ? 21.569 1.732 -20.272 1.00 14.56 33 PHE C N 1
ATOM 2504 C CA . PHE C 1 33 ? 20.578 2.233 -21.229 1.00 15.52 33 PHE C CA 1
ATOM 2505 C C . PHE C 1 33 ? 21.117 2.277 -22.665 1.00 19.14 33 PHE C C 1
ATOM 2506 O O . PHE C 1 33 ? 20.345 2.097 -23.616 1.00 21.21 33 PHE C O 1
ATOM 2514 N N . ILE C 1 34 ? 22.412 2.551 -22.856 1.00 15.97 34 ILE C N 1
ATOM 2515 C 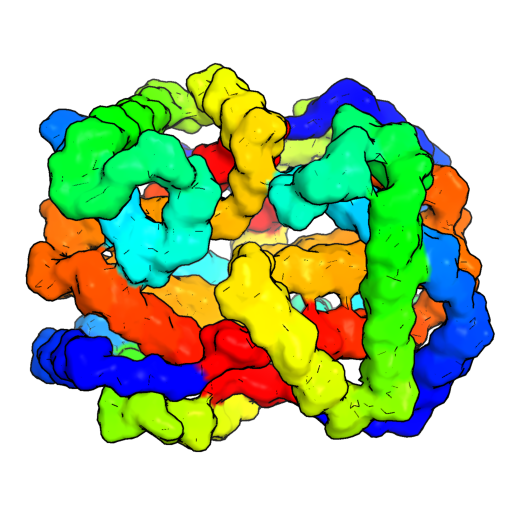CA . ILE C 1 34 ? 22.986 2.627 -24.201 1.00 16.13 34 ILE C CA 1
ATOM 2516 C C . ILE C 1 34 ? 23.331 1.239 -24.736 1.00 19.13 34 ILE C C 1
ATOM 2517 O O . ILE C 1 34 ? 23.127 0.947 -25.920 1.00 22.34 34 ILE C O 1
ATOM 2522 N N . THR C 1 35 ? 23.865 0.357 -23.880 1.00 14.40 35 THR C N 1
ATOM 2523 C CA . THR C 1 35 ? 24.294 -0.970 -24.319 1.00 14.84 35 THR C CA 1
ATOM 2524 C C . THR C 1 35 ? 23.102 -1.897 -24.504 1.00 18.44 35 THR C C 1
ATOM 2525 O O . THR C 1 35 ? 23.101 -2.753 -25.400 1.00 18.85 35 THR C O 1
ATOM 2529 N N . TYR C 1 36 ? 22.088 -1.745 -23.664 1.00 17.08 36 TYR C N 1
ATOM 2530 C CA . TYR C 1 36 ? 20.899 -2.605 -23.674 1.00 16.44 36 TYR C CA 1
ATOM 2531 C C . TYR C 1 36 ? 19.656 -1.722 -23.711 1.00 17.60 36 TYR C C 1
ATOM 2532 O O . TYR C 1 36 ? 18.939 -1.584 -22.706 1.00 16.86 36 TYR C O 1
ATOM 2541 N N . PRO C 1 37 ? 19.345 -1.131 -24.864 1.00 20.41 37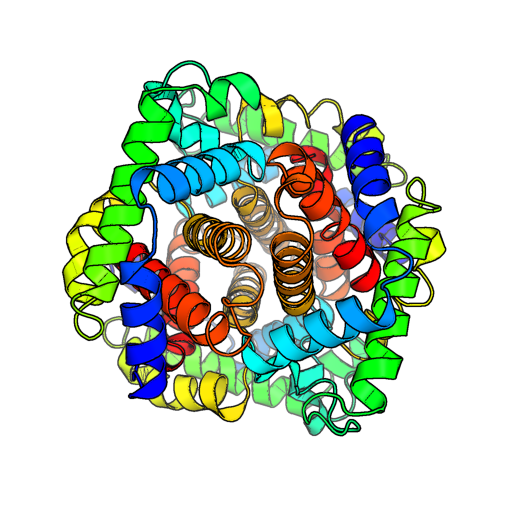 PRO C N 1
ATOM 2542 C CA . PRO C 1 37 ? 18.281 -0.113 -24.938 1.00 19.33 37 PRO C CA 1
ATOM 2543 C C . PRO C 1 37 ? 16.925 -0.574 -24.409 1.00 19.73 37 PRO C C 1
ATOM 2544 O O . PRO C 1 37 ? 16.169 0.268 -23.905 1.00 19.82 37 PRO C O 1
ATOM 2548 N N . PRO C 1 38 ? 16.558 -1.862 -24.487 1.00 17.62 38 PRO C N 1
ATOM 2549 C CA . PRO C 1 38 ? 15.260 -2.261 -23.902 1.00 22.73 38 PRO C CA 1
ATOM 2550 C C . PRO C 1 38 ? 15.109 -1.971 -22.419 1.00 20.20 38 PRO C C 1
ATOM 2551 O O . PRO C 1 38 ? 13.975 -1.869 -21.938 1.00 21.09 38 PRO C O 1
ATOM 2555 N N . THR C 1 39 ? 16.205 -1.851 -21.663 1.00 16.04 39 THR C N 1
ATOM 2556 C CA . THR C 1 39 ? 16.072 -1.576 -20.241 1.00 15.31 39 THR C CA 1
ATOM 2557 C C . THR C 1 39 ? 15.451 -0.214 -19.981 1.00 15.81 39 THR C C 1
ATOM 2558 O O . THR C 1 39 ? 14.960 0.022 -18.878 1.00 17.89 39 THR C O 1
ATOM 2562 N N . LYS C 1 40 ? 15.446 0.671 -20.985 1.00 16.54 40 LYS C N 1
ATOM 2563 C CA . LYS C 1 40 ? 14.830 1.982 -20.830 1.00 17.07 40 LYS C CA 1
ATOM 2564 C C . LYS C 1 40 ? 13.323 1.888 -20.579 1.00 17.43 40 LYS C C 1
ATOM 2565 O O . LYS C 1 40 ? 12.735 2.826 -20.033 1.00 17.99 40 LYS C O 1
ATOM 2571 N N A THR C 1 41 ? 12.705 0.752 -20.943 0.53 17.94 41 THR C N 1
ATOM 2572 N N B THR C 1 41 ? 12.683 0.785 -20.951 0.47 18.05 41 THR C N 1
ATOM 2573 C CA A THR C 1 41 ? 11.260 0.568 -20.787 0.53 18.29 41 THR C CA 1
ATOM 2574 C CA B THR C 1 41 ? 11.234 0.748 -20.791 0.47 18.00 41 THR C CA 1
ATOM 2575 C C A THR C 1 41 ? 10.814 0.724 -19.337 0.53 20.17 41 THR C C 1
ATOM 2576 C C B THR C 1 41 ? 10.785 0.666 -19.331 0.47 20.27 41 THR C C 1
ATOM 2577 O O A THR C 1 41 ? 9.670 1.113 -19.075 0.53 16.37 41 THR C O 1
ATOM 2578 O O B THR C 1 41 ? 9.591 0.834 -19.058 0.47 17.28 41 THR C O 1
ATOM 2585 N N . TYR C 1 42 ? 11.697 0.445 -18.379 1.00 15.24 42 TYR C N 1
ATOM 2586 C CA . TYR C 1 42 ? 11.323 0.484 -16.977 1.00 15.34 42 TYR C CA 1
ATOM 2587 C C . TYR C 1 42 ? 11.351 1.889 -16.410 1.00 14.33 42 TYR C C 1
ATOM 2588 O O . TYR C 1 42 ? 10.897 2.088 -15.276 1.00 17.20 42 TYR C O 1
ATOM 2597 N N . PHE C 1 43 ? 11.857 2.857 -17.187 1.00 18.61 43 PHE C N 1
ATOM 2598 C CA . PHE C 1 43 ? 12.047 4.235 -16.716 1.00 19.41 43 PHE C CA 1
ATOM 2599 C C . PHE C 1 43 ? 11.340 5.236 -17.630 1.00 19.52 43 PHE C C 1
ATOM 2600 O O . PHE C 1 43 ? 11.935 6.236 -18.052 1.00 19.98 43 PHE C O 1
ATOM 2608 N N . PRO C 1 44 ? 10.071 5.009 -17.975 1.00 20.07 44 PRO C N 1
ATOM 2609 C CA . PRO C 1 44 ? 9.407 5.948 -18.890 1.00 17.94 44 PRO C CA 1
ATOM 2610 C C . PRO C 1 44 ? 9.251 7.329 -18.297 1.00 23.70 44 PRO C C 1
ATOM 2611 O O . PRO C 1 44 ? 9.122 8.303 -19.048 1.00 21.82 44 PRO C O 1
ATOM 2615 N N . HIS C 1 45 ? 9.260 7.433 -16.975 1.00 19.17 45 HIS C N 1
ATOM 2616 C CA . HIS C 1 45 ? 9.096 8.677 -16.239 1.00 17.10 45 HIS C CA 1
ATOM 2617 C C . HIS C 1 45 ? 10.384 9.478 -16.127 1.00 20.97 45 HIS C C 1
ATOM 2618 O O . HIS C 1 45 ? 10.348 10.607 -15.615 1.00 22.52 45 HIS C O 1
ATOM 2625 N N . PHE C 1 46 ? 11.506 8.938 -16.588 1.00 20.44 46 PHE C N 1
ATOM 2626 C CA . PHE C 1 46 ? 12.799 9.603 -16.474 1.00 19.94 46 PHE C CA 1
ATOM 2627 C C . PHE C 1 46 ? 13.161 10.358 -17.748 1.00 19.65 46 PHE C C 1
ATOM 2628 O O . PHE C 1 46 ? 12.879 9.921 -18.868 1.00 23.17 46 PHE C O 1
ATOM 2636 N N . ASP C 1 47 ? 13.870 11.471 -17.565 1.00 22.31 47 ASP C N 1
ATOM 2637 C CA . ASP C 1 47 ? 14.721 12.004 -18.620 1.00 27.11 47 ASP C CA 1
ATOM 2638 C C . ASP C 1 47 ? 15.966 11.128 -18.683 1.00 22.36 47 ASP C C 1
ATOM 2639 O O . ASP C 1 47 ? 16.726 11.050 -17.709 1.00 24.69 47 ASP C O 1
ATOM 2644 N N . LEU C 1 48 ? 16.167 10.453 -19.813 1.00 23.02 48 LEU C N 1
ATOM 2645 C CA . LEU C 1 48 ? 17.259 9.498 -19.954 1.00 26.22 48 LEU C CA 1
ATOM 2646 C C . LEU C 1 48 ? 18.436 10.059 -20.740 1.00 29.48 48 LEU C C 1
ATOM 2647 O O . LEU C 1 48 ? 19.274 9.285 -21.223 1.00 30.35 48 LEU C O 1
ATOM 2652 N N . SER C 1 49 ? 18.505 11.378 -20.901 1.00 35.61 49 SER C N 1
ATOM 2653 C CA . SER C 1 49 ? 19.662 11.976 -21.545 1.00 31.84 49 SER C CA 1
ATOM 2654 C C . SER C 1 49 ? 20.850 11.988 -20.583 1.00 27.80 49 SER C C 1
ATOM 2655 O O . SER C 1 49 ? 20.693 11.910 -19.361 1.00 32.36 49 SER C O 1
ATOM 2658 N N . HIS C 1 50 ? 22.051 12.084 -21.157 1.00 44.42 50 HIS C N 1
ATOM 2659 C CA . HIS C 1 50 ? 23.280 11.951 -20.380 1.00 50.62 50 HIS C CA 1
ATOM 2660 C C . HIS C 1 50 ? 23.343 12.965 -19.246 1.00 37.67 50 HIS C C 1
ATOM 2661 O O . HIS C 1 50 ? 23.112 14.161 -19.447 1.00 38.72 50 HIS C O 1
ATOM 2668 N N . GLY C 1 51 ? 23.652 12.475 -18.047 1.00 35.14 51 GLY C N 1
ATOM 2669 C CA . GLY C 1 51 ? 23.825 13.351 -16.910 1.00 39.41 51 GLY C CA 1
ATOM 2670 C C . GLY C 1 51 ? 22.559 14.005 -16.411 1.00 46.70 51 GLY C C 1
ATOM 2671 O O . GLY C 1 51 ? 22.636 14.972 -15.648 1.00 36.11 51 GLY C O 1
ATOM 2672 N N . SER C 1 52 ? 21.390 13.506 -16.814 1.00 30.02 52 SER C N 1
ATOM 2673 C CA . SER C 1 52 ? 20.145 14.051 -16.299 1.00 27.49 52 SER C CA 1
ATOM 2674 C C . SER C 1 52 ? 20.096 13.919 -14.782 1.00 30.29 52 SER C C 1
ATOM 2675 O O . SER C 1 52 ? 20.705 13.020 -14.189 1.00 25.35 52 SER C O 1
ATOM 2678 N N . ALA C 1 53 ? 19.353 14.830 -14.148 1.00 26.06 53 ALA C N 1
ATOM 2679 C CA . ALA C 1 53 ? 19.251 14.809 -12.696 1.00 30.64 53 ALA C CA 1
ATOM 2680 C C . ALA C 1 53 ? 18.629 13.514 -12.190 1.00 25.67 53 ALA C C 1
ATOM 2681 O O . ALA C 1 53 ? 18.996 13.029 -11.114 1.00 26.76 53 ALA C O 1
ATOM 2683 N N . GLN C 1 54 ? 17.685 12.940 -12.940 1.00 22.37 54 GLN C N 1
ATOM 2684 C CA . GLN C 1 54 ? 17.043 11.710 -12.482 1.00 22.73 54 GLN C CA 1
ATOM 2685 C C . GLN C 1 54 ? 18.000 10.528 -12.530 1.00 18.54 54 GLN C C 1
ATOM 2686 O O . GLN C 1 54 ? 18.000 9.695 -11.612 1.00 21.75 54 GLN C O 1
ATOM 2692 N N . ILE C 1 55 ? 18.826 10.436 -13.580 1.00 22.42 55 ILE C N 1
ATOM 2693 C CA . ILE C 1 55 ? 19.811 9.353 -13.644 1.00 16.84 55 ILE C CA 1
ATOM 2694 C C . ILE C 1 55 ? 20.830 9.489 -12.519 1.00 19.22 55 ILE C C 1
ATOM 2695 O O . ILE C 1 55 ? 21.184 8.501 -11.864 1.00 20.64 55 ILE C O 1
ATOM 2700 N N . LYS C 1 56 ? 21.312 10.712 -12.266 1.00 20.96 56 LYS C N 1
ATOM 2701 C CA . LYS C 1 56 ? 22.290 10.901 -11.199 1.00 24.36 56 LYS C CA 1
ATOM 2702 C C . LYS C 1 56 ? 21.704 10.523 -9.844 1.00 19.79 56 LYS C C 1
ATOM 2703 O O . LYS C 1 56 ? 22.336 9.813 -9.051 1.00 23.75 56 LYS C O 1
ATOM 2709 N N . GLY C 1 57 ? 20.487 10.982 -9.559 1.00 20.02 57 GLY C N 1
ATOM 2710 C CA . GLY C 1 57 ? 19.882 10.676 -8.278 1.00 22.08 57 GLY C CA 1
ATOM 2711 C C . GLY C 1 57 ? 19.594 9.197 -8.124 1.00 22.72 57 GLY C C 1
ATOM 2712 O O . GLY C 1 57 ? 19.813 8.624 -7.056 1.00 24.04 57 GLY C O 1
ATOM 2713 N N . HIS C 1 58 ? 19.115 8.559 -9.193 1.00 19.33 58 HIS C N 1
ATOM 2714 C CA . HIS C 1 58 ? 18.790 7.140 -9.102 1.00 19.11 58 HIS C CA 1
ATOM 2715 C C . HIS C 1 58 ? 20.054 6.297 -8.992 1.00 17.57 58 HIS C C 1
ATOM 2716 O O . HIS C 1 58 ? 20.096 5.341 -8.204 1.00 18.99 58 HIS C O 1
ATOM 2723 N N . GLY C 1 59 ? 21.086 6.638 -9.769 1.00 18.76 59 GLY C N 1
ATOM 2724 C CA . GLY C 1 59 ? 22.343 5.907 -9.677 1.00 20.39 59 GLY C CA 1
ATOM 2725 C C . GLY C 1 59 ? 22.941 5.959 -8.286 1.00 19.29 59 GLY C C 1
ATOM 2726 O O . GLY C 1 59 ? 23.456 4.956 -7.777 1.00 17.52 59 GLY C O 1
ATOM 2727 N N . LYS C 1 60 ? 22.863 7.126 -7.638 1.00 18.65 60 LYS C N 1
ATOM 2728 C CA . LYS C 1 60 ? 23.343 7.212 -6.265 1.00 19.95 60 LYS C CA 1
ATOM 2729 C C . LYS C 1 60 ? 22.598 6.241 -5.354 1.00 18.75 60 LYS C C 1
ATOM 2730 O O . LYS C 1 60 ? 23.215 5.572 -4.520 1.00 23.17 60 LYS C O 1
ATOM 2736 N N . LYS C 1 61 ? 21.276 6.121 -5.523 1.00 19.13 61 LYS C N 1
ATOM 2737 C CA . LYS C 1 61 ? 20.487 5.211 -4.694 1.00 20.69 61 LYS C CA 1
ATOM 2738 C C . LYS C 1 61 ? 20.830 3.747 -4.955 1.00 18.76 61 LYS C C 1
ATOM 2739 O O . LYS C 1 61 ? 20.874 2.935 -4.017 1.00 19.83 61 LYS C O 1
ATOM 2745 N N . VAL C 1 62 ? 21.044 3.374 -6.217 1.00 19.43 62 VAL C N 1
ATOM 2746 C CA . VAL C 1 62 ? 21.374 1.981 -6.532 1.00 17.03 62 VAL C CA 1
ATOM 2747 C C . VAL C 1 62 ? 22.685 1.588 -5.869 1.00 16.67 62 VAL C C 1
ATOM 2748 O O . VAL C 1 62 ? 22.786 0.544 -5.211 1.00 18.34 62 VAL C O 1
ATOM 2752 N N . VAL C 1 63 ? 23.715 2.407 -6.058 1.00 17.82 63 VAL C N 1
ATOM 2753 C CA . VAL C 1 63 ? 25.007 2.076 -5.462 1.00 18.49 63 VAL C CA 1
ATOM 2754 C C . VAL C 1 63 ? 24.945 2.175 -3.939 1.00 21.89 63 VAL C C 1
ATOM 2755 O O . VAL C 1 63 ? 25.550 1.358 -3.235 1.00 20.65 63 VAL C O 1
ATOM 2759 N N . ALA C 1 64 ? 24.185 3.139 -3.410 1.00 20.64 64 ALA C N 1
ATOM 2760 C CA . ALA C 1 64 ? 24.014 3.227 -1.959 1.00 21.75 64 ALA C CA 1
ATOM 2761 C C . ALA C 1 64 ? 23.393 1.952 -1.405 1.00 27.07 64 ALA C C 1
ATOM 2762 O O . ALA C 1 64 ? 23.779 1.482 -0.330 1.00 25.75 64 ALA C O 1
ATOM 2764 N N . ALA C 1 65 ? 22.444 1.366 -2.140 1.00 21.16 65 ALA C N 1
ATOM 2765 C CA . ALA C 1 65 ? 21.851 0.103 -1.721 1.00 20.42 65 ALA C CA 1
ATOM 2766 C C . ALA C 1 65 ? 22.875 -1.028 -1.761 1.00 24.53 65 ALA C C 1
ATOM 2767 O O . ALA C 1 65 ? 22.886 -1.893 -0.879 1.00 26.99 65 ALA C O 1
ATOM 2769 N N . LEU C 1 66 ? 23.748 -1.039 -2.773 1.00 21.48 66 LEU C N 1
ATOM 2770 C CA . LEU C 1 66 ? 24.814 -2.036 -2.802 1.00 23.28 66 LEU C CA 1
ATOM 2771 C C . LEU C 1 66 ? 25.749 -1.865 -1.607 1.00 22.64 66 LEU C C 1
ATOM 2772 O O . LEU C 1 66 ? 26.157 -2.856 -0.988 1.00 24.98 66 LEU C O 1
ATOM 2777 N N . ILE C 1 67 ? 26.082 -0.617 -1.267 1.00 24.00 67 ILE C N 1
ATOM 2778 C CA . ILE C 1 67 ? 26.975 -0.356 -0.137 1.00 27.78 67 ILE C CA 1
ATOM 2779 C C . ILE C 1 67 ? 26.348 -0.846 1.163 1.00 34.13 67 ILE C C 1
ATOM 2780 O O . ILE C 1 67 ? 27.024 -1.458 2.002 1.00 34.37 67 ILE C O 1
ATOM 2785 N N . GLU C 1 68 ? 25.047 -0.600 1.344 1.00 27.43 68 GLU C N 1
ATOM 2786 C CA . GLU C 1 68 ? 24.310 -1.174 2.469 1.00 35.22 68 GLU C CA 1
ATOM 2787 C C . GLU C 1 68 ? 24.507 -2.678 2.545 1.00 41.19 68 GLU C C 1
ATOM 2788 O O . GLU C 1 68 ? 24.780 -3.231 3.616 1.00 34.92 68 GLU C O 1
ATOM 2794 N N . ALA C 1 69 ? 24.329 -3.364 1.414 1.00 26.55 69 ALA C N 1
ATOM 2795 C CA . ALA C 1 69 ? 24.443 -4.816 1.414 1.00 28.11 69 ALA C CA 1
ATOM 2796 C C . ALA C 1 69 ? 25.873 -5.260 1.671 1.00 28.20 69 ALA C C 1
ATOM 2797 O O . ALA C 1 69 ? 26.091 -6.312 2.276 1.00 34.18 69 ALA C O 1
ATOM 2799 N N . ALA C 1 70 ? 26.853 -4.477 1.226 1.00 25.47 70 ALA C N 1
ATOM 2800 C CA . ALA C 1 70 ? 28.236 -4.809 1.544 1.00 25.21 70 ALA C CA 1
ATOM 2801 C C . ALA C 1 70 ? 28.490 -4.664 3.041 1.00 51.35 70 ALA C C 1
ATOM 2802 O O . ALA C 1 70 ? 29.140 -5.522 3.653 1.00 34.70 70 ALA C O 1
ATOM 2804 N N . ASN C 1 71 ? 27.966 -3.590 3.646 1.00 33.04 71 ASN C N 1
ATOM 2805 C CA . ASN C 1 71 ? 28.148 -3.367 5.079 1.00 40.09 71 ASN C CA 1
ATOM 2806 C C . ASN C 1 71 ? 27.464 -4.441 5.917 1.00 42.02 71 ASN C C 1
ATOM 2807 O O . ASN C 1 71 ? 27.898 -4.719 7.040 1.00 55.51 71 ASN C O 1
ATOM 2812 N N . HIS C 1 72 ? 26.397 -5.047 5.400 1.00 33.74 72 HIS C N 1
ATOM 2813 C CA . HIS C 1 72 ? 25.693 -6.115 6.103 1.00 33.33 72 HIS C CA 1
ATOM 2814 C C . HIS C 1 72 ? 25.729 -7.382 5.261 1.00 28.44 72 HIS C C 1
ATOM 2815 O O . HIS C 1 72 ? 24.702 -8.040 5.057 1.00 31.87 72 HIS C O 1
ATOM 2822 N N . ILE C 1 73 ? 26.921 -7.728 4.771 1.00 34.02 73 ILE C N 1
ATOM 2823 C CA . ILE C 1 73 ? 27.069 -8.812 3.807 1.00 35.92 73 ILE C CA 1
ATOM 2824 C C . ILE C 1 73 ? 26.697 -10.173 4.381 1.00 45.24 73 ILE C C 1
ATOM 2825 O O . ILE C 1 73 ? 26.471 -11.119 3.619 1.00 42.08 73 ILE C O 1
ATOM 2830 N N . ASP C 1 74 ? 26.593 -10.294 5.710 1.00 47.83 74 ASP C N 1
ATOM 2831 C CA . ASP C 1 74 ? 26.240 -11.578 6.310 1.00 55.40 74 ASP C CA 1
ATOM 2832 C C . ASP C 1 74 ? 24.773 -11.931 6.113 1.00 44.96 74 ASP C C 1
ATOM 2833 O O . ASP C 1 74 ? 24.423 -13.115 6.153 1.00 57.85 74 ASP C O 1
ATOM 2838 N N . ASP C 1 75 ? 23.906 -10.932 5.907 1.00 47.82 75 ASP C N 1
ATOM 2839 C CA . ASP C 1 75 ? 22.488 -11.157 5.618 1.00 53.93 75 ASP C CA 1
ATOM 2840 C C . ASP C 1 75 ? 22.082 -10.117 4.571 1.00 65.46 75 ASP C C 1
ATOM 2841 O O . ASP C 1 75 ? 21.538 -9.054 4.886 1.00 48.90 75 ASP C O 1
ATOM 2846 N N . ILE C 1 76 ? 22.367 -10.426 3.305 1.00 45.21 76 ILE C N 1
ATOM 2847 C CA . ILE C 1 76 ? 21.997 -9.510 2.232 1.00 50.42 76 ILE C CA 1
ATOM 2848 C C . ILE C 1 76 ? 20.484 -9.452 2.092 1.00 34.59 76 ILE C C 1
ATOM 2849 O O . ILE C 1 76 ? 19.909 -8.382 1.858 1.00 44.42 76 ILE C O 1
ATOM 2854 N N . ALA C 1 77 ? 19.813 -10.596 2.263 1.00 40.71 77 ALA C N 1
ATOM 2855 C CA . ALA C 1 77 ? 18.362 -10.633 2.126 1.00 41.61 77 ALA C CA 1
ATOM 2856 C C . ALA C 1 77 ? 17.681 -9.736 3.148 1.00 60.54 77 ALA C C 1
ATOM 2857 O O . ALA C 1 77 ? 16.657 -9.116 2.844 1.00 65.01 77 ALA C O 1
ATOM 2859 N N . GLY C 1 78 ? 18.235 -9.643 4.357 1.00 54.81 78 GLY C N 1
ATOM 2860 C CA . GLY C 1 78 ? 17.638 -8.780 5.363 1.00 44.79 78 GLY C CA 1
ATOM 2861 C C . GLY C 1 78 ? 17.794 -7.305 5.042 1.00 43.34 78 GLY C C 1
ATOM 2862 O O . GLY C 1 78 ? 16.889 -6.505 5.298 1.00 45.44 78 GLY C O 1
ATOM 2863 N N . THR C 1 79 ? 18.947 -6.919 4.492 1.00 34.43 79 THR C N 1
ATOM 2864 C CA . THR C 1 79 ? 19.169 -5.511 4.178 1.00 35.92 79 THR C CA 1
ATOM 2865 C C . THR C 1 79 ? 18.295 -5.047 3.015 1.00 33.69 79 THR C C 1
ATOM 2866 O O . THR C 1 79 ? 17.762 -3.932 3.043 1.00 35.70 79 THR C O 1
ATOM 2870 N N . LEU C 1 80 ? 18.112 -5.891 1.998 1.00 38.44 80 LEU C N 1
ATOM 2871 C CA . LEU C 1 80 ? 17.501 -5.457 0.745 1.00 36.15 80 LEU C CA 1
ATOM 2872 C C . LEU C 1 80 ? 16.091 -5.997 0.516 1.00 29.63 80 LEU C C 1
ATOM 2873 O O . LEU C 1 80 ? 15.523 -5.757 -0.555 1.00 33.06 80 LEU C O 1
ATOM 2878 N N . SER C 1 81 ? 15.494 -6.686 1.494 1.00 34.14 81 SER C N 1
ATOM 2879 C CA . SER C 1 81 ? 14.179 -7.293 1.267 1.00 22.87 81 SER C CA 1
ATOM 2880 C C . SER C 1 81 ? 13.113 -6.253 0.976 1.00 34.21 81 SER C C 1
ATOM 2881 O O . SER C 1 81 ? 12.119 -6.539 0.299 1.00 36.54 81 SER C O 1
ATOM 2884 N N . LYS C 1 82 ? 13.361 -5.033 1.442 1.00 36.65 82 LYS C N 1
ATOM 2885 C CA . LYS C 1 82 ? 12.477 -3.870 1.232 1.00 38.84 82 LYS C CA 1
ATOM 2886 C C . LYS C 1 82 ? 12.435 -3.499 -0.247 1.00 41.83 82 LYS C C 1
ATOM 2887 O O . LYS C 1 82 ? 11.485 -2.874 -0.638 1.00 50.51 82 LYS C O 1
ATOM 2893 N N . LEU C 1 83 ? 13.456 -3.865 -1.016 1.00 26.88 83 LEU C N 1
ATOM 2894 C CA . LEU C 1 83 ? 13.460 -3.597 -2.474 1.00 24.11 83 LEU C CA 1
ATOM 2895 C C . LEU C 1 83 ? 12.872 -4.803 -3.209 1.00 28.03 83 LEU C C 1
ATOM 2896 O O . LEU C 1 83 ? 12.670 -4.642 -4.399 1.00 24.77 83 LEU C O 1
ATOM 2901 N N A SER C 1 84 ? 12.630 -5.913 -2.649 0.69 27.02 84 SER C N 1
ATOM 2902 N N B SER C 1 84 ? 12.610 -5.907 -2.646 0.31 27.15 84 SER C N 1
ATOM 2903 C CA A SER C 1 84 ? 12.135 -7.072 -3.387 0.69 27.41 84 SER C CA 1
ATOM 2904 C CA B SER C 1 84 ? 12.145 -7.063 -3.405 0.31 27.50 84 SER C CA 1
ATOM 2905 C C A SER C 1 84 ? 10.720 -6.841 -3.900 0.69 26.85 84 SER C C 1
ATOM 2906 C C B SER C 1 84 ? 10.711 -6.880 -3.888 0.31 26.97 84 SER C C 1
ATOM 2907 O O A SER C 1 84 ? 10.411 -7.142 -5.059 0.69 28.17 84 SER C O 1
ATOM 2908 O O B SER C 1 84 ? 10.384 -7.243 -5.024 0.31 28.07 84 SER C O 1
ATOM 2913 N N . ASP C 1 85 ? 9.835 -6.340 -3.036 1.00 34.51 85 ASP C N 1
ATOM 2914 C CA . ASP C 1 85 ? 8.463 -6.086 -3.459 1.00 32.84 85 ASP C CA 1
ATOM 2915 C C . ASP C 1 85 ? 8.428 -5.067 -4.587 1.00 22.74 85 ASP C C 1
ATOM 2916 O O . ASP C 1 85 ? 7.655 -5.207 -5.546 1.00 28.11 85 ASP C O 1
ATOM 2921 N N . LEU C 1 86 ? 9.278 -4.044 -4.506 1.00 24.81 86 LEU C N 1
ATOM 2922 C CA . LEU C 1 86 ? 9.296 -3.030 -5.548 1.00 24.46 86 LEU C CA 1
ATOM 2923 C C . LEU C 1 86 ? 9.683 -3.631 -6.895 1.00 21.94 86 LEU C C 1
ATOM 2924 O O . LEU C 1 86 ? 9.016 -3.392 -7.908 1.00 21.88 86 LEU C O 1
ATOM 2929 N N . HIS C 1 87 ? 10.750 -4.432 -6.927 1.00 20.34 87 HIS C N 1
ATOM 2930 C CA . HIS C 1 87 ? 11.237 -4.898 -8.221 1.00 16.63 87 HIS C CA 1
ATOM 2931 C C . HIS C 1 87 ? 10.450 -6.096 -8.740 1.00 19.46 87 HIS C C 1
ATOM 2932 O O . HIS C 1 87 ? 10.167 -6.180 -9.938 1.00 23.44 87 HIS C O 1
ATOM 2939 N N . ALA C 1 88 ? 10.116 -7.039 -7.869 1.00 22.30 88 ALA C N 1
ATOM 2940 C CA . ALA C 1 88 ? 9.459 -8.255 -8.330 1.00 21.19 88 ALA C CA 1
ATOM 2941 C C . ALA C 1 88 ? 7.947 -8.097 -8.436 1.00 28.45 88 ALA C C 1
ATOM 2942 O O . ALA C 1 88 ? 7.335 -8.615 -9.374 1.00 29.04 88 ALA C O 1
ATOM 2944 N N . HIS C 1 89 ? 7.327 -7.400 -7.485 1.00 28.63 89 HIS C N 1
ATOM 2945 C CA . HIS C 1 89 ? 5.873 -7.279 -7.484 1.00 29.63 89 HIS C CA 1
ATOM 2946 C C . HIS C 1 89 ? 5.394 -6.038 -8.227 1.00 30.77 89 HIS C C 1
ATOM 2947 O O . HIS C 1 89 ? 4.586 -6.140 -9.153 1.00 30.86 89 HIS C O 1
ATOM 2954 N N . LYS C 1 90 ? 5.893 -4.860 -7.855 1.00 27.46 90 LYS C N 1
ATOM 2955 C CA . LYS C 1 90 ? 5.364 -3.640 -8.454 1.00 23.52 90 LYS C CA 1
ATOM 2956 C C . LYS C 1 90 ? 5.872 -3.437 -9.876 1.00 24.46 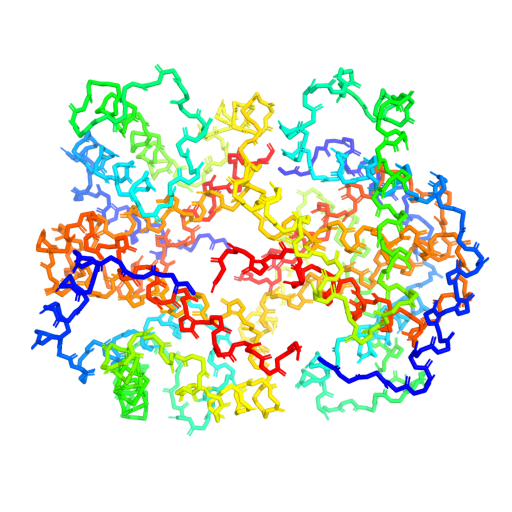90 LYS C C 1
ATOM 2957 O O . LYS C 1 90 ? 5.081 -3.218 -10.800 1.00 33.07 90 LYS C O 1
ATOM 2963 N N . LEU C 1 91 ? 7.195 -3.493 -10.071 1.00 19.37 91 LEU C N 1
ATOM 2964 C CA . LEU C 1 91 ? 7.788 -3.190 -11.365 1.00 20.62 91 LEU C CA 1
ATOM 2965 C C . LEU C 1 91 ? 7.826 -4.379 -12.318 1.00 19.86 91 LEU C C 1
ATOM 2966 O O . LEU C 1 91 ? 7.935 -4.167 -13.529 1.00 20.32 91 LEU C O 1
ATOM 2971 N N . ARG C 1 92 ? 7.780 -5.607 -11.801 1.00 19.28 92 ARG C N 1
ATOM 2972 C CA . ARG C 1 92 ? 7.866 -6.812 -12.626 1.00 19.40 92 ARG C CA 1
ATOM 2973 C C . ARG C 1 92 ? 9.102 -6.787 -13.523 1.00 17.81 92 ARG C C 1
ATOM 2974 O O . ARG C 1 92 ? 9.025 -7.062 -14.719 1.00 19.82 92 ARG C O 1
ATOM 2982 N N . VAL C 1 93 ? 10.259 -6.479 -12.933 1.00 18.92 93 VAL C N 1
ATOM 2983 C CA . VAL C 1 93 ? 11.495 -6.438 -13.717 1.00 16.17 93 VAL C CA 1
ATOM 2984 C C . VAL C 1 93 ? 11.856 -7.855 -14.146 1.00 16.58 93 VAL C C 1
ATOM 2985 O O . VAL C 1 93 ? 11.993 -8.746 -13.305 1.00 18.14 93 VAL C O 1
ATOM 2989 N N . ASP C 1 94 ? 11.987 -8.065 -15.452 1.00 15.98 94 ASP C N 1
ATOM 2990 C CA . ASP C 1 94 ? 12.438 -9.363 -15.968 1.00 15.88 94 ASP C CA 1
ATOM 2991 C C . ASP C 1 94 ? 13.802 -9.702 -15.360 1.00 17.56 94 ASP C C 1
ATOM 2992 O O . ASP C 1 94 ? 14.719 -8.865 -15.391 1.00 17.64 94 ASP C O 1
ATOM 2997 N N . PRO C 1 95 ? 13.982 -10.906 -14.814 1.00 1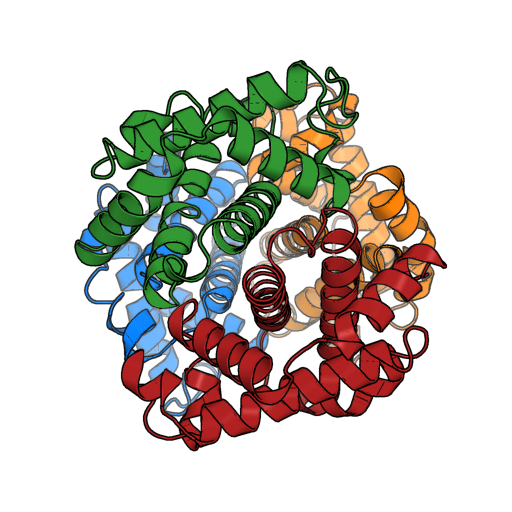5.26 95 PRO C N 1
ATOM 2998 C CA . PRO C 1 95 ? 15.251 -11.247 -14.148 1.00 18.95 95 PRO C CA 1
ATOM 2999 C C . PRO C 1 95 ? 16.480 -11.108 -15.017 1.00 19.86 95 PRO C C 1
ATOM 3000 O O . PRO C 1 95 ? 17.576 -10.934 -14.461 1.00 19.75 95 PRO C O 1
ATOM 3004 N N . VAL C 1 96 ? 16.346 -11.187 -16.344 1.00 19.24 96 VAL C N 1
ATOM 3005 C CA . VAL C 1 96 ? 17.515 -11.035 -17.211 1.00 22.02 96 VAL C CA 1
ATOM 3006 C C . VAL C 1 96 ? 18.168 -9.680 -16.997 1.00 23.90 96 VAL C C 1
ATOM 3007 O O . VAL C 1 96 ? 19.383 -9.525 -17.184 1.00 20.71 96 VAL C O 1
ATOM 3011 N N . ASN C 1 97 ? 17.388 -8.691 -16.562 1.00 17.67 97 ASN C N 1
ATOM 3012 C CA . ASN C 1 97 ? 17.913 -7.332 -16.478 1.00 20.03 97 ASN C CA 1
ATOM 3013 C C . ASN C 1 97 ? 18.913 -7.152 -15.354 1.00 18.47 97 ASN C C 1
ATOM 3014 O O . ASN C 1 97 ? 19.745 -6.239 -15.428 1.00 18.37 97 ASN C O 1
ATOM 3019 N N . PHE C 1 98 ? 18.856 -7.985 -14.311 1.00 16.33 98 PHE C N 1
ATOM 3020 C CA . PHE C 1 98 ? 19.819 -7.847 -13.231 1.00 17.40 98 PHE C CA 1
ATOM 3021 C C . PHE C 1 98 ? 21.215 -8.216 -13.696 1.00 16.64 98 PHE C C 1
ATOM 3022 O O . PHE C 1 98 ? 22.178 -7.577 -13.274 1.00 19.62 98 PHE C O 1
ATOM 3030 N N . LYS C 1 99 ? 21.331 -9.200 -14.597 1.00 17.91 99 LYS C N 1
ATOM 3031 C CA . LYS C 1 99 ? 22.632 -9.535 -15.161 1.00 24.85 99 LYS C CA 1
ATOM 3032 C C . LYS C 1 99 ? 23.169 -8.407 -16.027 1.00 20.41 99 LYS C C 1
ATOM 3033 O O . LYS C 1 99 ? 24.389 -8.194 -16.080 1.00 22.10 99 LYS C O 1
ATOM 3039 N N . LEU C 1 100 ? 22.282 -7.691 -16.711 1.00 15.77 100 LEU C N 1
ATOM 3040 C CA . LEU C 1 100 ? 22.712 -6.588 -17.564 1.00 18.32 100 LEU C CA 1
ATOM 3041 C C . LEU C 1 100 ? 23.241 -5.435 -16.724 1.00 16.71 100 LEU C C 1
ATOM 3042 O O . LEU C 1 100 ? 24.310 -4.880 -17.014 1.00 16.42 100 LEU C O 1
ATOM 3047 N N A LEU C 1 101 ? 22.519 -5.066 -15.663 0.67 15.12 101 LEU C N 1
ATOM 3048 N N B LEU C 1 101 ? 22.501 -5.054 -15.677 0.33 15.08 101 LEU C N 1
ATOM 3049 C CA A LEU C 1 101 ? 23.006 -3.997 -14.798 0.67 14.35 101 LEU C CA 1
ATOM 3050 C CA B LEU C 1 101 ? 22.981 -4.015 -14.769 0.33 14.21 101 LEU C CA 1
ATOM 3051 C C A LEU C 1 101 ? 24.293 -4.409 -14.088 0.67 14.30 101 LEU C C 1
ATOM 3052 C C B LEU C 1 101 ? 24.300 -4.427 -14.128 0.33 14.30 101 LEU C C 1
ATOM 3053 O O A LEU C 1 101 ? 25.221 -3.599 -13.952 0.67 15.41 101 LEU C O 1
ATOM 3054 O O B LEU C 1 101 ? 25.244 -3.629 -14.054 0.33 15.25 101 LEU C O 1
ATOM 3063 N N . GLY C 1 102 ? 24.379 -5.672 -13.664 1.00 14.74 102 GLY C N 1
ATOM 3064 C CA . GLY C 1 102 ? 25.599 -6.139 -13.031 1.00 18.30 102 GLY C CA 1
ATOM 3065 C C . GLY C 1 102 ? 26.792 -6.083 -13.968 1.00 14.65 102 GLY C C 1
ATOM 3066 O O . GLY C 1 102 ? 27.897 -5.721 -13.554 1.00 16.30 102 GLY C O 1
ATOM 3067 N N . GLN C 1 103 ? 26.587 -6.456 -15.233 1.00 15.54 103 GLN C N 1
ATOM 3068 C CA . GLN C 1 103 ? 27.652 -6.352 -16.229 1.00 15.28 103 GLN C CA 1
ATOM 3069 C C . GLN C 1 103 ? 28.114 -4.907 -16.382 1.00 14.31 103 GLN C C 1
ATOM 3070 O O . GLN C 1 103 ? 29.317 -4.633 -16.430 1.00 14.10 103 GLN C O 1
ATOM 3076 N N . CYS C 1 104 ? 27.169 -3.967 -16.409 1.00 14.59 104 CYS C N 1
ATOM 3077 C CA . CYS C 1 104 ? 27.569 -2.573 -16.550 1.00 17.81 104 CYS C CA 1
ATOM 3078 C C . CYS C 1 104 ? 28.333 -2.076 -15.325 1.00 13.21 104 CYS C C 1
ATOM 3079 O O . CYS C 1 104 ? 29.296 -1.307 -15.463 1.00 13.80 104 CYS C O 1
ATOM 3082 N N . PHE C 1 105 ? 27.921 -2.514 -14.122 1.00 13.65 105 PHE C N 1
ATOM 3083 C CA . PHE C 1 105 ? 28.645 -2.120 -12.914 1.00 14.60 105 PHE C CA 1
ATOM 3084 C C . PHE C 1 105 ? 30.069 -2.656 -12.942 1.00 13.44 105 PHE C C 1
ATOM 3085 O O . PHE C 1 105 ? 31.025 -1.936 -12.608 1.00 14.39 105 PHE C O 1
ATOM 3093 N N . LEU C 1 106 ? 30.236 -3.911 -13.379 1.00 14.00 106 LEU C N 1
ATOM 3094 C CA . LEU C 1 106 ? 31.581 -4.461 -13.465 1.00 13.99 106 LEU C CA 1
ATOM 3095 C C . LEU C 1 106 ? 32.433 -3.703 -14.481 1.00 13.55 106 LEU C C 1
ATOM 3096 O O . LEU C 1 106 ? 33.625 -3.496 -14.251 1.00 16.54 106 LEU C O 1
ATOM 3101 N N . VAL C 1 107 ? 31.835 -3.248 -15.595 1.00 13.26 107 VAL C N 1
ATOM 3102 C CA . VAL C 1 107 ? 32.569 -2.434 -16.563 1.00 13.43 107 VAL C CA 1
ATOM 3103 C C . VAL C 1 107 ? 33.027 -1.128 -15.925 1.00 13.74 107 VAL C C 1
ATOM 3104 O O . VAL C 1 107 ? 34.170 -0.688 -16.124 1.00 13.89 107 VAL C O 1
ATOM 3108 N N . VAL C 1 108 ? 32.146 -0.477 -15.164 1.00 14.29 108 VAL C N 1
ATOM 3109 C CA . VAL C 1 108 ? 32.527 0.763 -14.481 1.00 13.66 108 VAL C CA 1
ATOM 3110 C C . VAL C 1 108 ? 33.671 0.516 -13.503 1.00 14.65 108 VAL C C 1
ATOM 3111 O O . VAL C 1 108 ? 34.636 1.287 -13.442 1.00 16.05 108 VAL C O 1
ATOM 3115 N N . VAL C 1 109 ? 33.577 -0.551 -12.719 1.00 13.59 109 VAL C N 1
ATOM 3116 C CA . VAL C 1 109 ? 34.668 -0.852 -11.792 1.00 17.81 109 VAL C CA 1
ATOM 3117 C C . VAL C 1 109 ? 35.969 -1.089 -12.553 1.00 17.85 109 VAL C C 1
ATOM 3118 O O . VAL C 1 109 ? 37.032 -0.598 -12.157 1.00 18.49 109 VAL C O 1
ATOM 3122 N N . ALA C 1 110 ? 35.907 -1.848 -13.655 1.00 14.38 110 ALA C N 1
ATOM 3123 C CA . ALA C 1 110 ? 37.098 -2.124 -14.460 1.00 14.13 110 ALA C CA 1
ATOM 3124 C C . ALA C 1 110 ? 37.715 -0.853 -15.039 1.00 19.13 110 ALA C C 1
ATOM 3125 O O . ALA C 1 110 ? 38.943 -0.731 -15.115 1.00 18.90 110 ALA C O 1
ATOM 3127 N N . ILE C 1 111 ? 36.889 0.104 -15.460 1.00 15.00 111 ILE C N 1
ATOM 3128 C CA . ILE C 1 111 ? 37.399 1.340 -16.047 1.00 15.12 111 ILE C CA 1
ATOM 3129 C C . ILE C 1 111 ? 38.135 2.169 -15.002 1.00 19.09 111 ILE C C 1
ATOM 3130 O O . ILE C 1 111 ? 39.188 2.758 -15.283 1.00 20.90 111 ILE C O 1
ATOM 3135 N N . HIS C 1 112 ? 37.595 2.239 -13.786 1.00 17.55 112 HIS C N 1
ATOM 3136 C CA . HIS C 1 112 ? 38.148 3.151 -12.798 1.00 19.81 112 HIS C CA 1
ATOM 3137 C C . HIS C 1 112 ? 39.177 2.506 -11.888 1.00 24.89 112 HIS C C 1
ATOM 3138 O O . HIS C 1 112 ? 40.023 3.222 -11.340 1.00 25.54 112 HIS C O 1
ATOM 3145 N N . HIS C 1 113 ? 39.123 1.191 -11.710 1.00 20.22 113 HIS C N 1
ATOM 3146 C CA . HIS C 1 113 ? 39.996 0.491 -10.764 1.00 18.83 113 HIS C CA 1
ATOM 3147 C C . HIS C 1 113 ? 40.457 -0.827 -11.372 1.00 15.83 113 HIS C C 1
ATOM 3148 O O . HIS C 1 113 ? 40.254 -1.895 -10.789 1.00 20.64 113 HIS C O 1
ATOM 3155 N N . PRO C 1 114 ? 41.124 -0.779 -12.537 1.00 18.83 114 PRO C N 1
ATOM 3156 C CA . PRO C 1 114 ? 41.472 -2.034 -13.225 1.00 20.68 114 PRO C CA 1
ATOM 3157 C C . PRO C 1 114 ? 42.364 -2.953 -12.414 1.00 25.47 114 PRO C C 1
ATOM 3158 O O . PRO C 1 114 ? 42.135 -4.167 -12.402 1.00 24.92 114 PRO C O 1
ATOM 3162 N N . ALA C 1 115 ? 43.360 -2.408 -11.709 1.00 23.50 115 ALA C N 1
ATOM 3163 C CA . ALA C 1 115 ? 44.258 -3.271 -10.945 1.00 28.75 115 ALA C CA 1
ATOM 3164 C C . ALA C 1 115 ? 43.553 -3.927 -9.763 1.00 27.52 115 ALA C C 1
ATOM 3165 O O . ALA C 1 115 ? 43.940 -5.025 -9.341 1.00 30.09 115 ALA C O 1
ATOM 3167 N N . ALA C 1 116 ? 42.530 -3.276 -9.212 1.00 22.65 116 ALA C N 1
ATOM 3168 C CA . ALA C 1 116 ? 41.789 -3.872 -8.109 1.00 20.07 116 ALA C CA 1
ATOM 3169 C C . ALA C 1 116 ? 40.880 -5.011 -8.563 1.00 18.98 116 ALA C C 1
ATOM 3170 O O . ALA C 1 116 ? 40.593 -5.909 -7.768 1.00 20.21 116 ALA C O 1
ATOM 3172 N N . LEU C 1 117 ? 40.396 -4.982 -9.813 1.00 20.28 117 LEU C N 1
ATOM 3173 C CA . LEU C 1 117 ? 39.450 -5.986 -10.308 1.00 21.41 117 LEU C CA 1
ATOM 3174 C C . LEU C 1 117 ? 40.185 -7.185 -10.911 1.00 21.75 117 LEU C C 1
ATOM 3175 O O . LEU C 1 117 ? 40.127 -7.479 -12.107 1.00 20.38 117 LEU C O 1
ATOM 3180 N N . THR C 1 118 ? 40.908 -7.875 -10.037 1.00 19.39 118 THR C N 1
ATOM 3181 C CA . THR C 1 118 ? 41.614 -9.086 -10.399 1.00 18.81 118 THR C CA 1
ATOM 3182 C C . THR C 1 118 ? 40.614 -10.192 -10.744 1.00 19.22 118 THR C C 1
ATOM 3183 O O . THR C 1 118 ? 39.422 -10.086 -10.439 1.00 17.91 118 THR C O 1
ATOM 3187 N N . PRO C 1 119 ? 41.074 -11.293 -11.352 1.00 20.42 119 PRO C N 1
ATOM 3188 C CA . PRO C 1 119 ? 40.137 -12.390 -11.628 1.00 17.77 119 PRO C CA 1
ATOM 3189 C C . PRO C 1 119 ? 39.432 -12.901 -10.385 1.00 18.60 119 PRO C C 1
ATOM 3190 O O . PRO C 1 119 ? 38.226 -13.172 -10.438 1.00 18.81 119 PRO C O 1
ATOM 3194 N N . GLU C 1 120 ? 40.134 -13.004 -9.252 1.00 19.84 120 GLU C N 1
ATOM 3195 C CA . GLU C 1 120 ? 39.492 -13.511 -8.038 1.00 19.45 120 GLU C CA 1
ATOM 3196 C C . GLU C 1 120 ? 38.495 -12.514 -7.452 1.00 18.36 120 GLU C C 1
ATOM 3197 O O . GLU C 1 120 ? 37.446 -12.911 -6.938 1.00 21.55 120 GLU C O 1
ATOM 3203 N N . VAL C 1 121 ? 38.808 -11.217 -7.503 1.00 19.20 121 VAL C N 1
ATOM 3204 C CA . VAL C 1 121 ? 37.854 -10.210 -7.043 1.00 16.25 121 VAL C CA 1
ATOM 3205 C C . VAL C 1 121 ? 36.647 -10.158 -7.975 1.00 20.67 121 VAL C C 1
ATOM 3206 O O . VAL C 1 121 ? 35.502 -10.032 -7.527 1.00 18.80 121 VAL C O 1
ATOM 3210 N N . HIS C 1 122 ? 36.894 -10.250 -9.283 1.00 18.18 122 HIS C N 1
ATOM 3211 C CA . HIS C 1 122 ? 35.819 -10.330 -10.264 1.00 17.38 122 HIS C CA 1
ATOM 3212 C C . HIS C 1 122 ? 34.887 -11.497 -9.934 1.00 17.62 122 HIS C C 1
ATOM 3213 O O . HIS C 1 122 ? 33.660 -11.336 -9.887 1.00 17.82 122 HIS C O 1
ATOM 3220 N N . ALA C 1 123 ? 35.460 -12.669 -9.632 1.00 17.51 123 ALA C N 1
ATOM 3221 C CA . ALA C 1 123 ? 34.633 -13.814 -9.269 1.00 17.77 123 ALA C CA 1
ATOM 3222 C C . ALA C 1 123 ? 33.783 -13.528 -8.033 1.00 19.50 123 ALA C C 1
ATOM 3223 O O . ALA C 1 123 ? 32.593 -13.873 -7.997 1.00 24.21 123 ALA C O 1
ATOM 3225 N N . SER C 1 124 ? 34.367 -12.884 -7.019 1.00 20.81 124 SER C N 1
ATOM 3226 C CA . SER C 1 124 ? 33.621 -12.603 -5.792 1.00 22.67 124 SER C CA 1
ATOM 3227 C C . SER C 1 124 ? 32.513 -11.592 -6.050 1.00 21.06 124 SER C C 1
ATOM 3228 O O . SER C 1 124 ? 31.393 -11.737 -5.542 1.00 21.34 124 SER C O 1
ATOM 3231 N N . LEU C 1 125 ? 32.805 -10.568 -6.850 1.00 20.00 125 LEU C N 1
ATOM 3232 C CA . LEU C 1 125 ? 31.813 -9.536 -7.124 1.00 19.02 125 LEU C CA 1
ATOM 3233 C C . LEU C 1 125 ? 30.669 -10.087 -7.964 1.00 20.12 125 LEU C C 1
ATOM 3234 O O . LEU C 1 125 ? 29.507 -9.727 -7.746 1.00 20.61 125 LEU C O 1
ATOM 3239 N N . ASP C 1 126 ? 30.976 -10.995 -8.897 1.00 20.81 126 ASP C N 1
ATOM 3240 C CA . ASP C 1 126 ? 29.914 -11.636 -9.665 1.00 23.56 126 ASP C CA 1
ATOM 3241 C C . ASP C 1 126 ? 28.970 -12.408 -8.746 1.00 29.65 126 ASP C C 1
ATOM 3242 O O . ASP C 1 126 ? 27.746 -12.323 -8.891 1.00 27.30 126 ASP C O 1
ATOM 3247 N N . LYS C 1 127 ? 29.519 -13.147 -7.775 1.00 25.39 127 LYS C N 1
ATOM 3248 C CA . LYS C 1 127 ? 28.661 -13.854 -6.822 1.00 25.02 127 LYS C CA 1
ATOM 3249 C C . LYS C 1 127 ? 27.858 -12.886 -5.957 1.00 25.14 127 LYS C C 1
ATOM 3250 O O . LYS C 1 127 ? 26.690 -13.146 -5.638 1.00 27.30 127 LYS C O 1
ATOM 3256 N N . PHE C 1 128 ? 28.472 -11.780 -5.541 1.00 23.22 128 PHE C N 1
ATOM 3257 C CA . PHE C 1 128 ? 27.742 -10.781 -4.770 1.00 20.11 128 PHE C CA 1
ATOM 3258 C C . PHE C 1 128 ? 26.586 -10.186 -5.575 1.00 24.73 128 PHE C C 1
ATOM 3259 O O . PHE C 1 128 ? 25.468 -10.057 -5.066 1.00 25.59 128 PHE C O 1
ATOM 3267 N N . LEU C 1 129 ? 26.846 -9.789 -6.826 1.00 22.16 129 LEU C N 1
ATOM 3268 C CA . LEU C 1 129 ? 25.790 -9.204 -7.652 1.00 22.78 129 LEU C CA 1
ATOM 3269 C C . LEU C 1 129 ? 24.684 -10.208 -7.936 1.00 27.15 129 LEU C C 1
ATOM 3270 O O . LEU C 1 129 ? 23.502 -9.846 -7.970 1.00 25.46 129 LEU C O 1
ATOM 3275 N N A CYS C 1 130 ? 25.046 -11.475 -8.159 0.48 25.51 130 CYS C N 1
ATOM 3276 N N B CYS C 1 130 ? 25.042 -11.478 -8.143 0.52 25.54 130 CYS C N 1
ATOM 3277 C CA A CYS C 1 130 ? 24.031 -12.510 -8.335 0.48 32.26 130 CYS C CA 1
ATOM 3278 C CA B CYS C 1 130 ? 24.021 -12.504 -8.338 0.52 32.27 130 CYS C CA 1
ATOM 3279 C C A CYS C 1 130 ? 23.178 -12.666 -7.081 0.48 31.30 130 CYS C C 1
ATOM 3280 C C B CYS C 1 130 ? 23.181 -12.699 -7.081 0.52 31.28 130 CYS C C 1
ATOM 3281 O O A CYS C 1 130 ? 21.954 -12.831 -7.170 0.48 30.58 130 CYS C O 1
ATOM 3282 O O B CYS C 1 130 ? 21.966 -12.921 -7.169 0.52 30.65 130 CYS C O 1
ATOM 3287 N N . ALA C 1 131 ? 23.806 -12.611 -5.902 1.00 26.25 131 ALA C N 1
ATOM 3288 C CA . ALA C 1 131 ? 23.058 -12.727 -4.654 1.00 26.27 131 ALA C CA 1
ATOM 3289 C C . ALA C 1 131 ? 22.099 -11.555 -4.470 1.00 34.89 131 ALA C C 1
ATOM 3290 O O . ALA C 1 131 ? 20.965 -11.739 -4.012 1.00 32.28 131 ALA C O 1
ATOM 3292 N N . VAL C 1 132 ? 22.536 -10.341 -4.816 1.00 26.51 132 VAL C N 1
ATOM 3293 C CA . VAL C 1 132 ? 21.645 -9.184 -4.753 1.00 23.68 132 VAL C CA 1
ATOM 3294 C C . VAL C 1 132 ? 20.471 -9.368 -5.702 1.00 25.69 132 VAL C C 1
ATOM 3295 O O . VAL C 1 132 ? 19.310 -9.129 -5.340 1.00 25.66 132 VAL C O 1
ATOM 3299 N N . GLY C 1 133 ? 20.754 -9.809 -6.928 1.00 22.70 133 GLY C N 1
ATOM 3300 C CA . GLY C 1 133 ? 19.691 -9.997 -7.898 1.00 25.18 133 GLY C CA 1
ATOM 3301 C C . GLY C 1 133 ? 18.664 -11.014 -7.445 1.00 30.88 133 GLY C C 1
ATOM 3302 O O . GLY C 1 133 ? 17.470 -10.860 -7.707 1.00 30.11 133 GLY C O 1
ATOM 3303 N N . THR C 1 134 ? 19.107 -12.060 -6.744 1.00 27.39 134 THR C N 1
ATOM 3304 C CA . THR C 1 134 ? 18.143 -13.037 -6.242 1.00 27.00 134 THR C CA 1
ATOM 3305 C C . THR C 1 134 ? 17.252 -12.439 -5.158 1.00 31.58 134 THR C C 1
ATOM 3306 O O . THR C 1 134 ? 16.053 -12.735 -5.103 1.00 37.64 134 THR C O 1
ATOM 3310 N N . VAL C 1 135 ? 17.810 -11.596 -4.286 1.00 27.16 135 VAL C N 1
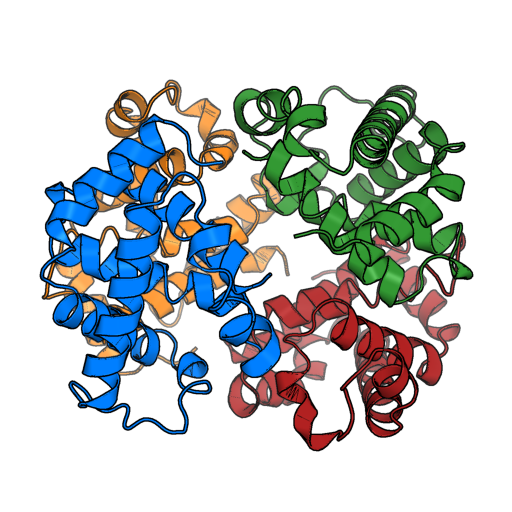ATOM 3311 C CA . VAL C 1 135 ? 16.984 -10.946 -3.275 1.00 27.38 135 VAL C CA 1
ATOM 3312 C C . VAL C 1 135 ? 15.962 -10.024 -3.930 1.00 32.58 135 VAL C C 1
ATOM 3313 O O . VAL C 1 135 ? 14.792 -9.993 -3.536 1.00 26.65 135 VAL C O 1
ATOM 3317 N N . LEU C 1 136 ? 16.379 -9.258 -4.941 1.00 26.89 136 LEU C N 1
ATOM 3318 C CA . LEU C 1 136 ? 15.457 -8.293 -5.531 1.00 24.20 136 LEU C CA 1
ATOM 3319 C C . LEU C 1 136 ? 14.398 -8.941 -6.418 1.00 25.91 136 LEU C C 1
ATOM 3320 O O . LEU C 1 136 ? 13.369 -8.310 -6.683 1.00 27.79 136 LEU C O 1
ATOM 3325 N N . THR C 1 137 ? 14.612 -10.171 -6.863 1.00 28.46 137 THR C N 1
ATOM 3326 C CA . THR C 1 137 ? 13.584 -10.848 -7.692 1.00 31.22 137 THR C CA 1
ATOM 3327 C C . THR C 1 137 ? 12.758 -11.851 -6.868 1.00 38.34 137 THR C C 1
ATOM 3328 O O . THR C 1 137 ? 11.908 -12.516 -7.436 1.00 36.21 137 THR C O 1
ATOM 3332 N N . ALA C 1 138 ? 12.993 -11.919 -5.569 1.00 34.04 138 ALA C N 1
ATOM 3333 C CA . ALA C 1 138 ? 12.311 -12.914 -4.710 1.00 47.62 138 ALA C CA 1
ATOM 3334 C C . ALA C 1 138 ? 10.839 -12.558 -4.512 1.00 52.78 138 ALA C C 1
ATOM 3335 O O . ALA C 1 138 ? 10.563 -11.389 -4.404 1.00 48.48 138 ALA C O 1
ATOM 3337 N N . VAL D 2 1 ? 22.358 -8.901 -38.599 1.00 56.08 1 VAL D N 1
ATOM 3338 C CA . VAL D 2 1 ? 22.231 -7.582 -37.989 1.00 36.51 1 VAL D CA 1
ATOM 3339 C C . VAL D 2 1 ? 22.794 -6.501 -38.912 1.00 33.42 1 VAL D C 1
ATOM 3340 O O . VAL D 2 1 ? 23.490 -6.796 -39.887 1.00 46.14 1 VAL D O 1
ATOM 3344 N N . HIS D 2 2 ? 22.413 -5.258 -38.655 1.00 41.87 2 HIS D N 1
ATOM 3345 C CA . HIS D 2 2 ? 22.985 -4.155 -39.458 1.00 34.67 2 HIS D CA 1
ATOM 3346 C C . HIS D 2 2 ? 23.894 -3.289 -38.595 1.00 43.27 2 HIS D C 1
ATOM 3347 O O . HIS D 2 2 ? 23.630 -3.102 -37.425 1.00 44.74 2 HIS D O 1
ATOM 3354 N N . TRP D 2 3 ? 24.899 -2.756 -39.249 1.00 26.20 3 TRP D N 1
ATOM 3355 C CA . TRP D 2 3 ? 25.976 -1.981 -38.622 1.00 26.12 3 TRP D CA 1
ATOM 3356 C C . TRP D 2 3 ? 25.997 -0.540 -39.131 1.00 38.86 3 TRP D C 1
ATOM 3357 O O . TRP D 2 3 ? 26.090 -0.309 -40.341 1.00 29.95 3 TRP D O 1
ATOM 3368 N N . SER D 2 4 ? 25.969 0.425 -38.212 1.00 25.50 4 SER D N 1
ATOM 3369 C CA . SER D 2 4 ? 26.084 1.827 -38.590 1.00 26.27 4 SER D CA 1
ATOM 3370 C C . SER D 2 4 ? 27.547 2.199 -38.824 1.00 24.70 4 SER D C 1
ATOM 3371 O O . SER D 2 4 ? 28.471 1.484 -38.429 1.00 23.43 4 SER D O 1
ATOM 3374 N N . ALA D 2 5 ? 27.754 3.341 -39.488 1.00 23.52 5 ALA D N 1
ATOM 3375 C CA . ALA D 2 5 ? 29.110 3.832 -39.695 1.00 24.17 5 ALA D CA 1
ATOM 3376 C C . ALA D 2 5 ? 29.823 4.057 -38.368 1.00 22.48 5 ALA D C 1
ATOM 3377 O O . ALA D 2 5 ? 31.013 3.738 -38.236 1.00 24.32 5 ALA D O 1
ATOM 3379 N N . GLU D 2 6 ? 29.120 4.617 -37.377 1.00 25.98 6 GLU D N 1
ATOM 3380 C CA . GLU D 2 6 ? 29.766 4.878 -36.093 1.00 20.62 6 GLU D CA 1
ATOM 3381 C C . GLU D 2 6 ? 30.134 3.577 -35.396 1.00 23.20 6 GLU D C 1
ATOM 3382 O O . GLU D 2 6 ? 31.228 3.470 -34.827 1.00 21.72 6 GLU D O 1
ATOM 3388 N N . GLU D 2 7 ? 29.259 2.570 -35.465 1.00 21.24 7 GLU D N 1
ATOM 3389 C CA . GLU D 2 7 ? 29.572 1.277 -34.857 1.00 24.84 7 GLU D CA 1
ATOM 3390 C C . GLU D 2 7 ? 30.813 0.661 -35.485 1.00 24.86 7 GLU D C 1
ATOM 3391 O O . GLU D 2 7 ? 31.694 0.159 -34.777 1.00 23.70 7 GLU D O 1
ATOM 3397 N N . LYS D 2 8 ? 30.900 0.682 -36.820 1.00 20.95 8 LYS D N 1
ATOM 3398 C CA . LYS D 2 8 ? 32.076 0.127 -37.479 1.00 20.79 8 LYS D CA 1
ATOM 3399 C C . LYS D 2 8 ? 33.344 0.852 -37.054 1.00 21.18 8 LYS D C 1
ATOM 3400 O O . LYS D 2 8 ? 34.379 0.214 -36.823 1.00 23.13 8 LYS D O 1
ATOM 3406 N N . GLN D 2 9 ? 33.284 2.187 -36.948 1.00 20.18 9 GLN D N 1
ATOM 3407 C CA . GLN D 2 9 ? 34.452 2.959 -36.533 1.00 24.19 9 GLN D CA 1
ATOM 3408 C C . GLN D 2 9 ? 34.877 2.608 -35.111 1.00 20.99 9 GLN D C 1
ATOM 3409 O O . GLN D 2 9 ? 36.074 2.481 -34.824 1.00 23.20 9 GLN D O 1
ATOM 3415 N N . LEU D 2 10 ? 33.909 2.465 -34.204 1.00 19.22 10 LEU D N 1
ATOM 3416 C CA . LEU D 2 10 ? 34.224 2.112 -32.820 1.00 20.92 10 LEU D CA 1
ATOM 3417 C C . LEU D 2 10 ? 34.864 0.729 -32.732 1.00 23.18 10 LEU D C 1
ATOM 3418 O O . LEU D 2 10 ? 35.798 0.515 -31.947 1.00 24.27 10 LEU D O 1
ATOM 3423 N N . ILE D 2 11 ? 34.382 -0.224 -33.535 1.00 19.17 11 ILE D N 1
ATOM 3424 C CA . ILE D 2 11 ? 34.909 -1.586 -33.488 1.00 20.82 11 ILE D CA 1
ATOM 3425 C C . ILE D 2 11 ? 36.301 -1.655 -34.113 1.00 22.17 11 ILE D C 1
ATOM 3426 O O . ILE D 2 11 ? 37.254 -2.148 -33.496 1.00 22.06 11 ILE D O 1
ATOM 3431 N N . THR D 2 12 ? 36.442 -1.176 -35.352 1.00 24.36 12 THR D N 1
ATOM 3432 C CA . THR D 2 12 ? 37.747 -1.242 -36.007 1.00 23.13 12 THR D CA 1
ATOM 3433 C C . THR D 2 12 ? 38.775 -0.355 -35.315 1.00 23.18 12 THR D C 1
ATOM 3434 O O . THR D 2 12 ? 39.953 -0.723 -35.242 1.00 25.45 12 THR D O 1
ATOM 3438 N N . GLY D 2 13 ? 38.349 0.794 -34.786 1.00 19.72 13 GLY D N 1
ATOM 3439 C CA . GLY D 2 13 ? 39.274 1.682 -34.097 1.00 22.39 13 GLY D CA 1
ATOM 3440 C C . GLY D 2 13 ? 39.844 1.072 -32.832 1.00 26.68 13 GLY D C 1
ATOM 3441 O O . GLY D 2 13 ? 41.056 1.107 -32.601 1.00 25.96 13 GLY D O 1
ATOM 3442 N N . LEU D 2 14 ? 38.977 0.510 -31.989 1.00 21.51 14 LEU D N 1
ATOM 3443 C CA . LEU D 2 14 ? 39.460 -0.138 -30.776 1.00 19.35 14 LEU D CA 1
ATOM 3444 C C . LEU D 2 14 ? 40.290 -1.368 -31.106 1.00 21.53 14 LEU D C 1
ATOM 3445 O O . LEU D 2 14 ? 41.304 -1.635 -30.448 1.00 21.54 14 LEU D O 1
ATOM 3450 N N . TRP D 2 15 ? 39.878 -2.130 -32.121 1.00 20.01 15 TRP D N 1
ATOM 3451 C CA . TRP D 2 15 ? 40.577 -3.372 -32.438 1.00 20.09 15 TRP D CA 1
ATOM 3452 C C . TRP D 2 15 ? 42.057 -3.137 -32.722 1.00 21.50 15 TRP D C 1
ATOM 3453 O O . TRP D 2 15 ? 42.909 -3.941 -32.318 1.00 21.83 15 TRP D O 1
ATOM 3464 N N . GLY D 2 16 ? 42.390 -2.034 -33.398 1.00 20.66 16 GLY D N 1
ATOM 3465 C CA . GLY D 2 16 ? 43.784 -1.773 -33.713 1.00 23.83 16 GLY D CA 1
ATOM 3466 C C . GLY D 2 16 ? 44.664 -1.544 -32.501 1.00 22.73 16 GLY D C 1
ATOM 3467 O O . GLY D 2 16 ? 45.893 -1.602 -32.618 1.00 27.29 16 GLY D O 1
ATOM 3468 N N . LYS D 2 17 ? 44.073 -1.285 -31.340 1.00 19.99 17 LYS D N 1
ATOM 3469 C CA . LYS D 2 17 ? 44.815 -1.058 -30.109 1.00 18.91 17 LYS D CA 1
ATOM 3470 C C . LYS D 2 17 ? 44.785 -2.250 -29.151 1.00 17.91 17 LYS D C 1
ATOM 3471 O O . LYS D 2 17 ? 45.385 -2.188 -28.072 1.00 20.13 17 LYS D O 1
ATOM 3477 N N . VAL D 2 18 ? 44.097 -3.326 -29.511 1.00 16.65 18 VAL D N 1
ATOM 3478 C CA . VAL D 2 18 ? 43.943 -4.465 -28.606 1.00 16.91 18 VAL D CA 1
ATOM 3479 C C . VAL D 2 18 ? 45.227 -5.286 -28.568 1.00 18.45 18 VAL D C 1
ATOM 3480 O O . VAL D 2 18 ? 45.789 -5.649 -29.612 1.00 19.84 18 VAL D O 1
ATOM 3484 N N . ASN D 2 19 ? 45.676 -5.623 -27.362 1.00 18.20 19 ASN D N 1
ATOM 3485 C CA . ASN D 2 19 ? 46.788 -6.560 -27.202 1.00 18.31 19 ASN D CA 1
ATOM 3486 C C . ASN D 2 19 ? 46.191 -7.957 -27.275 1.00 19.86 19 ASN D C 1
ATOM 3487 O O . ASN D 2 19 ? 45.628 -8.457 -26.301 1.00 19.79 19 ASN D O 1
ATOM 3492 N N . VAL D 2 20 ? 46.279 -8.577 -28.446 1.00 17.37 20 VAL D N 1
ATOM 3493 C CA . VAL D 2 20 ? 45.549 -9.817 -28.685 1.00 21.32 20 VAL D CA 1
ATOM 3494 C C . VAL D 2 20 ? 46.030 -10.911 -27.738 1.00 19.69 20 VAL D C 1
ATOM 3495 O O . VAL D 2 20 ? 45.230 -11.625 -27.120 1.00 18.94 20 VAL D O 1
ATOM 3499 N N . ALA D 2 21 ? 47.343 -11.037 -27.576 1.00 20.40 21 ALA D N 1
ATOM 3500 C CA . ALA D 2 21 ? 47.871 -12.077 -26.700 1.00 18.97 21 ALA D CA 1
ATOM 3501 C C . ALA D 2 21 ? 47.442 -11.862 -25.248 1.00 19.80 21 ALA D C 1
ATOM 3502 O O . ALA D 2 21 ? 46.973 -12.799 -24.585 1.00 21.51 21 ALA D O 1
ATOM 3504 N N . ASP D 2 22 ? 47.595 -10.636 -24.733 1.00 17.07 22 ASP D N 1
ATOM 3505 C CA . ASP D 2 22 ? 47.330 -10.384 -23.318 1.00 18.63 22 ASP D CA 1
ATOM 3506 C C . ASP D 2 22 ? 45.840 -10.366 -23.019 1.00 17.91 22 ASP D C 1
ATOM 3507 O O . ASP D 2 22 ? 45.396 -10.952 -22.023 1.00 20.15 22 ASP D O 1
ATOM 3512 N N . CYS D 2 23 ? 45.050 -9.678 -23.856 1.00 16.41 23 CYS D N 1
ATOM 3513 C CA . CYS D 2 23 ? 43.605 -9.637 -23.633 1.00 17.75 23 CYS D CA 1
ATOM 3514 C C . CYS D 2 23 ? 42.983 -11.012 -23.827 1.00 16.79 23 CYS D C 1
ATOM 3515 O O . CYS D 2 23 ? 42.068 -11.394 -23.083 1.00 17.05 23 CYS D O 1
ATOM 3518 N N . GLY D 2 24 ? 43.476 -11.773 -24.803 1.00 17.92 24 GLY D N 1
ATOM 3519 C CA . GLY D 2 24 ? 42.924 -13.102 -25.029 1.00 16.58 24 GLY D CA 1
ATOM 3520 C C . GLY D 2 24 ? 43.234 -14.046 -23.886 1.00 15.85 24 GLY D C 1
ATOM 3521 O O . GLY D 2 24 ? 42.362 -14.783 -23.407 1.00 16.35 24 GLY D O 1
ATOM 3522 N N . ALA D 2 25 ? 44.483 -14.040 -23.428 1.00 16.42 25 ALA D N 1
ATOM 3523 C CA . ALA D 2 25 ? 44.848 -14.869 -22.284 1.00 15.91 25 ALA D CA 1
ATOM 3524 C C . ALA D 2 25 ? 44.040 -14.476 -21.056 1.00 16.90 25 ALA D C 1
ATOM 3525 O O . ALA D 2 25 ? 43.576 -15.339 -20.305 1.00 17.51 25 ALA D O 1
ATOM 3527 N N . GLU D 2 26 ? 43.859 -13.172 -20.838 1.00 15.75 26 GLU D N 1
ATOM 3528 C CA . GLU D 2 26 ? 43.154 -12.713 -19.649 1.00 16.13 26 GLU D CA 1
ATOM 3529 C C . GLU D 2 26 ? 41.682 -13.096 -19.699 1.00 15.01 26 GLU D C 1
ATOM 3530 O O . GLU D 2 26 ? 41.092 -13.480 -18.680 1.00 16.84 26 GLU D O 1
ATOM 3536 N N . ALA D 2 27 ? 41.057 -12.984 -20.869 1.00 14.43 27 ALA D N 1
ATOM 3537 C CA . ALA D 2 27 ? 39.639 -13.299 -20.977 1.00 13.87 27 ALA D CA 1
ATOM 3538 C C . ALA D 2 27 ? 39.412 -14.775 -20.734 1.00 13.93 27 ALA D C 1
ATOM 3539 O O . ALA D 2 27 ? 38.489 -15.155 -20.016 1.00 16.00 27 ALA D O 1
ATOM 3541 N N . LEU D 2 28 ? 40.235 -15.625 -21.334 1.00 14.35 28 LEU D N 1
ATOM 3542 C CA . LEU D 2 28 ? 40.055 -17.057 -21.098 1.00 15.80 28 LEU D CA 1
ATOM 3543 C C . LEU D 2 28 ? 40.330 -17.435 -19.645 1.00 17.23 28 LEU D C 1
ATOM 3544 O O . LEU D 2 28 ? 39.596 -18.249 -19.054 1.00 15.48 28 LEU D O 1
ATOM 3549 N N . ALA D 2 29 ? 41.391 -16.884 -19.051 1.00 14.86 29 ALA D N 1
ATOM 3550 C CA . ALA D 2 29 ? 41.673 -17.192 -17.651 1.00 14.90 29 ALA D CA 1
ATOM 3551 C C . ALA D 2 29 ? 40.528 -16.732 -16.757 1.00 16.99 29 ALA D C 1
ATOM 3552 O O . ALA D 2 29 ? 40.119 -17.452 -15.841 1.00 14.54 29 ALA D O 1
ATOM 3554 N N . ARG D 2 30 ? 39.961 -15.549 -17.030 1.00 14.18 30 ARG D N 1
ATOM 3555 C CA . ARG D 2 30 ? 38.828 -15.098 -16.234 1.00 15.32 30 ARG D CA 1
ATOM 3556 C C . ARG D 2 30 ? 37.621 -16.011 -16.412 1.00 16.17 30 ARG D C 1
ATOM 3557 O O . ARG D 2 30 ? 36.863 -16.238 -15.453 1.00 17.39 30 ARG D O 1
ATOM 3565 N N . LEU D 2 31 ? 37.394 -16.528 -17.623 1.00 13.91 31 LEU D N 1
ATOM 3566 C CA . LEU D 2 31 ? 36.279 -17.450 -17.804 1.00 15.00 31 LEU D CA 1
ATOM 3567 C C . LEU D 2 31 ? 36.440 -18.646 -16.884 1.00 14.10 31 LEU D C 1
ATOM 3568 O O . LEU D 2 31 ? 35.484 -19.079 -16.221 1.00 15.38 31 LEU D O 1
ATOM 3573 N N . LEU D 2 32 ? 37.647 -19.203 -16.845 1.00 13.28 32 LEU D N 1
ATOM 3574 C CA . LEU D 2 32 ? 37.876 -20.425 -16.069 1.00 13.97 32 LEU D CA 1
ATOM 3575 C C . LEU D 2 32 ? 37.846 -20.166 -14.572 1.00 15.04 32 LEU D C 1
ATOM 3576 O O . LEU D 2 32 ? 37.525 -21.076 -13.797 1.00 16.12 32 LEU D O 1
ATOM 3581 N N . ILE D 2 33 ? 38.204 -18.960 -14.144 1.00 15.39 33 ILE D N 1
ATOM 3582 C CA . ILE D 2 33 ? 38.216 -18.612 -12.733 1.00 17.26 33 ILE D CA 1
ATOM 3583 C C . ILE D 2 33 ? 36.840 -18.152 -12.255 1.00 16.46 33 ILE D C 1
ATOM 3584 O O . ILE D 2 33 ? 36.404 -18.536 -11.173 1.00 18.25 33 ILE D O 1
ATOM 3589 N N . VAL D 2 34 ? 36.136 -17.323 -13.043 1.00 15.51 34 VAL D N 1
ATOM 3590 C CA . VAL D 2 34 ? 34.840 -16.781 -12.641 1.00 14.80 34 VAL D CA 1
ATOM 3591 C C . VAL D 2 34 ? 33.725 -17.803 -12.800 1.00 14.81 34 VAL D C 1
ATOM 3592 O O . VAL D 2 34 ? 32.764 -17.798 -12.020 1.00 17.73 34 VAL D O 1
ATOM 3596 N N . TYR D 2 35 ? 33.829 -18.690 -13.793 1.00 14.24 35 TYR D N 1
ATOM 3597 C CA . TYR D 2 35 ? 32.801 -19.692 -14.099 1.00 14.46 35 TYR D CA 1
ATOM 3598 C C . TYR D 2 35 ? 33.482 -21.051 -14.155 1.00 16.82 35 TYR D C 1
ATOM 3599 O O . TYR D 2 35 ? 33.701 -21.601 -15.238 1.00 14.99 35 TYR D O 1
ATOM 3608 N N . PRO D 2 36 ? 33.807 -21.634 -12.996 1.00 16.85 36 PRO D N 1
ATOM 3609 C CA . PRO D 2 36 ? 34.770 -22.754 -12.981 1.00 18.12 36 PRO D CA 1
ATOM 3610 C C . PRO D 2 36 ? 34.273 -24.017 -13.659 1.00 14.75 36 PRO D C 1
ATOM 3611 O O . PRO D 2 36 ? 35.093 -24.886 -14.000 1.00 16.44 36 PRO D O 1
ATOM 3615 N N . TRP D 2 37 ? 32.964 -24.145 -13.904 1.00 15.99 37 TRP D N 1
ATOM 3616 C CA . TRP D 2 37 ? 32.520 -25.321 -14.647 1.00 15.09 37 TRP D CA 1
ATOM 3617 C C . TRP D 2 37 ? 33.095 -25.365 -16.055 1.00 18.13 37 TRP D C 1
ATOM 3618 O O . TRP D 2 37 ? 33.166 -26.443 -16.647 1.00 17.57 37 TRP D O 1
ATOM 3629 N N A THR D 2 38 ? 33.526 -24.216 -16.597 0.91 14.67 38 THR D N 1
ATOM 3630 N N B THR D 2 38 ? 33.491 -24.222 -16.625 0.09 14.78 38 THR D N 1
ATOM 3631 C CA A THR D 2 38 ? 34.084 -24.211 -17.938 0.91 15.35 38 THR D CA 1
ATOM 3632 C CA B THR D 2 38 ? 34.067 -24.272 -17.964 0.09 15.48 38 THR D CA 1
ATOM 3633 C C A THR D 2 38 ? 35.401 -24.970 -17.996 0.91 15.95 38 THR D C 1
ATOM 3634 C C B THR D 2 38 ? 35.416 -24.972 -17.999 0.09 16.01 38 THR D C 1
ATOM 3635 O O A THR D 2 38 ? 35.812 -25.373 -19.080 0.91 17.94 38 THR D O 1
ATOM 3636 O O B THR D 2 38 ? 35.899 -25.285 -19.091 0.09 17.81 38 THR D O 1
ATOM 3643 N N . GLN D 2 39 ? 36.033 -25.220 -16.840 1.00 16.32 39 GLN D N 1
ATOM 3644 C CA . GLN D 2 39 ? 37.281 -25.974 -16.820 1.00 16.15 39 GLN D CA 1
ATOM 3645 C C . GLN D 2 39 ? 37.092 -27.385 -17.342 1.00 16.98 39 GLN D C 1
ATOM 3646 O O . GLN D 2 39 ? 38.063 -28.006 -17.815 1.00 17.59 39 GLN D O 1
ATOM 3652 N N . ARG D 2 40 ? 35.870 -27.873 -17.292 1.00 16.44 40 ARG D N 1
ATOM 3653 C CA . ARG D 2 40 ? 35.623 -29.252 -17.762 1.00 16.99 40 ARG D CA 1
ATOM 3654 C C . ARG D 2 40 ? 35.989 -29.404 -19.241 1.00 16.75 40 ARG D C 1
ATOM 3655 O O . ARG D 2 40 ? 36.353 -30.461 -19.625 1.00 20.98 40 ARG D O 1
ATOM 3663 N N . PHE D 2 41 ? 35.868 -28.351 -20.030 1.00 16.87 41 PHE D N 1
ATOM 3664 C CA . PHE D 2 41 ? 36.161 -28.416 -21.455 1.00 16.64 41 PHE D CA 1
ATOM 3665 C C . PHE D 2 41 ? 37.650 -28.370 -21.770 1.00 19.83 41 PHE D C 1
ATOM 3666 O O . PHE D 2 41 ? 38.033 -28.683 -22.900 1.00 19.38 41 PHE D O 1
ATOM 3674 N N . PHE D 2 42 ? 38.492 -28.019 -20.800 1.00 16.90 42 PHE D N 1
ATOM 3675 C CA . PHE D 2 42 ? 39.899 -27.729 -21.045 1.00 15.63 42 PHE D CA 1
ATOM 3676 C C . PHE D 2 42 ? 40.849 -28.621 -20.251 1.00 19.23 42 PHE D C 1
ATOM 3677 O O . PHE D 2 42 ? 41.988 -28.238 -19.990 1.00 20.07 42 PHE D O 1
ATOM 3685 N N . ALA D 2 43 ? 40.416 -29.844 -19.909 1.00 20.88 43 ALA D N 1
ATOM 3686 C CA . ALA D 2 43 ? 41.287 -30.760 -19.179 1.00 21.22 43 ALA D CA 1
ATOM 3687 C C . ALA D 2 43 ? 42.557 -31.090 -19.958 1.00 21.90 43 ALA D C 1
ATOM 3688 O O . ALA D 2 43 ? 43.597 -31.381 -19.350 1.00 22.55 43 ALA D O 1
ATOM 3690 N N . SER D 2 44 ? 42.510 -31.040 -21.294 1.00 19.56 44 SER D N 1
ATOM 3691 C CA . SER D 2 44 ? 43.720 -31.290 -22.076 1.00 17.60 44 SER D CA 1
ATOM 3692 C C . SER D 2 44 ? 44.796 -30.244 -21.829 1.00 19.34 44 SER D C 1
ATOM 3693 O O . SER D 2 44 ? 45.946 -30.439 -22.241 1.00 21.40 44 SER D O 1
ATOM 3696 N N . PHE D 2 45 ? 44.450 -29.131 -21.177 1.00 17.41 45 PHE D N 1
ATOM 3697 C CA . PHE D 2 45 ? 45.424 -28.079 -20.932 1.00 18.28 45 PHE D CA 1
ATOM 3698 C C . PHE D 2 45 ? 46.244 -28.320 -19.677 1.00 23.18 45 PHE D C 1
ATOM 3699 O O . PHE D 2 45 ? 47.175 -27.550 -19.419 1.00 22.07 45 PHE D O 1
ATOM 3707 N N . GLY D 2 46 ? 45.918 -29.340 -18.903 1.00 21.16 46 GLY D N 1
ATOM 3708 C CA . GLY D 2 46 ? 46.713 -29.702 -17.729 1.00 20.21 46 GLY D CA 1
ATOM 3709 C C . GLY D 2 46 ? 46.238 -28.990 -16.470 1.00 18.71 46 GLY D C 1
ATOM 3710 O O . GLY D 2 46 ? 45.071 -29.098 -16.089 1.00 24.50 46 GLY D O 1
ATOM 3711 N N . ASN D 2 47 ? 47.150 -28.264 -15.836 1.00 23.75 47 ASN D N 1
ATOM 3712 C CA . ASN D 2 47 ? 46.940 -27.753 -14.486 1.00 21.86 47 ASN D CA 1
ATOM 3713 C C . ASN D 2 47 ? 46.063 -26.505 -14.523 1.00 21.89 47 ASN D C 1
ATOM 3714 O O . ASN D 2 47 ? 46.525 -25.419 -14.880 1.00 21.57 47 ASN D O 1
ATOM 3719 N N . LEU D 2 48 ? 44.799 -26.664 -14.131 1.00 20.30 48 LEU D N 1
ATOM 3720 C CA . LEU D 2 48 ? 43.858 -25.565 -13.933 1.00 19.92 48 LEU D CA 1
ATOM 3721 C C . LEU D 2 48 ? 43.386 -25.486 -12.481 1.00 20.57 48 LEU D C 1
ATOM 3722 O O . LEU D 2 48 ? 42.269 -25.030 -12.210 1.00 21.99 48 LEU D O 1
ATOM 3727 N N . SER D 2 49 ? 44.236 -25.904 -11.531 1.00 25.19 49 SER D N 1
ATOM 3728 C CA . SER D 2 49 ? 43.790 -26.180 -10.166 1.00 27.26 49 SER D CA 1
ATOM 3729 C C . SER D 2 49 ? 43.681 -24.946 -9.278 1.00 24.84 49 SER D C 1
ATOM 3730 O O . SER D 2 49 ? 43.229 -25.068 -8.131 1.00 25.44 49 SER D O 1
ATOM 3733 N N . SER D 2 50 ? 44.102 -23.782 -9.751 1.00 19.29 50 SER D N 1
ATOM 3734 C CA . SER D 2 50 ? 44.055 -22.565 -8.957 1.00 17.74 50 SER D CA 1
ATOM 3735 C C . SER D 2 50 ? 44.104 -21.382 -9.904 1.00 21.89 50 SER D C 1
ATOM 3736 O O . SER D 2 50 ? 44.511 -21.532 -11.063 1.00 19.18 50 SER D O 1
ATOM 3739 N N . PRO D 2 51 ? 43.686 -20.199 -9.452 1.00 17.88 51 PRO D N 1
ATOM 3740 C CA . PRO D 2 51 ? 43.856 -19.000 -10.283 1.00 17.66 51 PRO D CA 1
ATOM 3741 C C . PRO D 2 51 ? 45.286 -18.797 -10.732 1.00 18.66 51 PRO D C 1
ATOM 3742 O O . PRO D 2 51 ? 45.518 -18.468 -11.898 1.00 21.92 51 PRO D O 1
ATOM 3746 N N . THR D 2 52 ? 46.255 -19.010 -9.839 1.00 20.68 52 THR D N 1
ATOM 3747 C CA . THR D 2 52 ? 47.656 -18.879 -10.222 1.00 21.32 52 THR D CA 1
ATOM 3748 C C . THR D 2 52 ? 48.027 -19.874 -11.317 1.00 20.67 52 THR D C 1
ATOM 3749 O O . THR D 2 52 ? 48.683 -19.507 -12.299 1.00 22.84 52 THR D O 1
ATOM 3753 N N . ALA D 2 53 ? 47.614 -21.138 -11.168 1.00 19.08 53 ALA D N 1
ATOM 3754 C CA . ALA D 2 53 ? 47.922 -22.127 -12.197 1.00 17.70 53 ALA D CA 1
ATOM 3755 C C . ALA D 2 53 ? 47.290 -21.759 -13.536 1.00 18.28 53 ALA D C 1
ATOM 3756 O O . ALA D 2 53 ? 47.924 -21.911 -14.589 1.00 20.44 53 ALA D O 1
ATOM 3758 N N . ILE D 2 54 ? 46.033 -21.300 -13.516 1.00 16.62 54 ILE D N 1
ATOM 3759 C CA . ILE D 2 54 ? 45.339 -20.936 -14.750 1.00 14.81 54 ILE D CA 1
ATOM 3760 C C . ILE D 2 54 ? 46.043 -19.781 -15.440 1.00 16.69 54 ILE D C 1
ATOM 3761 O O . ILE D 2 54 ? 46.299 -19.823 -16.649 1.00 18.56 54 ILE D O 1
ATOM 3766 N N . LEU D 2 55 ? 46.360 -18.725 -14.672 1.00 18.41 55 LEU D N 1
ATOM 3767 C CA . LEU D 2 55 ? 46.970 -17.526 -15.237 1.00 17.90 55 LEU D CA 1
ATOM 3768 C C . LEU D 2 55 ? 48.382 -17.790 -15.754 1.00 23.72 55 LEU D C 1
ATOM 3769 O O . LEU D 2 55 ? 48.855 -17.081 -16.652 1.00 30.13 55 LEU D O 1
ATOM 3774 N N . GLY D 2 56 ? 49.067 -18.785 -15.206 1.00 20.64 56 GLY D N 1
ATOM 3775 C CA . GLY D 2 56 ? 50.388 -19.144 -15.681 1.00 24.07 56 GLY D CA 1
ATOM 3776 C C . GLY D 2 56 ? 50.442 -20.294 -16.661 1.00 25.55 56 GLY D C 1
ATOM 3777 O O . GLY D 2 56 ? 51.535 -20.661 -17.101 1.00 26.13 56 GLY D O 1
ATOM 3778 N N . ASN D 2 57 ? 49.304 -20.881 -17.011 1.00 18.47 57 ASN D N 1
ATOM 3779 C CA . ASN D 2 57 ? 49.283 -22.063 -17.862 1.00 20.28 57 ASN D CA 1
ATOM 3780 C C . ASN D 2 57 ? 49.552 -21.674 -19.317 1.00 17.68 57 ASN D C 1
ATOM 3781 O O . ASN D 2 57 ? 48.795 -20.886 -19.898 1.00 17.20 57 ASN D O 1
ATOM 3786 N N . PRO D 2 58 ? 50.609 -22.183 -19.945 1.00 18.73 58 PRO D N 1
ATOM 3787 C CA . PRO D 2 58 ? 50.911 -21.734 -21.309 1.00 17.18 58 PRO D CA 1
ATOM 3788 C C . PRO D 2 58 ? 49.868 -22.162 -22.328 1.00 15.58 58 PRO D C 1
ATOM 3789 O O . PRO D 2 58 ? 49.680 -21.471 -23.343 1.00 17.88 58 PRO D O 1
ATOM 3793 N N . MET D 2 59 ? 49.166 -23.274 -22.084 1.00 18.32 59 MET D N 1
ATOM 3794 C CA . MET D 2 59 ? 48.117 -23.676 -23.019 1.00 17.49 59 MET D CA 1
ATOM 3795 C C . MET D 2 59 ? 46.887 -22.776 -22.908 1.00 16.13 59 MET D C 1
ATOM 3796 O O . MET D 2 59 ? 46.254 -22.467 -23.927 1.00 17.91 59 MET D O 1
ATOM 3801 N N . VAL D 2 60 ? 46.555 -22.321 -21.696 1.00 16.62 60 VAL D N 1
ATOM 3802 C CA . VAL D 2 60 ? 45.496 -21.320 -21.540 1.00 17.88 60 VAL D CA 1
ATOM 3803 C C . VAL D 2 60 ? 45.873 -20.042 -22.283 1.00 14.24 60 VAL D C 1
ATOM 3804 O O . VAL D 2 60 ? 45.073 -19.471 -23.039 1.00 16.37 60 VAL D O 1
ATOM 3808 N N . ARG D 2 61 ? 47.098 -19.575 -22.077 1.00 15.58 61 ARG D N 1
ATOM 3809 C CA . ARG D 2 61 ? 47.559 -18.321 -22.732 1.00 15.44 61 ARG D CA 1
ATOM 3810 C C . ARG D 2 61 ? 47.528 -18.477 -24.260 1.00 16.56 61 ARG D C 1
ATOM 3811 O O . ARG D 2 61 ? 47.044 -17.590 -24.920 1.00 17.67 61 ARG D O 1
ATOM 3819 N N . ALA D 2 62 ? 48.026 -19.595 -24.775 1.00 15.06 62 ALA D N 1
ATOM 3820 C CA . ALA D 2 62 ? 48.030 -19.810 -26.221 1.00 19.77 62 ALA D CA 1
ATOM 3821 C C . ALA D 2 62 ? 46.619 -19.908 -26.784 1.00 15.29 62 ALA D C 1
ATOM 3822 O O . ALA D 2 62 ? 46.331 -19.351 -27.846 1.00 18.47 62 ALA D O 1
ATOM 3824 N N . HIS D 2 63 ? 45.723 -20.609 -26.082 1.00 16.04 63 HIS D N 1
ATOM 3825 C CA . HIS D 2 63 ? 44.359 -20.746 -26.573 1.00 17.83 63 HIS D CA 1
ATOM 3826 C C . HIS D 2 63 ? 43.623 -19.412 -26.554 1.00 17.89 63 HIS D C 1
ATOM 3827 O O . HIS D 2 63 ? 42.882 -19.093 -27.490 1.00 18.12 63 HIS D O 1
ATOM 3834 N N . GLY D 2 64 ? 43.801 -18.637 -25.486 1.00 18.92 64 GLY D N 1
ATOM 3835 C CA . GLY D 2 64 ? 43.145 -17.342 -25.400 1.00 16.39 64 GLY D CA 1
ATOM 3836 C C . GLY D 2 64 ? 43.543 -16.419 -26.534 1.00 14.15 64 GLY D C 1
ATOM 3837 O O . GLY D 2 64 ? 42.720 -15.652 -27.043 1.00 17.24 64 GLY D O 1
ATOM 3838 N N . LYS D 2 65 ? 44.818 -16.474 -26.946 1.00 16.02 65 LYS D N 1
ATOM 3839 C CA . LYS D 2 65 ? 45.233 -15.694 -28.112 1.00 15.28 65 LYS D CA 1
ATOM 3840 C C . LYS D 2 65 ? 44.502 -16.145 -29.373 1.00 17.19 65 LYS D C 1
ATOM 3841 O O . LYS D 2 65 ? 44.064 -15.313 -30.173 1.00 19.49 65 LYS D O 1
ATOM 3847 N N . LYS D 2 66 ? 44.327 -17.449 -29.542 1.00 15.78 66 LYS D N 1
ATOM 3848 C CA . LYS D 2 66 ? 43.606 -17.926 -30.750 1.00 18.00 66 LYS D CA 1
ATOM 3849 C C . LYS D 2 66 ? 42.139 -17.502 -30.706 1.00 16.20 66 LYS D C 1
ATOM 3850 O O . LYS D 2 66 ? 41.607 -17.181 -31.723 1.00 19.92 66 LYS D O 1
ATOM 3856 N N . VAL D 2 67 ? 41.537 -17.510 -29.530 1.00 17.15 67 VAL D N 1
ATOM 3857 C CA . VAL D 2 67 ? 40.132 -17.124 -29.430 1.00 19.70 67 VAL D CA 1
ATOM 3858 C C . VAL D 2 67 ? 39.962 -15.667 -29.810 1.00 16.63 67 VAL D C 1
ATOM 3859 O O . VAL D 2 67 ? 39.077 -15.300 -30.595 1.00 18.45 67 VAL D O 1
ATOM 3863 N N . LEU D 2 68 ? 40.797 -14.804 -29.239 1.00 17.44 68 LEU D N 1
ATOM 3864 C CA . LEU D 2 68 ? 40.657 -13.388 -29.553 1.00 16.42 68 LEU D CA 1
ATOM 3865 C C . LEU D 2 68 ? 41.028 -13.094 -31.001 1.00 17.82 68 LEU D C 1
ATOM 3866 O O . LEU D 2 68 ? 40.426 -12.206 -31.621 1.00 18.89 68 LEU D O 1
ATOM 3871 N N . THR D 2 69 ? 42.002 -13.827 -31.561 1.00 20.09 69 THR D N 1
ATOM 3872 C CA . THR D 2 69 ? 42.309 -13.669 -32.983 1.00 19.27 69 THR D CA 1
ATOM 3873 C C . THR D 2 69 ? 41.074 -13.945 -33.838 1.00 23.68 69 THR D C 1
ATOM 3874 O O . THR D 2 69 ? 40.830 -13.243 -34.826 1.00 25.59 69 THR D O 1
ATOM 3878 N N . SER D 2 70 ? 40.262 -14.939 -33.452 1.00 21.96 70 SER D N 1
ATOM 3879 C CA . SER D 2 70 ? 39.030 -15.212 -34.190 1.00 23.91 70 SER D CA 1
ATOM 3880 C C . SER D 2 70 ? 38.029 -14.066 -34.072 1.00 28.12 70 SER D C 1
ATOM 3881 O O . SER D 2 70 ? 37.364 -13.723 -35.056 1.00 28.16 70 SER D O 1
ATOM 3884 N N . PHE D 2 71 ? 37.893 -13.462 -32.880 1.00 24.98 71 PHE D N 1
ATOM 3885 C CA . PHE D 2 71 ? 37.068 -12.262 -32.783 1.00 31.29 71 PHE D CA 1
ATOM 3886 C C . PHE D 2 71 ? 37.545 -11.211 -33.774 1.00 24.00 71 PHE D C 1
ATOM 3887 O O . PHE D 2 71 ? 36.730 -10.458 -34.322 1.00 29.54 71 PHE D O 1
ATOM 3895 N N . GLY D 2 72 ? 38.862 -11.144 -34.015 1.00 25.34 72 GLY D N 1
ATOM 3896 C CA . GLY D 2 72 ? 39.390 -10.233 -35.013 1.00 26.02 72 GLY D CA 1
ATOM 3897 C C . GLY D 2 72 ? 38.917 -10.548 -36.418 1.00 34.31 72 GLY D C 1
ATOM 3898 O O . GLY D 2 72 ? 38.740 -9.643 -37.235 1.00 32.00 72 GLY D O 1
ATOM 3899 N N . ASP D 2 73 ? 38.716 -11.832 -36.728 1.00 28.32 73 ASP D N 1
ATOM 3900 C CA . ASP D 2 73 ? 38.144 -12.184 -38.024 1.00 28.95 73 ASP D CA 1
ATOM 3901 C C . ASP D 2 73 ? 36.730 -11.635 -38.173 1.00 25.99 73 ASP D C 1
ATOM 3902 O O . ASP D 2 73 ? 36.292 -11.338 -39.292 1.00 31.31 73 ASP D O 1
ATOM 3907 N N . ALA D 2 74 ? 36.000 -11.507 -37.062 1.00 25.41 74 ALA D N 1
ATOM 3908 C CA . ALA D 2 74 ? 34.699 -10.851 -37.091 1.00 26.80 74 ALA D CA 1
ATOM 3909 C C . ALA D 2 74 ? 34.846 -9.358 -37.353 1.00 28.52 74 ALA D C 1
ATOM 3910 O O . ALA D 2 74 ? 34.106 -8.786 -38.159 1.00 26.54 74 ALA D O 1
ATOM 3912 N N . VAL D 2 75 ? 35.805 -8.710 -36.680 1.00 26.62 75 VAL D N 1
ATOM 3913 C CA . VAL D 2 75 ? 36.032 -7.278 -36.866 1.00 25.77 75 VAL D CA 1
ATOM 3914 C C . VAL D 2 75 ? 36.332 -6.970 -38.327 1.00 30.83 75 VAL D C 1
ATOM 3915 O O . VAL D 2 75 ? 35.893 -5.947 -38.870 1.00 29.76 75 VAL D O 1
ATOM 3919 N N . LYS D 2 76 ? 37.080 -7.859 -38.982 1.00 37.18 76 LYS D N 1
ATOM 3920 C CA . LYS D 2 76 ? 37.585 -7.613 -40.326 1.00 43.52 76 LYS D CA 1
ATOM 3921 C C . LYS D 2 76 ? 36.567 -7.944 -41.417 1.00 50.83 76 LYS D C 1
ATOM 3922 O O . LYS D 2 76 ? 36.842 -7.703 -42.597 1.00 59.42 76 LYS D O 1
ATOM 3928 N N . ASN D 2 77 ? 35.422 -8.535 -41.062 1.00 36.84 77 ASN D N 1
ATOM 3929 C CA . ASN D 2 77 ? 34.308 -8.682 -41.995 1.00 42.50 77 ASN D CA 1
ATOM 3930 C C . ASN D 2 77 ? 32.973 -8.740 -41.262 1.00 27.03 77 ASN D C 1
ATOM 3931 O O . ASN D 2 77 ? 32.394 -9.818 -41.095 1.00 31.70 77 ASN D O 1
ATOM 3936 N N . LEU D 2 78 ? 32.471 -7.572 -40.855 1.00 29.67 78 LEU D N 1
ATOM 3937 C CA . LEU D 2 78 ? 31.325 -7.497 -39.956 1.00 27.86 78 LEU D CA 1
ATOM 3938 C C . LEU D 2 78 ? 30.012 -7.935 -40.597 1.00 26.66 78 LEU D C 1
ATOM 3939 O O . LEU D 2 78 ? 29.082 -8.305 -39.877 1.00 30.93 78 LEU D O 1
ATOM 3944 N N . ASP D 2 79 ? 29.901 -7.906 -41.922 1.00 35.20 79 ASP D N 1
ATOM 3945 C CA . ASP D 2 79 ? 28.652 -8.306 -42.556 1.00 30.61 79 ASP D CA 1
ATOM 3946 C C . ASP D 2 79 ? 28.629 -9.776 -42.952 1.00 32.33 79 ASP D C 1
ATOM 3947 O O . ASP D 2 79 ? 27.619 -10.240 -43.489 1.00 33.23 79 ASP D O 1
ATOM 3952 N N . ASN D 2 80 ? 29.710 -10.512 -42.687 1.00 30.99 80 ASN D N 1
ATOM 3953 C CA . ASN D 2 80 ? 29.875 -11.901 -43.097 1.00 36.39 80 ASN D CA 1
ATOM 3954 C C . ASN D 2 80 ? 30.244 -12.790 -41.910 1.00 32.48 80 ASN D C 1
ATOM 3955 O O . ASN D 2 80 ? 30.907 -13.817 -42.079 1.00 27.14 80 ASN D O 1
ATOM 3960 N N . ILE D 2 81 ? 29.847 -12.389 -40.699 1.00 29.81 81 ILE D N 1
ATOM 3961 C CA . ILE D 2 81 ? 30.255 -13.109 -39.489 1.00 26.87 81 ILE D CA 1
ATOM 3962 C C . ILE D 2 81 ? 29.719 -14.540 -39.473 1.00 29.83 81 ILE D C 1
ATOM 3963 O O . ILE D 2 81 ? 30.436 -15.477 -39.099 1.00 28.62 81 ILE D O 1
ATOM 3968 N N . LYS D 2 82 ? 28.469 -14.742 -39.903 1.00 28.71 82 LYS D N 1
ATOM 3969 C CA . LYS D 2 82 ? 27.889 -16.083 -39.832 1.00 27.94 82 LYS D CA 1
ATOM 3970 C C . LYS D 2 82 ? 28.697 -17.080 -40.657 1.00 32.77 82 LYS D C 1
ATOM 3971 O O . LYS D 2 82 ? 28.993 -18.189 -40.193 1.00 30.23 82 LYS D O 1
ATOM 3977 N N . ASN D 2 83 ? 29.093 -16.695 -41.874 1.00 34.90 83 ASN D N 1
ATOM 3978 C CA . ASN D 2 83 ? 29.926 -17.584 -42.685 1.00 38.18 83 ASN D CA 1
ATOM 3979 C C . ASN D 2 83 ? 31.321 -17.755 -42.094 1.00 38.74 83 ASN D C 1
ATOM 3980 O O . ASN D 2 83 ? 31.873 -18.862 -42.111 1.00 34.05 83 ASN D O 1
ATOM 3985 N N . THR D 2 84 ? 31.910 -16.671 -41.579 1.00 30.45 84 THR D N 1
ATOM 3986 C CA . THR D 2 84 ? 33.255 -16.738 -41.012 1.00 31.01 84 THR D CA 1
ATOM 3987 C C . THR D 2 84 ? 33.351 -17.771 -39.894 1.00 30.84 84 THR D C 1
ATOM 3988 O O . THR D 2 84 ? 34.395 -18.415 -39.728 1.00 29.32 84 THR D O 1
ATOM 3992 N N . PHE D 2 85 ? 32.275 -17.948 -39.132 1.00 27.00 85 PHE D N 1
ATOM 3993 C CA . PHE D 2 85 ? 32.276 -18.780 -37.936 1.00 26.52 85 PHE D CA 1
ATOM 3994 C C . PHE D 2 85 ? 31.620 -20.135 -38.144 1.00 26.21 85 PHE D C 1
ATOM 3995 O O . PHE D 2 85 ? 31.393 -20.862 -37.171 1.00 25.99 85 PHE D O 1
ATOM 4003 N N . SER D 2 86 ? 31.347 -20.502 -39.401 1.00 33.28 86 SER D N 1
ATOM 4004 C CA . SER D 2 86 ? 30.593 -21.719 -39.686 1.00 31.77 86 SER D CA 1
ATOM 4005 C C . SER D 2 86 ? 31.345 -22.968 -39.233 1.00 21.95 86 SER D C 1
ATOM 4006 O O . SER D 2 86 ? 30.774 -23.836 -38.562 1.00 26.28 86 SER D O 1
ATOM 4009 N N . GLN D 2 87 ? 32.631 -23.080 -39.585 1.00 27.58 87 GLN D N 1
ATOM 4010 C CA . GLN D 2 87 ? 33.404 -24.240 -39.145 1.00 27.15 87 GLN D CA 1
ATOM 4011 C C . GLN D 2 87 ? 33.546 -24.264 -37.627 1.00 24.45 87 GLN D C 1
ATOM 4012 O O . GLN D 2 87 ? 33.461 -25.329 -37.003 1.00 24.87 87 GLN D O 1
ATOM 4018 N N . LEU D 2 88 ? 33.766 -23.094 -37.017 1.00 26.81 88 LEU D N 1
ATOM 4019 C CA . LEU D 2 88 ? 33.863 -23.036 -35.562 1.00 27.69 88 LEU D CA 1
ATOM 4020 C C . LEU D 2 88 ? 32.546 -23.420 -34.903 1.00 19.57 88 LEU D C 1
ATOM 4021 O O . LEU D 2 88 ? 32.538 -23.996 -33.805 1.00 23.42 88 LEU D O 1
ATOM 4026 N N . SER D 2 89 ? 31.422 -23.112 -35.548 1.00 22.27 89 SER D N 1
ATOM 4027 C CA . SER D 2 89 ? 30.140 -23.531 -35.000 1.00 26.37 89 SER D CA 1
ATOM 4028 C C . SER D 2 89 ? 30.018 -25.051 -34.966 1.00 28.71 89 SER D C 1
ATOM 4029 O O . SER D 2 89 ? 29.535 -25.617 -33.983 1.00 24.40 89 SER D O 1
ATOM 4032 N N . GLU D 2 90 ? 30.451 -25.730 -36.030 1.00 27.35 90 GLU D N 1
ATOM 4033 C CA . GLU D 2 90 ? 30.406 -27.190 -36.034 1.00 34.25 90 GLU D CA 1
ATOM 4034 C C . GLU D 2 90 ? 31.247 -27.762 -34.902 1.00 23.41 90 GLU D C 1
ATOM 4035 O O . GLU D 2 90 ? 30.816 -28.676 -34.187 1.00 26.87 90 GLU D O 1
ATOM 4041 N N . LEU D 2 91 ? 32.454 -27.228 -34.720 1.00 21.88 91 LEU D N 1
ATOM 4042 C CA . LEU D 2 91 ? 33.315 -27.678 -33.634 1.00 22.69 91 LEU D CA 1
ATOM 4043 C C . LEU D 2 91 ? 32.629 -27.533 -32.279 1.00 24.19 91 LEU D C 1
ATOM 4044 O O . LEU D 2 91 ? 32.542 -28.493 -31.504 1.00 23.27 91 LEU D O 1
ATOM 4049 N N . HIS D 2 92 ? 32.132 -26.333 -31.970 1.00 22.42 92 HIS D N 1
ATOM 4050 C CA . HIS D 2 92 ? 31.636 -26.103 -30.617 1.00 22.75 92 HIS D CA 1
ATOM 4051 C C . HIS D 2 92 ? 30.309 -26.782 -30.365 1.00 24.67 92 HIS D C 1
ATOM 4052 O O . HIS D 2 92 ? 30.019 -27.159 -29.225 1.00 23.38 92 HIS D O 1
ATOM 4059 N N . CYS D 2 93 ? 29.482 -26.915 -31.396 1.00 22.98 93 CYS D N 1
ATOM 4060 C CA . CYS D 2 93 ? 28.139 -27.437 -31.204 1.00 29.82 93 CYS D CA 1
ATOM 4061 C C . CYS D 2 93 ? 28.120 -28.945 -31.417 1.00 27.28 93 CYS D C 1
ATOM 4062 O O . CYS D 2 93 ? 27.724 -29.698 -30.525 1.00 36.52 93 CYS D O 1
ATOM 4065 N N . ASP D 2 94 ? 28.608 -29.393 -32.573 1.00 31.14 94 ASP D N 1
ATOM 4066 C CA . ASP D 2 94 ? 28.534 -30.808 -32.923 1.00 38.75 94 ASP D CA 1
ATOM 4067 C C . ASP D 2 94 ? 29.595 -31.632 -32.202 1.00 31.49 94 ASP D C 1
ATOM 4068 O O . ASP D 2 94 ? 29.327 -32.767 -31.796 1.00 36.82 94 ASP D O 1
ATOM 4073 N N . LYS D 2 95 ? 30.800 -31.090 -32.026 1.00 25.99 95 LYS D N 1
ATOM 4074 C CA . LYS D 2 95 ? 31.890 -31.872 -31.452 1.00 29.07 95 LYS D CA 1
ATOM 4075 C C . LYS D 2 95 ? 32.063 -31.671 -29.950 1.00 44.64 95 LYS D C 1
ATOM 4076 O O . LYS D 2 95 ? 32.181 -32.648 -29.205 1.00 39.81 95 LYS D O 1
ATOM 4082 N N . LEU D 2 96 ? 32.070 -30.425 -29.482 1.00 26.13 96 LEU D N 1
ATOM 4083 C CA . LEU D 2 96 ? 32.338 -30.159 -28.074 1.00 26.25 96 LEU D CA 1
ATOM 4084 C C . LEU D 2 96 ? 31.071 -30.097 -27.230 1.00 27.52 96 LEU D C 1
ATOM 4085 O O . LEU D 2 96 ? 31.140 -30.314 -26.015 1.00 34.03 96 LEU D O 1
ATOM 4090 N N . HIS D 2 97 ? 29.931 -29.793 -27.844 1.00 28.13 97 HIS D N 1
ATOM 4091 C CA . HIS D 2 97 ? 28.663 -29.623 -27.135 1.00 35.37 97 HIS D CA 1
ATOM 4092 C C . HIS D 2 97 ? 28.781 -28.611 -25.999 1.00 34.51 97 HIS D C 1
ATOM 4093 O O . HIS D 2 97 ? 28.379 -28.864 -24.863 1.00 29.84 97 HIS D O 1
ATOM 4100 N N . VAL D 2 98 ? 29.349 -27.452 -26.314 1.00 23.33 98 VAL D N 1
ATOM 4101 C CA . VAL D 2 98 ? 29.359 -26.333 -25.373 1.00 24.33 98 VAL D CA 1
ATOM 4102 C C . VAL D 2 98 ? 27.988 -25.680 -25.389 1.00 22.92 98 VAL D C 1
ATOM 4103 O O . VAL D 2 98 ? 27.508 -25.262 -26.448 1.00 22.14 98 VAL D O 1
ATOM 4107 N N . ASP D 2 99 ? 27.362 -25.552 -24.216 1.00 23.61 99 ASP D N 1
ATOM 4108 C CA . ASP D 2 99 ? 26.080 -24.863 -24.158 1.00 18.99 99 ASP D CA 1
ATOM 4109 C C . ASP D 2 99 ? 26.260 -23.396 -24.554 1.00 22.00 99 ASP D C 1
ATOM 4110 O O . ASP D 2 99 ? 27.192 -22.733 -24.067 1.00 18.13 99 ASP D O 1
ATOM 4115 N N . PRO D 2 100 ? 25.394 -22.849 -25.408 1.00 18.31 100 PRO D N 1
ATOM 4116 C CA . PRO D 2 100 ? 25.606 -21.479 -25.903 1.00 19.97 100 PRO D CA 1
ATOM 4117 C C . PRO D 2 100 ? 25.589 -20.413 -24.836 1.00 19.57 100 PRO D C 1
ATOM 4118 O O . PRO D 2 100 ? 26.117 -19.323 -25.084 1.00 20.71 100 PRO D O 1
ATOM 4122 N N . GLU D 2 101 ? 25.000 -20.661 -23.664 1.00 20.88 101 GLU D N 1
ATOM 4123 C CA . GLU D 2 101 ? 25.094 -19.652 -22.610 1.00 16.02 101 GLU D CA 1
ATOM 4124 C C . GLU D 2 101 ? 26.548 -19.354 -22.270 1.00 18.21 101 GLU D C 1
ATOM 4125 O O . GLU D 2 101 ? 26.883 -18.226 -21.895 1.00 17.81 101 GLU D O 1
ATOM 4131 N N . ASN D 2 102 ? 27.432 -20.334 -22.454 1.00 17.24 102 ASN D N 1
ATOM 4132 C CA . ASN D 2 102 ? 28.838 -20.089 -22.162 1.00 15.49 102 ASN D CA 1
ATOM 4133 C C . ASN D 2 102 ? 29.476 -19.135 -23.159 1.00 16.68 102 ASN D C 1
ATOM 4134 O O . ASN D 2 102 ? 30.428 -18.442 -22.792 1.00 15.90 102 ASN D O 1
ATOM 4139 N N . PHE D 2 103 ? 28.983 -19.095 -24.409 1.00 16.48 103 PHE D N 1
ATOM 4140 C CA . PHE D 2 103 ? 29.486 -18.123 -25.382 1.00 15.13 103 PHE D CA 1
ATOM 4141 C C . PHE D 2 103 ? 29.139 -16.717 -24.926 1.00 16.22 103 PHE D C 1
ATOM 4142 O O . PHE D 2 103 ? 29.936 -15.782 -25.097 1.00 16.29 103 PHE D O 1
ATOM 4150 N N . ARG D 2 104 ? 27.961 -16.565 -24.354 1.00 15.05 104 ARG D N 1
ATOM 4151 C CA . ARG D 2 104 ? 27.533 -15.245 -23.830 1.00 16.09 104 ARG D CA 1
ATOM 4152 C C . ARG D 2 104 ? 28.431 -14.850 -22.657 1.00 17.79 104 ARG D C 1
ATOM 4153 O O . ARG D 2 104 ? 28.806 -13.710 -22.585 1.00 16.41 104 ARG D O 1
ATOM 4161 N N . LEU D 2 105 ? 28.769 -15.810 -21.798 1.00 16.95 105 LEU D N 1
ATOM 4162 C CA . LEU D 2 105 ? 29.621 -15.490 -20.653 1.00 16.27 105 LEU D CA 1
ATOM 4163 C C . LEU D 2 105 ? 31.022 -15.078 -21.094 1.00 14.71 105 LEU D C 1
ATOM 4164 O O . LEU D 2 105 ? 31.607 -14.158 -20.512 1.00 15.01 105 LEU D O 1
ATOM 4169 N N . LEU D 2 106 ? 31.596 -15.767 -22.080 1.00 14.17 106 LEU D N 1
ATOM 4170 C CA . LEU D 2 106 ? 32.915 -15.365 -22.558 1.00 14.91 106 LEU D CA 1
ATOM 4171 C C . LEU D 2 106 ? 32.878 -13.974 -23.168 1.00 15.74 106 LEU D C 1
ATOM 4172 O O . LEU D 2 106 ? 33.791 -13.174 -22.944 1.00 15.24 106 LEU D O 1
ATOM 4177 N N . GLY D 2 107 ? 31.826 -13.672 -23.934 1.00 14.90 107 GLY D N 1
ATOM 4178 C CA . GLY D 2 107 ? 31.704 -12.341 -24.517 1.00 15.64 107 GLY D CA 1
ATOM 4179 C C . GLY D 2 107 ? 31.622 -11.261 -23.457 1.00 16.61 107 GLY D C 1
ATOM 4180 O O . GLY D 2 107 ? 32.264 -10.210 -23.579 1.00 16.79 107 GLY D O 1
ATOM 4181 N N . ASP D 2 108 ? 30.832 -11.501 -22.401 1.00 15.74 108 ASP D N 1
ATOM 4182 C CA . ASP D 2 108 ? 30.726 -10.504 -21.333 1.00 14.85 108 ASP D CA 1
ATOM 4183 C C . ASP D 2 108 ? 32.065 -10.316 -20.625 1.00 13.81 108 ASP D C 1
ATOM 4184 O O . ASP D 2 108 ? 32.424 -9.195 -20.254 1.00 14.33 108 ASP D O 1
ATOM 4189 N N A ILE D 2 109 ? 32.813 -11.405 -20.421 0.61 13.32 109 ILE D N 1
ATOM 4190 N N B ILE D 2 109 ? 32.790 -11.420 -20.396 0.39 13.40 109 ILE D N 1
ATOM 4191 C CA A ILE D 2 109 ? 34.132 -11.277 -19.809 0.61 13.36 109 ILE D CA 1
ATOM 4192 C CA B ILE D 2 109 ? 34.134 -11.341 -19.829 0.39 13.58 109 ILE D CA 1
ATOM 4193 C C A ILE D 2 109 ? 35.070 -10.488 -20.706 0.61 14.37 109 ILE D C 1
ATOM 4194 C C B ILE D 2 109 ? 35.026 -10.473 -20.704 0.39 14.50 109 ILE D C 1
ATOM 4195 O O A ILE D 2 109 ? 35.877 -9.687 -20.223 0.61 15.29 109 ILE D O 1
ATOM 4196 O O B ILE D 2 109 ? 35.743 -9.595 -20.209 0.39 14.59 109 ILE D O 1
ATOM 4205 N N . LEU D 2 110 ? 34.980 -10.695 -22.025 1.00 13.33 110 LEU D N 1
ATOM 4206 C CA . LEU D 2 110 ? 35.842 -9.943 -22.930 1.00 13.07 110 LEU D CA 1
ATOM 4207 C C . LEU D 2 110 ? 35.577 -8.451 -22.814 1.00 12.95 110 LEU D C 1
ATOM 4208 O O . LEU D 2 110 ? 36.517 -7.656 -22.795 1.00 14.11 110 LEU D O 1
ATOM 4213 N N . ILE D 2 111 ? 34.309 -8.066 -22.699 1.00 13.22 111 ILE D N 1
ATOM 4214 C CA . ILE D 2 111 ? 33.961 -6.651 -22.526 1.00 12.03 111 ILE D CA 1
ATOM 4215 C C . ILE D 2 111 ? 34.598 -6.073 -21.261 1.00 12.74 111 ILE D C 1
ATOM 4216 O O . ILE D 2 111 ? 35.098 -4.941 -21.259 1.00 14.37 111 ILE D O 1
ATOM 4221 N N A ILE D 2 112 ? 34.587 -6.837 -20.162 0.65 14.16 112 ILE D N 1
ATOM 4222 N N B ILE D 2 112 ? 34.559 -6.847 -20.168 0.35 14.14 112 ILE D N 1
ATOM 4223 C CA A ILE D 2 112 ? 35.195 -6.344 -18.927 0.65 12.76 112 ILE D CA 1
ATOM 4224 C CA B ILE D 2 112 ? 35.194 -6.459 -18.909 0.35 13.36 112 ILE D CA 1
ATOM 4225 C C A ILE D 2 112 ? 36.713 -6.247 -19.076 0.65 12.86 112 ILE D C 1
ATOM 4226 C C B ILE D 2 112 ? 36.686 -6.249 -19.111 0.35 13.06 112 ILE D C 1
ATOM 4227 O O A ILE D 2 112 ? 37.336 -5.313 -18.563 0.65 14.31 112 ILE D O 1
ATOM 4228 O O B ILE D 2 112 ? 37.264 -5.260 -18.644 0.35 14.19 112 ILE D O 1
ATOM 4237 N N . VAL D 2 113 ? 37.332 -7.195 -19.796 1.00 11.96 113 VAL D N 1
ATOM 4238 C CA . VAL D 2 113 ? 38.773 -7.097 -20.049 1.00 12.26 113 VAL D CA 1
ATOM 4239 C C . VAL D 2 113 ? 39.095 -5.874 -20.900 1.00 14.91 113 VAL D C 1
ATOM 4240 O O . VAL D 2 113 ? 40.059 -5.154 -20.617 1.00 15.68 113 VAL D O 1
ATOM 4244 N N . LEU D 2 114 ? 38.283 -5.602 -21.931 1.00 14.51 114 LEU D N 1
ATOM 4245 C CA . LEU D 2 114 ? 38.523 -4.417 -22.759 1.00 14.37 114 LEU D CA 1
ATOM 4246 C C . LEU D 2 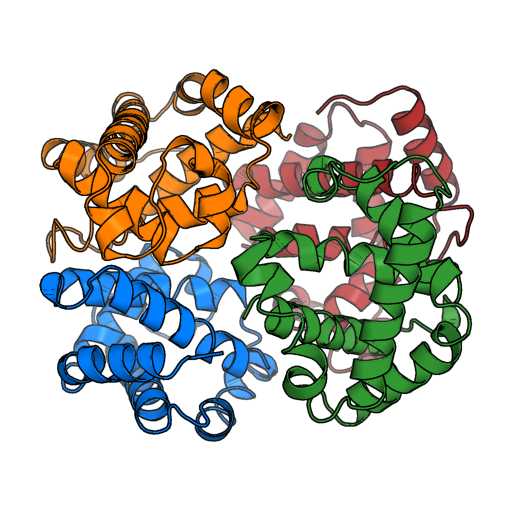114 ? 38.348 -3.148 -21.937 1.00 15.83 114 LEU D C 1
ATOM 4247 O O . LEU D 2 114 ? 39.103 -2.177 -22.100 1.00 15.08 114 LEU D O 1
ATOM 4252 N N . ALA D 2 115 ? 37.334 -3.120 -21.074 1.00 13.74 115 ALA D N 1
ATOM 4253 C CA . ALA D 2 115 ? 37.142 -1.961 -20.209 1.00 13.13 115 ALA D CA 1
ATOM 4254 C C . ALA D 2 115 ? 38.357 -1.746 -19.319 1.00 15.24 115 ALA D C 1
ATOM 4255 O O . ALA D 2 115 ? 38.800 -0.603 -19.119 1.00 15.66 115 ALA D O 1
ATOM 4257 N N . ALA D 2 116 ? 38.925 -2.838 -18.779 1.00 13.76 116 ALA D N 1
ATOM 4258 C CA . ALA D 2 116 ? 40.104 -2.671 -17.928 1.00 15.31 116 ALA D CA 1
ATOM 4259 C C . ALA D 2 116 ? 41.298 -2.160 -18.723 1.00 16.24 116 ALA D C 1
ATOM 4260 O O . ALA D 2 116 ? 42.083 -1.351 -18.211 1.00 18.85 116 ALA D O 1
ATOM 4262 N N A HIS D 2 117 ? 41.429 -2.608 -19.982 0.36 16.20 117 HIS D N 1
ATOM 4263 N N B HIS D 2 117 ? 41.464 -2.608 -19.959 0.64 16.18 117 HIS D N 1
ATOM 4264 C CA A HIS D 2 117 ? 42.556 -2.301 -20.864 0.36 15.03 117 HIS D CA 1
ATOM 4265 C CA B HIS D 2 117 ? 42.628 -2.171 -20.721 0.64 14.12 117 HIS D CA 1
ATOM 4266 C C A HIS D 2 117 ? 42.472 -0.914 -21.485 0.36 17.48 117 HIS D C 1
ATOM 4267 C C B HIS D 2 117 ? 42.491 -0.747 -21.224 0.64 18.14 117 HIS D C 1
ATOM 4268 O O A HIS D 2 117 ? 43.503 -0.383 -21.919 0.36 17.57 117 HIS D O 1
ATOM 4269 O O B HIS D 2 117 ? 43.493 -0.026 -21.313 0.64 18.49 117 HIS D O 1
ATOM 4282 N N . PHE D 2 118 ? 41.276 -0.324 -21.550 1.00 15.98 118 PHE D N 1
ATOM 4283 C CA . PHE D 2 118 ? 41.091 0.959 -22.212 1.00 15.75 118 PHE D CA 1
ATOM 4284 C C . PHE D 2 118 ? 40.575 2.059 -21.307 1.00 17.37 118 PHE D C 1
ATOM 4285 O O . PHE D 2 118 ? 40.617 3.234 -21.718 1.00 17.52 118 PHE D O 1
ATOM 4293 N N . SER D 2 119 ? 40.113 1.725 -20.098 1.00 15.65 119 SER D N 1
ATOM 4294 C CA . SER D 2 119 ? 39.629 2.712 -19.135 1.00 19.08 119 SER D CA 1
ATOM 4295 C C . SER D 2 119 ? 38.583 3.624 -19.769 1.00 17.88 119 SER D C 1
ATOM 4296 O O . SER D 2 119 ? 37.702 3.129 -20.471 1.00 16.75 119 SER D O 1
ATOM 4299 N N . LYS D 2 120 ? 38.647 4.940 -19.538 1.00 18.31 120 LYS D N 1
ATOM 4300 C CA . LYS D 2 120 ? 37.558 5.806 -19.985 1.00 18.38 120 LYS D CA 1
ATOM 4301 C C . LYS D 2 120 ? 37.482 5.937 -21.503 1.00 19.36 120 LYS D C 1
ATOM 4302 O O . LYS D 2 120 ? 36.476 6.440 -22.017 1.00 18.98 120 LYS D O 1
ATOM 4308 N N . ASP D 2 121 ? 38.510 5.506 -22.234 1.00 18.19 121 ASP D N 1
ATOM 4309 C CA . ASP D 2 121 ? 38.383 5.432 -23.685 1.00 17.69 121 ASP D CA 1
ATOM 4310 C C . ASP D 2 121 ? 37.327 4.423 -24.121 1.00 17.51 121 ASP D C 1
ATOM 4311 O O . ASP D 2 121 ? 36.824 4.500 -25.249 1.00 20.64 121 ASP D O 1
ATOM 4316 N N . PHE D 2 122 ? 36.990 3.469 -23.259 1.00 15.24 122 PHE D N 1
ATOM 4317 C CA . PHE D 2 122 ? 35.911 2.515 -23.526 1.00 14.30 122 PHE D CA 1
ATOM 4318 C C . PHE D 2 122 ? 34.598 3.196 -23.134 1.00 13.41 122 PHE D C 1
ATOM 4319 O O . PHE D 2 122 ? 34.023 2.960 -22.070 1.00 14.76 122 PHE D O 1
ATOM 4327 N N . THR D 2 123 ? 34.115 4.090 -24.014 1.00 15.79 123 THR D N 1
ATOM 4328 C CA . THR D 2 123 ? 32.937 4.915 -23.730 1.00 12.74 123 THR D CA 1
ATOM 4329 C C . THR D 2 123 ? 31.667 4.064 -23.713 1.00 15.17 123 THR D C 1
ATOM 4330 O O . THR D 2 123 ? 31.675 2.924 -24.181 1.00 14.51 123 THR D O 1
ATOM 4334 N N . PRO D 2 124 ? 30.546 4.597 -23.204 1.00 15.24 124 PRO D N 1
ATOM 4335 C CA . PRO D 2 124 ? 29.296 3.823 -23.308 1.00 16.40 124 PRO D CA 1
ATOM 4336 C C . PRO D 2 124 ? 28.958 3.423 -24.741 1.00 16.99 124 PRO D C 1
ATOM 4337 O O . PRO D 2 124 ? 28.516 2.294 -24.991 1.00 15.52 124 PRO D O 1
ATOM 4341 N N . GLU D 2 125 ? 29.194 4.316 -25.706 1.00 15.04 125 GLU D N 1
ATOM 4342 C CA . GLU D 2 125 ? 28.915 3.962 -27.097 1.00 17.38 125 GLU D CA 1
ATOM 4343 C C . GLU D 2 125 ? 29.855 2.873 -27.600 1.00 16.32 125 GLU D C 1
ATOM 4344 O O . GLU D 2 125 ? 29.443 2.002 -28.373 1.00 15.93 125 GLU D O 1
ATOM 4350 N N A CYS D 2 126 ? 31.112 2.896 -27.158 0.65 14.82 126 CYS D N 1
ATOM 4351 N N B CYS D 2 126 ? 31.131 2.916 -27.191 0.35 14.76 126 CYS D N 1
ATOM 4352 C CA A CYS D 2 126 ? 32.051 1.853 -27.534 0.65 14.44 126 CYS D CA 1
ATOM 4353 C CA B CYS D 2 126 ? 32.059 1.836 -27.520 0.35 14.45 126 CYS D CA 1
ATOM 4354 C C A CYS D 2 126 ? 31.648 0.513 -26.925 0.65 14.02 126 CYS D C 1
ATOM 4355 C C B CYS D 2 126 ? 31.571 0.518 -26.944 0.35 13.87 126 CYS D C 1
ATOM 4356 O O A CYS D 2 126 ? 31.718 -0.526 -27.594 0.65 17.02 126 CYS D O 1
ATOM 4357 O O B CYS D 2 126 ? 31.529 -0.503 -27.640 0.35 16.84 126 CYS D O 1
ATOM 4362 N N . GLN D 2 127 ? 31.224 0.521 -25.653 1.00 15.02 127 GLN D N 1
ATOM 4363 C CA . GLN D 2 127 ? 30.746 -0.706 -25.018 1.00 17.01 127 GLN D CA 1
ATOM 4364 C C . GLN D 2 127 ? 29.534 -1.247 -25.753 1.00 15.77 127 GLN D C 1
ATOM 4365 O O . GLN D 2 127 ? 29.427 -2.461 -25.983 1.00 14.38 127 GLN D O 1
ATOM 4371 N N . ALA D 2 128 ? 28.623 -0.347 -26.153 1.00 14.35 128 ALA D N 1
ATOM 4372 C CA . ALA D 2 128 ? 27.419 -0.786 -26.863 1.00 15.36 128 ALA D CA 1
ATOM 4373 C C . ALA D 2 128 ? 27.773 -1.516 -28.156 1.00 15.06 128 ALA D C 1
ATOM 4374 O O . ALA D 2 128 ? 27.216 -2.578 -28.447 1.00 15.99 128 ALA D O 1
ATOM 4376 N N . ALA D 2 129 ? 28.718 -0.964 -28.927 1.00 13.15 129 ALA D N 1
ATOM 4377 C CA . ALA D 2 129 ? 29.098 -1.570 -30.196 1.00 13.16 129 ALA D CA 1
ATOM 4378 C C . ALA D 2 129 ? 29.804 -2.892 -29.971 1.00 15.74 129 ALA D C 1
ATOM 4379 O O . ALA D 2 129 ? 29.579 -3.855 -30.705 1.00 16.02 129 ALA D O 1
ATOM 4381 N N . TRP D 2 130 ? 30.689 -2.947 -28.979 1.00 15.18 130 TRP D N 1
ATOM 4382 C CA . TRP D 2 130 ? 31.418 -4.186 -28.725 1.00 15.02 130 TRP D CA 1
ATOM 4383 C C . TRP D 2 130 ? 30.510 -5.251 -28.123 1.00 16.17 130 TRP D C 1
ATOM 4384 O O . TRP D 2 130 ? 30.668 -6.445 -28.424 1.00 14.91 130 TRP D O 1
ATOM 4395 N N . GLN D 2 131 ? 29.556 -4.849 -27.275 1.00 16.30 131 GLN D N 1
ATOM 4396 C CA . GLN D 2 131 ? 28.602 -5.834 -26.769 1.00 18.44 131 GLN D CA 1
ATOM 4397 C C . GLN D 2 131 ? 27.781 -6.421 -27.913 1.00 17.03 131 GLN D C 1
ATOM 4398 O O . GLN D 2 131 ? 27.519 -7.630 -27.950 1.00 18.00 131 GLN D O 1
ATOM 4404 N N . LYS D 2 132 ? 27.380 -5.573 -28.869 1.00 18.39 132 LYS D N 1
ATOM 4405 C CA . LYS D 2 132 ? 26.686 -6.069 -30.052 1.00 18.44 132 LYS D CA 1
ATOM 4406 C C . LYS D 2 132 ? 27.561 -7.047 -30.822 1.00 17.95 132 LYS D C 1
ATOM 4407 O O . LYS D 2 132 ? 27.093 -8.117 -31.233 1.00 20.68 132 LYS D O 1
ATOM 4413 N N . LEU D 2 133 ? 28.844 -6.715 -30.995 1.00 14.55 133 LEU D N 1
ATOM 4414 C CA . LEU D 2 133 ? 29.743 -7.609 -31.717 1.00 17.92 133 LEU D CA 1
ATOM 4415 C C . LEU D 2 133 ? 29.845 -8.971 -31.033 1.00 17.62 133 LEU D C 1
ATOM 4416 O O . LEU D 2 133 ? 29.753 -10.011 -31.694 1.00 20.08 133 LEU D O 1
ATOM 4421 N N . VAL D 2 134 ? 30.062 -8.994 -29.711 1.00 15.08 134 VAL D N 1
ATOM 4422 C CA . VAL D 2 134 ? 30.208 -10.309 -29.071 1.00 17.00 134 VAL D CA 1
ATOM 4423 C C . VAL D 2 134 ? 28.905 -11.092 -29.110 1.00 18.18 134 VAL D C 1
ATOM 4424 O O . VAL D 2 134 ? 28.927 -12.329 -29.177 1.00 18.01 134 VAL D O 1
ATOM 4428 N N . ARG D 2 135 ? 27.762 -10.399 -29.062 1.00 17.24 135 ARG D N 1
ATOM 4429 C CA . ARG D 2 135 ? 26.472 -11.064 -29.234 1.00 22.37 135 ARG D CA 1
ATOM 4430 C C . ARG D 2 135 ? 26.329 -11.651 -30.639 1.00 19.91 135 ARG D C 1
ATOM 4431 O O . ARG D 2 135 ? 25.861 -12.788 -30.794 1.00 20.40 135 ARG D O 1
ATOM 4439 N N . VAL D 2 136 ? 26.742 -10.902 -31.669 1.00 19.19 136 VAL D N 1
ATOM 4440 C CA . VAL D 2 136 ? 26.635 -11.402 -33.044 1.00 20.09 136 VAL D CA 1
ATOM 4441 C C . VAL D 2 136 ? 27.534 -12.618 -33.246 1.00 23.63 136 VAL D C 1
ATOM 4442 O O . VAL D 2 136 ? 27.144 -13.604 -33.890 1.00 22.13 136 VAL D O 1
ATOM 4446 N N . VAL D 2 137 ? 28.746 -12.580 -32.688 1.00 19.47 137 VAL D N 1
ATOM 4447 C CA . VAL D 2 137 ? 29.645 -13.722 -32.788 1.00 17.02 137 VAL D CA 1
ATOM 4448 C C . VAL D 2 137 ? 29.078 -14.936 -32.054 1.00 21.92 137 VAL D C 1
ATOM 4449 O O . VAL D 2 137 ? 29.132 -16.065 -32.562 1.00 20.69 137 VAL D O 1
ATOM 4453 N N . ALA D 2 138 ? 28.556 -14.733 -30.839 1.00 17.80 138 ALA D N 1
ATOM 4454 C CA . ALA D 2 138 ? 27.974 -15.846 -30.093 1.00 16.94 138 ALA D CA 1
ATOM 4455 C C . ALA D 2 138 ? 26.823 -16.471 -30.870 1.00 19.17 138 ALA D C 1
ATOM 4456 O O . ALA D 2 138 ? 26.661 -17.702 -30.877 1.00 20.70 138 ALA D O 1
ATOM 4458 N N . HIS D 2 139 ? 26.026 -15.637 -31.542 1.00 20.49 139 HIS D N 1
ATOM 4459 C CA . HIS D 2 139 ? 24.920 -16.164 -32.334 1.00 24.04 139 HIS D CA 1
ATOM 4460 C C . HIS D 2 139 ? 25.441 -16.993 -33.494 1.00 24.96 139 HIS D C 1
ATOM 4461 O O . HIS D 2 139 ? 24.922 -18.083 -33.775 1.00 24.05 139 HIS D O 1
ATOM 4468 N N . ALA D 2 140 ? 26.475 -16.501 -34.169 1.00 19.72 140 ALA D N 1
ATOM 4469 C CA . ALA D 2 140 ? 27.055 -17.257 -35.275 1.00 20.18 140 ALA D CA 1
ATOM 4470 C C . ALA D 2 140 ? 27.653 -18.569 -34.790 1.00 24.17 140 ALA D C 1
ATOM 4471 O O . ALA D 2 140 ? 27.584 -19.587 -35.490 1.00 24.49 140 ALA D O 1
ATOM 4473 N N . LEU D 2 141 ? 28.233 -18.574 -33.585 1.00 22.86 141 LEU D N 1
ATOM 4474 C CA . LEU D 2 141 ? 28.840 -19.790 -33.060 1.00 20.91 141 LEU D CA 1
ATOM 4475 C C . LEU D 2 141 ? 27.789 -20.830 -32.714 1.00 22.60 141 LEU D C 1
ATOM 4476 O O . LEU D 2 141 ? 28.082 -22.033 -32.718 1.00 25.58 141 LEU D O 1
ATOM 4481 N N . ALA D 2 142 ? 26.587 -20.394 -32.371 1.00 23.19 142 ALA D N 1
ATOM 4482 C CA . ALA D 2 142 ? 25.522 -21.303 -31.991 1.00 24.22 142 ALA D CA 1
ATOM 4483 C C . ALA D 2 142 ? 24.703 -21.765 -33.189 1.00 22.32 142 ALA D C 1
ATOM 4484 O O . ALA D 2 142 ? 23.706 -22.468 -32.995 1.00 28.57 142 ALA D O 1
ATOM 4486 N N . ARG D 2 143 ? 25.071 -21.341 -34.385 1.00 23.43 143 ARG D N 1
ATOM 4487 C CA . ARG D 2 143 ? 24.235 -21.613 -35.582 1.00 25.45 143 ARG D CA 1
ATOM 4488 C C . ARG D 2 143 ? 23.976 -23.106 -35.806 1.00 32.21 143 ARG D C 1
ATOM 4489 O O . ARG D 2 143 ? 22.850 -23.458 -36.117 1.00 31.29 143 ARG D O 1
ATOM 4497 N N . LYS D 2 144 ? 25.003 -23.921 -35.660 1.00 31.86 144 LYS D N 1
ATOM 4498 C CA . LYS D 2 144 ? 24.855 -25.347 -35.943 1.00 35.05 144 LYS D CA 1
ATOM 4499 C C . LYS D 2 144 ? 24.013 -26.085 -34.916 1.00 36.32 144 LYS D C 1
ATOM 4500 O O . LYS D 2 144 ? 23.874 -27.309 -35.023 1.00 46.42 144 LYS D O 1
ATOM 4506 N N . TYR D 2 145 ? 23.453 -25.389 -33.936 1.00 34.55 145 TYR D N 1
ATOM 4507 C CA . TYR D 2 145 ? 22.464 -25.978 -33.052 1.00 31.27 145 TYR D CA 1
ATOM 4508 C C . TYR D 2 145 ? 21.059 -25.907 -33.626 1.00 49.56 145 TYR D C 1
ATOM 4509 O O . TYR D 2 145 ? 20.165 -26.595 -33.126 1.00 59.80 145 TYR D O 1
ATOM 4518 N N . HIS D 2 146 ? 20.867 -25.043 -34.626 1.00 44.51 146 HIS D N 1
ATOM 4519 C CA . HIS D 2 146 ? 19.509 -24.807 -35.192 1.00 61.19 146 HIS D CA 1
ATOM 4520 C C . HIS D 2 146 ? 19.418 -25.188 -36.673 1.00 44.60 146 HIS D C 1
ATOM 4521 O O . HIS D 2 146 ? 20.328 -25.885 -37.131 1.00 52.81 146 HIS D O 1
#

Sequence (568 aa):
VLSAADKNNVKGIFTKIAGHAEEYGAETLERMFITYPPTKTTYFPHFDLSHGSAQIKGHGKKVVAALIEAANHIDDIAGTLSKLSSDLHAHKLRVDPVNFKLLLGQCFLVVVAIHHPAALTPEVHASLDKFLCCAVGTVLTAVHWSAEEKQLITGLWGKVNVADCGAEALARLLIVYPWTQRFFASFGNLSSPTAILGNPMVRAHGKKVLTSFGDAVKNLDNIKNTFSQLSELHCDKLHVDPENFRLLGDIILIIIVLAAHHFSKDFTPECCQAAWQKLVRVVAHALARKYHVLSAADKNNVKGIFTKIAGHAEEYGAETLERMFITYPPTKTTYFPHFDLSHGSAQIKGHGKKVVAALIEAANHIDDIAGTLSKLSSDLHAHKLRVDPVNFKLLLGQCFLVVVAIHHPAALTPEVHASLDKFLCCAVGTVLTAVHWSAEEKQLITGLWGKVNVADCGAEALARLLIVYPWTTQRFFASFGNLSSPTAILGNPMVRAHGKKVLTSFGDAVKNLDNIKNTFSQLSELHCDKLHVDPENFRLLGDIILIIIVLAAHHFSKDFTPECCQAAWQKLVRVVAHALARKYH

Radius of gyration: 23.62 Å; Cα contacts (8 Å, |Δi|>4): 822; chains: 4; bounding box: 62×66×50 Å

Foldseek 3Di:
DQDPVLLVLQVVLVVVVPVCQLVLLLQLLLCLCVVPVVVCVLPPVDDNPRPDPVSSVVSSVVSVLLVQCSVVVVCSLVSCVVLQCCQAPVSNDDLVVLVSSLVSSVVSSCVPPVVSCDVVSVVSSVVSSVVNSVSNND/DDADPVLLCLLLVLVVVDPLLVLLLQLQLCLCVVPVVVCVLVVVQPDPPDSVCSSPRVVSSVVSSVVSVLLVVCSVPVVCLLVSCQVLLCCVVVPVNDDLVSLLVSLVSSLVSSCVVCPCVCDPVSSVSSNVSSVVNSCSSNVVVD/DQDPVLLCLQVVLCVVVVVPQLPLLLQLVLCLCVVPVVVCVLPPVDDNPRPGPVSSVVSSVVSVLLVQCSVVVVCSLVSCLVLQCVDAPVSVPDLVVLVSSLVSSVVSSCVPPVVSCDVVSVVSSVVSSVVNSVSNND/DDDDPVLLCLLVVLVVVDPLLVLLLQLQLCLCVVVVVVVVLVVVQPDPPDSVCSSPRVVSSVVSSVVSVLLVVCSVPVVCLLVSCQVLLCCVCVPRNDDLVSLLVSLVSSLVSSCVVCPCVCDPSSSVSSNVSSVVNSCSSNVVVD

Nearest PDB structures (foldseek):
  6zmy-assembly1_D  TM=1.006E+00  e=9.001E-20  Meleagris gallopavo
  3wtg-assembly1_D  TM=1.004E+00  e=9.251E-19  Dromaius novaehollandiae
  1hbr-assembly1_B  TM=1.005E+00  e=7.998E-19  Gallus gallus
  3dhr-assembly4_D  TM=1.002E+00  e=1.825E-18  Columba livia
  1wmu-assembly1_B  TM=1.000E+00  e=4.401E-16  Aldabrachelys gigantea

B-factor: mean 28.37, std 13.52, range [9.26, 96.53]

Organism: Meleagris gallopavo (NCBI:txid9103)